Protein AF-A0A7K3WPB7-F1 (afdb_monomer)

Secondary structure (DSSP, 8-state):
-PPEEEEEEESS---GGGSSSEEEEEEE--SSSEEEEEEEEESSSS-EEEEEETTTT-EEEEEEE-SSS--EEEEEEEE-TTPPEEEEEEESSSS--S-EEEEEEESSSBTTB-EEE-SSSEEEEEEGGGS-----TTT-PPEEEEEEESS---GGGGSS--EEEEE--SSSEEEEEEEEES-SSEEEEEEETTTT-EEEEEEE-SSTT-EEEEEEEE-TT--EEEEEEESS----EEEEEEEE-PPP--SBGGGTB-TT-B---S-SSEEEEEE-TTS-EEEEE--EEEEEE--GGGGSSSEEEEEEEE-TTS--EEEEEEEEE-SSSEEEEEEEPSEEEEEEEEETTS--EEEEEEEEPSEEEEEE--------TTSSSB-SHHHHHHHHTTTT-BTTSTT--GGG-TT-SSB-SHHHHHHHTTSTT-BPPPP-

Nearest PDB structures (foldseek):
  3zm8-assembly1_A  TM=4.861E-01  e=6.806E-03  Podospora anserina S mat+
  6hlw-assembly2_C  TM=7.349E-01  e=1.545E-01  Homo sapiens
  4mgs-assembly1_A  TM=5.595E-01  e=1.382E-01  Bacteroides intestinalis DSM 17393
  2gu9-assembly1_B  TM=4.899E-01  e=1.461E-01  Xanthomonas campestris
  8xmz-assembly2_B  TM=7.047E-01  e=1.285E+00  Aquimarina sp. BL5

Mean predicted aligned error: 12.34 Å

Solvent-accessible surface area (backbone atoms only — not comparable to full-atom values): 23254 Å² total; per-residue (Å²): 133,50,58,70,46,96,82,40,42,61,84,56,81,92,66,77,84,42,73,79,45,27,75,47,78,47,79,49,60,43,92,48,64,50,38,28,36,40,39,41,41,48,85,58,59,41,31,24,42,34,32,30,32,61,88,75,67,59,34,26,50,29,35,25,64,28,85,48,77,51,68,32,58,40,59,72,42,78,44,48,50,71,45,57,38,35,43,37,39,20,29,80,38,86,58,85,87,68,70,68,49,79,50,77,43,72,40,16,41,38,76,94,37,34,38,71,54,88,58,76,74,34,76,52,70,48,52,38,64,82,37,39,64,74,53,33,55,84,61,61,40,57,70,40,98,83,49,42,64,54,81,80,92,60,58,53,32,39,40,10,22,30,38,25,32,33,41,59,40,93,48,73,46,30,32,28,41,37,37,43,32,74,34,52,37,38,26,42,36,30,29,30,64,73,76,57,62,30,29,43,28,32,22,72,40,79,50,50,85,50,45,60,38,68,67,40,80,42,48,52,74,44,59,35,36,42,35,39,22,12,48,50,76,56,77,28,47,37,34,42,35,40,32,79,40,79,78,85,85,39,78,27,65,96,71,73,35,42,69,64,36,80,53,76,57,84,65,87,65,44,41,44,22,22,26,39,97,84,63,48,50,48,45,31,43,42,57,8,24,38,40,41,36,49,47,67,67,76,39,40,45,87,30,44,38,34,43,37,35,24,45,57,99,54,73,46,65,37,51,72,54,73,48,77,47,56,82,58,46,56,50,80,49,74,60,36,53,42,42,62,26,22,35,41,39,39,36,66,21,26,38,28,44,73,45,74,64,42,73,34,50,76,43,84,40,81,47,77,51,82,87,76,56,58,48,13,61,76,67,74,38,45,21,45,72,65,26,52,52,57,42,62,72,23,59,75,27,31,85,86,39,95,61,44,52,50,56,49,22,55,79,62,79,57,49,21,44,74,68,25,54,55,55,44,59,72,54,57,72,42,64,30,63,76,82,117

InterPro domains:
  IPR018247 EF-Hand 1, calcium-binding site [PS00018] (376-388)
  IPR036439 Dockerin domain superfamily [SSF63446] (378-428)

Structure (mmCIF, N/CA/C/O backbone):
data_AF-A0A7K3WPB7-F1
#
_entry.id   AF-A0A7K3WPB7-F1
#
loop_
_atom_site.group_PDB
_atom_site.id
_atom_site.type_symbol
_atom_site.label_atom_id
_atom_site.label_alt_id
_atom_site.label_comp_id
_atom_site.label_asym_id
_atom_site.label_entity_id
_atom_site.label_seq_id
_atom_site.pdbx_PDB_ins_code
_atom_site.Cartn_x
_atom_site.Cartn_y
_atom_site.Cartn_z
_atom_site.occupancy
_atom_site.B_iso_or_equiv
_atom_site.auth_seq_id
_atom_site.auth_comp_id
_atom_site.auth_asym_id
_atom_site.auth_atom_id
_atom_site.pdbx_PDB_model_num
ATOM 1 N N . MET A 1 1 ? -31.766 21.241 28.244 1.00 70.00 1 MET A N 1
ATOM 2 C CA . MET A 1 1 ? -30.942 20.171 27.665 1.00 70.00 1 MET A CA 1
ATOM 3 C C . MET A 1 1 ? -30.029 20.822 26.637 1.00 70.00 1 MET A C 1
ATOM 5 O O . MET A 1 1 ? -30.556 21.606 25.846 1.00 70.00 1 MET A O 1
ATOM 9 N N . PRO A 1 2 ? -28.704 20.640 26.729 1.00 76.69 2 PRO A N 1
ATOM 10 C CA . PRO A 1 2 ? -27.782 21.074 25.683 1.00 76.69 2 PRO A CA 1
ATOM 11 C C . PRO A 1 2 ? -28.041 20.300 24.377 1.00 76.69 2 PRO A C 1
ATOM 13 O O . PRO A 1 2 ? -28.670 19.240 24.422 1.00 76.69 2 PRO A O 1
ATOM 16 N N . PRO A 1 3 ? -27.612 20.822 23.215 1.00 78.31 3 PRO A N 1
ATOM 17 C CA . PRO A 1 3 ? -27.699 20.078 21.960 1.00 78.31 3 PRO A CA 1
ATOM 18 C C . PRO A 1 3 ? -26.898 18.765 22.037 1.00 78.31 3 PRO A C 1
ATOM 20 O O . PRO A 1 3 ? -25.957 18.654 22.826 1.00 78.31 3 PRO A O 1
ATOM 23 N N . ALA A 1 4 ? -27.285 17.775 21.229 1.00 76.44 4 ALA A N 1
ATOM 24 C CA . ALA A 1 4 ? -26.446 16.606 20.978 1.00 76.44 4 ALA A CA 1
ATOM 25 C C . ALA A 1 4 ? -25.224 17.017 20.148 1.00 76.44 4 ALA A C 1
ATOM 27 O O . ALA A 1 4 ? -25.360 17.829 19.225 1.00 76.44 4 ALA A O 1
ATOM 28 N N . SER A 1 5 ? -24.047 16.484 20.480 1.00 74.38 5 SER A N 1
ATOM 29 C CA . SER A 1 5 ? -22.902 16.536 19.572 1.00 74.38 5 SER A CA 1
ATOM 30 C C . SER A 1 5 ? -23.213 15.751 18.300 1.00 74.38 5 SER A C 1
ATOM 32 O O . SER A 1 5 ? -24.063 14.862 18.302 1.00 74.38 5 SER A O 1
ATOM 34 N N . ASN A 1 6 ? -22.517 16.079 17.210 1.00 69.19 6 ASN A N 1
ATOM 35 C CA . ASN A 1 6 ? -22.649 15.326 15.961 1.00 69.19 6 ASN A CA 1
ATOM 36 C C . ASN A 1 6 ? -22.259 13.850 16.143 1.00 69.19 6 ASN A C 1
ATOM 38 O O . ASN A 1 6 ? -22.865 12.998 15.508 1.00 69.19 6 ASN A O 1
ATOM 42 N N . ASP A 1 7 ? -21.331 13.581 17.064 1.00 69.75 7 ASP A N 1
ATOM 43 C CA . ASP A 1 7 ? -20.779 12.251 17.343 1.00 69.75 7 ASP A CA 1
ATOM 44 C C . ASP A 1 7 ? -21.356 11.658 18.641 1.00 69.75 7 ASP A C 1
ATOM 46 O O . ASP A 1 7 ? -20.684 10.932 19.366 1.00 69.75 7 ASP A O 1
ATOM 50 N N . ALA A 1 8 ? -22.570 12.067 19.029 1.00 73.88 8 ALA A N 1
ATOM 51 C CA . ALA A 1 8 ? -23.196 11.516 20.225 1.00 73.88 8 ALA A CA 1
ATOM 52 C C . ALA A 1 8 ? -23.591 10.048 20.007 1.00 73.88 8 ALA A C 1
ATOM 54 O O . ALA A 1 8 ? -24.139 9.718 18.957 1.00 73.88 8 ALA A O 1
ATOM 55 N N . ILE A 1 9 ? -23.382 9.207 21.020 1.00 79.44 9 ILE A N 1
ATOM 56 C CA . ILE A 1 9 ? -23.677 7.768 20.964 1.00 79.44 9 ILE A CA 1
ATOM 57 C C . ILE A 1 9 ? -25.048 7.485 21.574 1.00 79.44 9 ILE A C 1
ATOM 59 O O . ILE A 1 9 ? -25.357 7.952 22.674 1.00 79.44 9 ILE A O 1
ATOM 63 N N . TYR A 1 10 ? -25.887 6.740 20.859 1.00 77.38 10 TYR A N 1
ATOM 64 C CA . TYR A 1 10 ? -27.258 6.471 21.276 1.00 77.38 10 TYR A CA 1
ATOM 65 C C . TYR A 1 10 ? -27.774 5.136 20.753 1.00 77.38 10 TYR A C 1
ATOM 67 O O . TYR A 1 10 ? -27.614 4.828 19.577 1.00 77.38 10 TYR A O 1
ATOM 75 N N . ASP A 1 11 ? -28.466 4.399 21.620 1.00 65.50 11 ASP A N 1
ATOM 76 C CA . ASP A 1 11 ? -29.210 3.189 21.238 1.00 65.50 11 ASP A CA 1
ATOM 77 C C . ASP A 1 11 ? -30.650 3.532 20.791 1.00 65.50 11 ASP A C 1
ATOM 79 O O . ASP A 1 11 ? -31.328 2.790 20.088 1.00 65.50 11 ASP A O 1
ATOM 83 N N . GLU A 1 12 ? -31.124 4.732 21.148 1.00 70.50 12 GLU A N 1
ATOM 84 C CA . GLU A 1 12 ? -32.514 5.141 20.950 1.00 70.50 12 GLU A CA 1
ATOM 85 C C . GLU A 1 12 ? -32.650 6.565 20.370 1.00 70.50 12 GLU A C 1
ATOM 87 O O . GLU A 1 12 ? -31.806 7.438 20.615 1.00 70.50 12 GLU A O 1
ATOM 92 N N . PRO A 1 13 ? -33.748 6.889 19.652 1.00 74.44 13 PRO A N 1
ATOM 93 C CA . PRO A 1 13 ? -33.963 8.215 19.077 1.00 74.44 13 PRO A CA 1
ATOM 94 C C . PRO A 1 13 ? -33.955 9.318 20.138 1.00 74.44 13 PRO A C 1
ATOM 96 O O . PRO A 1 13 ? -34.620 9.200 21.170 1.00 74.44 13 PRO A O 1
ATOM 99 N N . TYR A 1 14 ? -33.288 10.438 19.850 1.00 67.62 14 TYR A N 1
ATOM 100 C CA . TYR A 1 14 ? -33.184 11.574 20.771 1.00 67.62 14 TYR A CA 1
ATOM 101 C C . TYR A 1 14 ? -34.558 12.055 21.273 1.00 67.62 14 TYR A C 1
ATOM 103 O O . TYR A 1 14 ? -35.420 12.479 20.494 1.00 67.62 14 TYR A O 1
ATOM 111 N N . SER A 1 15 ? -34.763 12.030 22.594 1.00 68.94 15 SER A N 1
ATOM 112 C CA . SER A 1 15 ? -36.044 12.365 23.225 1.00 68.94 15 SER A CA 1
ATOM 113 C C . SER A 1 15 ? -35.857 13.106 24.543 1.00 68.94 15 SER A C 1
ATOM 115 O O . SER A 1 15 ? -35.238 12.614 25.479 1.00 68.94 15 SER A O 1
ATOM 117 N N . THR A 1 16 ? -36.490 14.273 24.681 1.00 66.94 16 THR A N 1
ATOM 118 C CA . THR A 1 16 ? -36.426 15.055 25.927 1.00 66.94 16 THR A CA 1
ATOM 119 C C . THR A 1 16 ? -37.377 14.557 27.015 1.00 66.94 16 THR A C 1
ATOM 121 O O . THR A 1 16 ? -37.401 15.112 28.113 1.00 66.94 16 THR A O 1
ATOM 124 N N . ASN A 1 17 ? -38.210 13.555 26.719 1.00 71.62 17 ASN A N 1
ATOM 125 C CA . ASN A 1 17 ? -39.260 13.090 27.630 1.00 71.62 17 ASN A CA 1
ATOM 126 C C . ASN A 1 17 ? -38.722 12.347 28.854 1.00 71.62 17 ASN A C 1
ATOM 128 O O . ASN A 1 17 ? -39.493 12.106 29.778 1.00 71.62 17 ASN A O 1
ATOM 132 N N . TYR A 1 18 ? -37.433 12.014 28.856 1.00 76.94 18 TYR A N 1
ATOM 133 C CA . TYR A 1 18 ? -36.812 11.181 29.875 1.00 76.94 18 TYR A CA 1
ATOM 134 C C . TYR A 1 18 ? -35.830 11.944 30.778 1.00 76.94 18 TYR A C 1
ATOM 136 O O . TYR A 1 18 ? -35.155 11.315 31.572 1.00 76.94 18 TYR A O 1
ATOM 144 N N . LEU A 1 19 ? -35.787 13.283 30.711 1.00 81.25 19 LEU A N 1
ATOM 145 C CA . LEU A 1 19 ? -34.993 14.171 31.588 1.00 81.25 19 LEU A CA 1
ATOM 146 C C . LEU A 1 19 ? -35.893 15.196 32.294 1.00 81.25 19 LEU A C 1
ATOM 148 O O . LEU A 1 19 ? -35.788 16.407 32.082 1.00 81.25 19 LEU A O 1
ATOM 152 N N . ASN A 1 20 ? -36.881 14.713 33.042 1.00 78.00 20 ASN A N 1
ATOM 153 C CA . ASN A 1 20 ? -37.952 15.556 33.584 1.00 78.00 20 ASN A CA 1
ATOM 154 C C . ASN A 1 20 ? -38.447 15.150 34.984 1.00 78.00 20 ASN A C 1
ATOM 156 O O . ASN A 1 20 ? -39.525 15.601 35.390 1.00 78.00 20 ASN A O 1
ATOM 160 N N . GLY A 1 21 ? -37.693 14.329 35.715 1.00 83.69 21 GLY A N 1
ATOM 161 C CA . GLY A 1 21 ? -38.071 13.866 37.051 1.00 83.69 21 GLY A CA 1
ATOM 162 C C . GLY A 1 21 ? -36.970 14.067 38.081 1.00 83.69 21 GLY A C 1
ATOM 163 O O . GLY A 1 21 ? -36.544 15.191 38.303 1.00 83.69 21 GLY A O 1
ATOM 164 N N . ALA A 1 22 ? -36.608 13.015 38.811 1.00 86.88 22 ALA A N 1
ATOM 165 C CA . ALA A 1 22 ? -35.526 13.069 39.787 1.00 86.88 22 ALA A CA 1
ATOM 166 C C . ALA A 1 22 ? -34.205 12.683 39.125 1.00 86.88 22 ALA A C 1
ATOM 168 O O . ALA A 1 22 ? -34.098 11.591 38.562 1.00 86.88 22 ALA A O 1
ATOM 169 N N . GLU A 1 23 ? -33.204 13.555 39.240 1.00 90.38 23 GLU A N 1
ATOM 170 C CA . GLU A 1 23 ? -31.874 13.329 38.685 1.00 90.38 23 GLU A CA 1
ATOM 171 C C . GLU A 1 23 ? -30.841 12.956 39.751 1.00 90.38 23 GLU A C 1
ATOM 173 O O . GLU A 1 23 ? -30.779 13.539 40.839 1.00 90.38 23 GLU A O 1
ATOM 178 N N . LEU A 1 24 ? -29.962 12.025 39.391 1.00 91.44 24 LEU A N 1
ATOM 179 C CA . LEU A 1 24 ? -28.695 11.792 40.071 1.00 91.44 24 LEU A CA 1
ATOM 180 C C . LEU A 1 24 ? -27.558 12.034 39.089 1.00 91.44 24 LEU A C 1
ATOM 182 O O . LEU A 1 24 ? -27.591 11.537 37.968 1.00 91.44 24 LEU A O 1
ATOM 186 N N . VAL A 1 25 ? -26.554 12.793 39.523 1.00 93.06 25 VAL A N 1
ATOM 187 C CA . VAL A 1 25 ? -25.415 13.176 38.687 1.00 93.06 25 VAL A CA 1
ATOM 188 C C . VAL A 1 25 ? -24.140 12.585 39.269 1.00 93.06 25 VAL A C 1
ATOM 190 O O . VAL A 1 25 ? -23.781 12.884 40.411 1.00 93.06 25 VAL A O 1
ATOM 193 N N . PHE A 1 26 ? -23.442 11.788 38.469 1.00 94.44 26 PHE A N 1
ATOM 194 C CA . PHE A 1 26 ? -22.062 11.385 38.714 1.00 94.44 26 PHE A CA 1
ATOM 195 C C . PHE A 1 26 ? -21.133 12.228 37.846 1.00 94.44 26 PHE A C 1
ATOM 197 O O . PHE A 1 26 ? -21.499 12.625 36.743 1.00 94.44 26 PHE A O 1
ATOM 204 N N . ALA A 1 27 ? -19.932 12.503 38.344 1.00 95.31 27 ALA A N 1
ATOM 205 C CA . ALA A 1 27 ? -18.880 13.157 37.580 1.00 95.31 27 ALA A CA 1
ATOM 206 C C . ALA A 1 27 ? -17.672 12.226 37.505 1.00 95.31 27 ALA A C 1
ATOM 208 O O . ALA A 1 27 ? -17.291 11.631 38.518 1.00 95.31 27 ALA A O 1
ATOM 209 N N . TYR A 1 28 ? -17.076 12.123 36.326 1.00 95.31 28 TYR A N 1
ATOM 210 C CA . TYR A 1 28 ? -15.883 11.331 36.071 1.00 95.31 28 TYR A CA 1
ATOM 211 C C . TYR A 1 28 ? -14.897 12.150 35.244 1.00 95.31 28 TYR A C 1
ATOM 213 O O . TYR A 1 28 ? -15.279 12.812 34.284 1.00 95.31 28 TYR A O 1
ATOM 221 N N . THR A 1 29 ? -13.630 12.106 35.632 1.00 94.88 29 THR A N 1
ATOM 222 C CA . THR A 1 29 ? -12.532 12.740 34.905 1.00 94.88 29 THR A CA 1
ATOM 223 C C . THR A 1 29 ? -11.518 11.635 34.630 1.00 94.88 29 THR A C 1
ATOM 225 O O . THR A 1 29 ? -10.916 11.151 35.596 1.00 94.88 29 THR A O 1
ATOM 228 N N . PRO A 1 30 ? -11.355 11.179 33.377 1.00 91.31 30 PRO A N 1
ATOM 229 C CA . PRO A 1 30 ? -10.404 10.131 33.068 1.00 91.31 30 PRO A CA 1
ATOM 230 C C . PRO A 1 30 ? -8.981 10.659 33.269 1.00 91.31 30 PRO A C 1
ATOM 232 O O . PRO A 1 30 ? -8.700 11.857 33.143 1.00 91.31 30 PRO A O 1
ATOM 235 N N . LEU A 1 31 ? -8.070 9.749 33.598 1.00 86.94 31 LEU A N 1
ATOM 236 C CA . LEU A 1 31 ? -6.646 10.065 33.707 1.00 86.94 31 LEU A CA 1
ATOM 237 C C . LEU A 1 31 ? -5.933 10.001 32.349 1.00 86.94 31 LEU A C 1
ATOM 239 O O . LEU A 1 31 ? -4.810 10.487 32.243 1.00 86.94 31 LEU A O 1
ATOM 243 N N . SER A 1 32 ? -6.591 9.433 31.340 1.00 82.81 32 SER A N 1
ATOM 244 C CA . SER A 1 32 ? -6.079 9.226 29.992 1.00 82.81 32 SER A CA 1
ATOM 245 C C . SER A 1 32 ? -7.188 9.291 28.939 1.00 82.81 32 SER A C 1
ATOM 247 O O . SER A 1 32 ? -8.366 9.214 29.283 1.00 82.81 32 SER A O 1
ATOM 249 N N . ASP A 1 33 ? -6.806 9.446 27.673 1.00 87.88 33 ASP A N 1
ATOM 250 C CA . ASP A 1 33 ? -7.734 9.323 26.548 1.00 87.88 33 ASP A CA 1
ATOM 251 C C . ASP A 1 33 ? -8.160 7.852 26.391 1.00 87.88 33 ASP A C 1
ATOM 253 O O . ASP A 1 33 ? -7.363 6.950 26.657 1.00 87.88 33 ASP A O 1
ATOM 257 N N . GLY A 1 34 ? -9.399 7.588 25.982 1.00 88.88 34 GLY A N 1
ATOM 258 C CA . GLY A 1 34 ? -9.874 6.222 25.750 1.00 88.88 34 GLY A CA 1
ATOM 259 C C . GLY A 1 34 ? -11.384 6.125 25.576 1.00 88.88 34 GLY A C 1
ATOM 260 O O . GLY A 1 34 ? -12.044 7.116 25.265 1.00 88.88 34 GLY A O 1
ATOM 261 N N . PHE A 1 35 ? -11.930 4.931 25.812 1.00 92.06 35 PHE A N 1
ATOM 262 C CA . PHE A 1 35 ? -13.353 4.634 25.644 1.00 92.06 35 PHE A CA 1
ATOM 263 C C . PHE A 1 35 ? -13.951 3.970 26.887 1.00 92.06 35 PHE A C 1
ATOM 265 O O . PHE A 1 35 ? -13.277 3.203 27.584 1.00 92.06 35 PHE A O 1
ATOM 272 N N . LEU A 1 36 ? -15.220 4.271 27.177 1.00 93.06 36 LEU A N 1
ATOM 273 C CA . LEU A 1 36 ? -15.949 3.731 28.327 1.00 93.06 36 LEU A CA 1
ATOM 274 C C . LEU A 1 36 ? -17.289 3.106 27.925 1.00 93.06 36 LEU A C 1
ATOM 276 O O . LEU A 1 36 ? -18.003 3.668 27.099 1.00 93.06 36 LEU A O 1
ATOM 280 N N . GLU A 1 37 ? -17.681 2.050 28.638 1.00 93.31 37 GLU A N 1
ATOM 281 C CA . GLU A 1 37 ? -19.073 1.605 28.749 1.00 93.31 37 GLU A CA 1
ATOM 282 C C . GLU A 1 37 ? -19.683 2.213 30.018 1.00 93.31 37 GLU A C 1
ATOM 284 O O . GLU A 1 37 ? -19.168 2.029 31.131 1.00 93.31 37 GLU A O 1
ATOM 289 N N . ALA A 1 38 ? -20.809 2.907 29.879 1.00 94.44 38 ALA A N 1
ATOM 290 C CA . ALA A 1 38 ? -21.682 3.251 30.991 1.00 94.44 38 ALA A CA 1
ATOM 291 C C . ALA A 1 38 ? -22.918 2.354 30.966 1.00 94.44 38 ALA A C 1
ATOM 293 O O . ALA A 1 38 ? -23.604 2.262 29.952 1.00 94.44 38 ALA A O 1
ATOM 294 N N . ARG A 1 39 ? -23.242 1.737 32.104 1.00 93.69 39 ARG A N 1
ATOM 295 C CA . ARG A 1 39 ? -24.391 0.837 32.234 1.00 93.69 39 ARG A CA 1
ATOM 296 C C . ARG A 1 39 ? -25.221 1.165 33.462 1.00 93.69 39 ARG A C 1
ATOM 298 O O . ARG A 1 39 ? -24.699 1.365 34.563 1.00 93.69 39 ARG A O 1
ATOM 305 N N . LEU A 1 40 ? -26.535 1.195 33.272 1.00 92.94 40 LEU A N 1
ATOM 306 C CA . LEU A 1 40 ? -27.531 1.420 34.309 1.00 92.94 40 LEU A CA 1
ATOM 307 C C . LEU A 1 40 ? -28.532 0.264 34.341 1.00 92.94 40 LEU A C 1
ATOM 309 O O . LEU A 1 40 ? -29.419 0.164 33.499 1.00 92.94 40 LEU A O 1
ATOM 313 N N . SER A 1 41 ? -28.442 -0.556 35.385 1.00 92.19 41 SER A N 1
ATOM 314 C CA . SER A 1 41 ? -29.397 -1.632 35.658 1.00 92.19 41 SER A CA 1
ATOM 315 C C . SER A 1 41 ? -30.396 -1.188 36.726 1.00 92.19 41 SER A C 1
ATOM 317 O O . SER A 1 41 ? -30.017 -0.747 37.818 1.00 92.19 41 SER A O 1
ATOM 319 N N . THR A 1 42 ? -31.694 -1.316 36.456 1.00 87.94 42 THR A N 1
ATOM 320 C CA . THR A 1 42 ? -32.762 -0.864 37.362 1.00 87.94 42 THR A CA 1
ATOM 321 C C . THR A 1 42 ? -33.951 -1.825 37.385 1.00 87.94 42 THR A C 1
ATOM 323 O O . THR A 1 42 ? -34.175 -2.626 36.484 1.00 87.94 42 THR A O 1
ATOM 326 N N . THR A 1 43 ? -34.746 -1.748 38.453 1.00 84.50 43 THR A N 1
ATOM 327 C CA . THR A 1 43 ? -36.009 -2.502 38.588 1.00 84.50 43 THR A CA 1
ATOM 328 C C . THR A 1 43 ? -37.238 -1.717 38.129 1.00 84.50 43 THR A C 1
ATOM 330 O O . THR A 1 43 ? -38.369 -2.189 38.248 1.00 84.50 43 THR A O 1
ATOM 333 N N . VAL A 1 44 ? -37.024 -0.501 37.630 1.00 82.56 44 VAL A N 1
ATOM 334 C CA . VAL A 1 44 ? -38.056 0.469 37.273 1.00 82.56 44 VAL A CA 1
ATOM 335 C C . VAL A 1 44 ? -37.981 0.780 35.784 1.00 82.56 44 VAL A C 1
ATOM 337 O O . VAL A 1 44 ? -36.900 1.016 35.265 1.00 82.56 44 VAL A O 1
ATOM 340 N N . ILE A 1 45 ? -39.143 0.841 35.132 1.00 84.88 45 ILE A N 1
ATOM 341 C CA . ILE A 1 45 ? -39.280 1.241 33.726 1.00 84.88 45 ILE A CA 1
ATOM 342 C C . ILE A 1 45 ? -39.285 2.766 33.565 1.00 84.88 45 ILE A C 1
ATOM 344 O O . ILE A 1 45 ? -39.733 3.490 34.461 1.00 84.88 45 ILE A O 1
ATOM 348 N N . GLY A 1 46 ? -38.882 3.255 32.394 1.00 84.19 46 GLY A N 1
ATOM 349 C CA . GLY A 1 46 ? -38.945 4.677 32.050 1.00 84.19 46 GLY A CA 1
ATOM 350 C C . GLY A 1 46 ? -37.801 5.513 32.617 1.00 84.19 46 GLY A C 1
ATOM 351 O O . GLY A 1 46 ? -37.928 6.736 32.658 1.00 84.19 46 GLY A O 1
ATOM 352 N N . THR A 1 47 ? -36.723 4.879 33.083 1.00 88.44 47 THR A N 1
ATOM 353 C CA . THR A 1 47 ? -35.484 5.572 33.449 1.00 88.44 47 THR A CA 1
ATOM 354 C C . THR A 1 47 ? -34.650 5.882 32.214 1.00 88.44 47 THR A C 1
ATOM 356 O O . THR A 1 47 ? -34.856 5.311 31.142 1.00 88.44 47 THR A O 1
ATOM 359 N N . SER A 1 48 ? -33.696 6.789 32.379 1.00 90.06 48 SER A N 1
ATOM 360 C CA . SER A 1 48 ? -32.704 7.082 31.356 1.00 90.06 48 SER A CA 1
ATOM 361 C C . SER A 1 48 ? -31.348 7.418 31.946 1.00 90.06 48 SER A C 1
ATOM 363 O O . SER A 1 48 ? -31.226 7.794 33.118 1.00 90.06 48 SER A O 1
ATOM 365 N N . MET A 1 49 ? -30.343 7.309 31.093 1.00 92.38 49 MET A N 1
ATOM 366 C CA . MET A 1 49 ? -28.962 7.657 31.342 1.00 92.38 49 MET A CA 1
ATOM 367 C C . MET A 1 49 ? -28.496 8.611 30.248 1.00 92.38 49 MET A C 1
ATOM 369 O O . MET A 1 49 ? -28.795 8.424 29.074 1.00 92.38 49 MET A O 1
ATOM 373 N N . TRP A 1 50 ? -27.785 9.656 30.648 1.00 92.69 50 TRP A N 1
ATOM 374 C CA . TRP A 1 50 ? -27.291 10.695 29.753 1.00 92.69 50 TRP A CA 1
ATOM 375 C C . TRP A 1 50 ? -25.860 11.037 30.111 1.00 92.69 50 TRP A C 1
ATOM 377 O O . TRP A 1 50 ? -25.514 11.072 31.292 1.00 92.69 50 TRP A O 1
ATOM 387 N N . VAL A 1 51 ? -25.052 11.346 29.108 1.00 94.38 51 VAL A N 1
ATOM 388 C CA . VAL A 1 51 ? -23.659 11.747 29.279 1.00 94.38 51 VAL A CA 1
ATOM 389 C C . VAL A 1 51 ? -23.488 13.153 28.727 1.00 94.38 51 VAL A C 1
ATOM 391 O O . VAL A 1 51 ? -23.811 13.428 27.569 1.00 94.38 51 VAL A O 1
ATOM 394 N N . PHE A 1 52 ? -22.996 14.058 29.568 1.00 93.88 52 PHE A N 1
ATOM 395 C CA . PHE A 1 52 ? -22.775 15.459 29.221 1.00 93.88 52 PHE A CA 1
ATOM 396 C C . PHE A 1 52 ? -21.327 15.885 29.441 1.00 93.88 52 PHE A C 1
ATOM 398 O O . PHE A 1 52 ? -20.638 15.359 30.316 1.00 93.88 52 PHE A O 1
ATOM 405 N N . THR A 1 53 ? -20.918 16.928 28.723 1.00 93.75 53 THR A N 1
ATOM 406 C CA . THR A 1 53 ? -19.696 17.696 28.996 1.00 93.75 53 THR A CA 1
ATOM 407 C C . THR A 1 53 ? -20.035 19.119 29.448 1.00 93.75 53 THR A C 1
ATOM 409 O O . THR A 1 53 ? -21.135 19.629 29.205 1.00 93.75 53 THR A O 1
ATOM 412 N N . GLY A 1 54 ? -19.090 19.765 30.137 1.00 88.81 54 GLY A N 1
ATOM 413 C CA . GLY A 1 54 ? -19.216 21.142 30.629 1.00 88.81 54 GLY A CA 1
ATOM 414 C C . GLY A 1 54 ? -20.036 21.295 31.919 1.00 88.81 54 GLY A C 1
ATOM 415 O O . GLY A 1 54 ? -20.892 20.479 32.251 1.00 88.81 54 GLY A O 1
ATOM 416 N N . CYS A 1 55 ? -19.767 22.357 32.686 1.00 84.75 55 CYS A N 1
ATOM 417 C CA . CYS A 1 55 ? -20.537 22.708 33.886 1.00 84.75 55 CYS A CA 1
ATOM 418 C C . CYS A 1 55 ? -20.713 24.238 33.978 1.00 84.75 55 CYS A C 1
ATOM 420 O O . CYS A 1 55 ? -19.759 24.933 34.346 1.00 84.75 55 CYS A O 1
ATOM 422 N N . PRO A 1 56 ? -21.906 24.795 33.662 1.00 88.56 56 PRO A N 1
ATOM 423 C CA . PRO A 1 56 ? -23.171 24.105 33.344 1.00 88.56 56 PRO A CA 1
ATOM 424 C C . PRO A 1 56 ? -23.085 23.239 32.075 1.00 88.56 56 PRO A C 1
ATOM 426 O O . PRO A 1 56 ? -22.240 23.518 31.241 1.00 88.56 56 PRO A O 1
ATOM 429 N N . PHE A 1 57 ? -23.937 22.211 31.934 1.00 90.25 57 PHE A N 1
ATOM 430 C CA . PHE A 1 57 ? -23.872 21.266 30.803 1.00 90.25 57 PHE A CA 1
ATOM 431 C C . PHE A 1 57 ? -23.920 21.983 29.446 1.00 90.25 57 PHE A C 1
ATOM 433 O O . PHE A 1 57 ? -24.863 22.734 29.170 1.00 90.25 57 PHE A O 1
ATOM 440 N N . GLU A 1 58 ? -22.914 21.728 28.611 1.00 89.19 58 GLU A N 1
ATOM 441 C CA . GLU A 1 58 ? -22.685 22.396 27.325 1.00 89.19 58 GLU A CA 1
ATOM 442 C C . GLU A 1 58 ? -23.057 21.512 26.131 1.00 89.19 58 GLU A C 1
ATOM 444 O O . GLU A 1 58 ? -23.658 22.016 25.181 1.00 89.19 58 GLU A O 1
ATOM 449 N N . SER A 1 59 ? -22.767 20.207 26.197 1.00 89.69 59 SER A N 1
ATOM 450 C CA . SER A 1 59 ? -23.041 19.234 25.129 1.00 89.69 59 SER A CA 1
ATOM 451 C C . SER A 1 59 ? -23.559 17.910 25.689 1.00 89.69 59 SER A C 1
ATOM 453 O O . SER A 1 59 ? -23.181 17.521 26.794 1.00 89.69 59 SER A O 1
ATOM 455 N N . THR A 1 60 ? -24.414 17.224 24.926 1.00 91.19 60 THR A N 1
ATOM 456 C CA . THR A 1 60 ? -24.811 15.824 25.168 1.00 91.19 60 THR A CA 1
ATOM 457 C C . THR A 1 60 ? -23.984 14.925 24.258 1.00 91.19 60 THR A C 1
ATOM 459 O O . THR A 1 60 ? -24.062 15.098 23.044 1.00 91.19 60 THR A O 1
ATOM 462 N N . ILE A 1 61 ? -23.228 13.984 24.825 1.00 91.12 61 ILE A N 1
ATOM 463 C CA . ILE A 1 61 ? -22.351 13.072 24.067 1.00 91.12 61 ILE A CA 1
ATOM 464 C C . ILE A 1 61 ? -22.844 11.623 24.058 1.00 91.12 61 ILE A C 1
ATOM 466 O O . ILE A 1 61 ? -22.327 10.803 23.313 1.00 91.12 61 ILE A O 1
ATOM 470 N N . GLY A 1 62 ? -23.866 11.305 24.849 1.00 90.31 62 GLY A N 1
ATOM 471 C CA . GLY A 1 62 ? -24.570 10.041 24.705 1.00 90.31 62 GLY A CA 1
ATOM 472 C C . GLY A 1 62 ? -25.824 9.962 25.553 1.00 90.31 62 GLY A C 1
ATOM 473 O O . GLY A 1 62 ? -25.980 10.721 26.519 1.00 90.31 62 GLY A O 1
ATOM 474 N N . TRP A 1 63 ? -26.740 9.079 25.174 1.00 92.12 63 TRP A N 1
ATOM 475 C CA . TRP A 1 63 ? -27.938 8.794 25.955 1.00 92.12 63 TRP A CA 1
ATOM 476 C C . TRP A 1 63 ? -28.487 7.406 25.660 1.00 92.12 63 TRP A C 1
ATOM 478 O O . TRP A 1 63 ? -28.365 6.889 24.555 1.00 92.12 63 TRP A O 1
ATOM 488 N N . ASP A 1 64 ? -29.179 6.866 26.652 1.00 90.81 64 ASP A N 1
ATOM 489 C CA . ASP A 1 64 ? -30.010 5.686 26.504 1.00 90.81 64 ASP A CA 1
ATOM 490 C C . ASP A 1 64 ? -31.206 5.773 27.469 1.00 90.81 64 ASP A C 1
ATOM 492 O O . ASP A 1 64 ? -31.123 6.364 28.555 1.00 90.81 64 ASP A O 1
ATOM 496 N N . TYR A 1 65 ? -32.358 5.252 27.065 1.00 88.31 65 TYR A N 1
ATOM 497 C CA . TYR A 1 65 ? -33.567 5.217 27.875 1.00 88.31 65 TYR A CA 1
ATOM 498 C C . TYR A 1 65 ? -34.341 3.929 27.641 1.00 88.31 65 TYR A C 1
ATOM 500 O O . TYR A 1 65 ? -34.612 3.541 26.514 1.00 88.31 65 TYR A O 1
ATOM 508 N N . SER A 1 66 ? -34.826 3.317 28.722 1.00 81.25 66 SER A N 1
ATOM 509 C CA . SER A 1 66 ? -35.631 2.105 28.597 1.00 81.25 66 SER A CA 1
ATOM 510 C C . SER A 1 66 ? -37.113 2.397 28.788 1.00 81.25 66 SER A C 1
ATOM 512 O O . SER A 1 66 ? -37.551 2.971 29.792 1.00 81.25 66 SER A O 1
ATOM 514 N N . THR A 1 67 ? -37.924 1.952 27.829 1.00 77.44 67 THR A N 1
ATOM 515 C CA . THR A 1 67 ? -39.389 1.884 27.980 1.00 77.44 67 THR A CA 1
ATOM 516 C C . THR A 1 67 ? -39.856 0.553 28.579 1.00 77.44 67 THR A C 1
ATOM 518 O O . THR A 1 67 ? -41.019 0.427 28.979 1.00 77.44 67 THR A O 1
ATOM 521 N N . ALA A 1 68 ? -38.936 -0.407 28.699 1.00 75.75 68 ALA A N 1
ATOM 522 C CA . ALA A 1 68 ? -39.103 -1.719 29.303 1.00 75.75 68 ALA A CA 1
ATOM 523 C C . ALA A 1 68 ? -38.256 -1.831 30.588 1.00 75.75 68 ALA A C 1
ATOM 525 O O . ALA A 1 68 ? -37.748 -0.838 31.104 1.00 75.75 68 ALA A O 1
ATOM 526 N N . GLN A 1 69 ? -38.188 -3.024 31.184 1.00 78.25 69 GLN A N 1
ATOM 527 C CA . GLN A 1 69 ? -37.298 -3.289 32.319 1.00 78.25 69 GLN A CA 1
ATOM 528 C C . GLN A 1 69 ? -36.010 -3.924 31.789 1.00 78.25 69 GLN A C 1
ATOM 530 O O . GLN A 1 69 ? -35.803 -5.127 31.943 1.00 78.25 69 GLN A O 1
ATOM 535 N N . GLU A 1 70 ? -35.197 -3.108 31.129 1.00 84.75 70 GLU A N 1
ATOM 536 C CA . GLU A 1 70 ? -33.934 -3.506 30.506 1.00 84.75 70 GLU A CA 1
ATOM 537 C C . GLU A 1 70 ? -32.806 -2.588 30.987 1.00 84.75 70 GLU A C 1
ATOM 539 O O . GLU A 1 70 ? -33.042 -1.443 31.402 1.00 84.75 70 GLU A O 1
ATOM 544 N N . ASP A 1 71 ? -31.592 -3.131 30.985 1.00 89.69 71 ASP A N 1
ATOM 545 C CA . ASP A 1 71 ? -30.390 -2.369 31.300 1.00 89.69 71 ASP A CA 1
ATOM 546 C C . ASP A 1 71 ? -30.194 -1.300 30.232 1.00 89.69 71 ASP A C 1
ATOM 548 O O . ASP A 1 71 ? -30.285 -1.605 29.049 1.00 89.69 71 ASP A O 1
ATOM 552 N N . GLN A 1 72 ? -29.929 -0.066 30.661 1.00 91.06 72 GLN A N 1
ATOM 553 C CA . GLN A 1 72 ? -29.491 0.972 29.738 1.00 91.06 72 GLN A CA 1
ATOM 554 C C . GLN A 1 72 ? -27.975 0.889 29.564 1.00 91.06 72 GLN A C 1
ATOM 556 O O . GLN A 1 72 ? -27.259 0.850 30.573 1.00 91.06 72 GLN A O 1
ATOM 561 N N . VAL A 1 73 ? -27.489 0.883 28.330 1.00 91.12 73 VAL A N 1
ATOM 562 C CA . VAL A 1 73 ? -26.071 0.765 27.984 1.00 91.12 73 VAL A CA 1
ATOM 563 C C . VAL A 1 73 ? -25.713 1.861 26.991 1.00 91.12 73 VAL A C 1
ATOM 565 O O . VAL A 1 73 ? -26.315 1.985 25.934 1.00 91.12 73 VAL A O 1
ATOM 568 N N . ILE A 1 74 ? -24.725 2.674 27.348 1.00 91.25 74 ILE A N 1
ATOM 569 C CA . ILE A 1 74 ? -24.091 3.611 26.423 1.00 91.25 74 ILE A CA 1
ATOM 570 C C . ILE A 1 74 ? -22.653 3.139 26.307 1.00 91.25 74 ILE A C 1
ATOM 572 O O . ILE A 1 74 ? -21.864 3.329 27.238 1.00 91.25 74 ILE A O 1
ATOM 576 N N . ASP A 1 75 ? -22.357 2.473 25.202 1.00 89.44 75 ASP A N 1
ATOM 577 C CA . ASP A 1 75 ? -21.038 1.914 24.948 1.00 89.44 75 ASP A CA 1
ATOM 578 C C . ASP A 1 75 ? -20.156 2.876 24.144 1.00 89.44 75 ASP A C 1
ATOM 580 O O . ASP A 1 75 ? -20.626 3.891 23.627 1.00 89.44 75 ASP A O 1
ATOM 584 N N . ASN A 1 76 ? -18.866 2.565 24.069 1.00 88.75 76 ASN A N 1
ATOM 585 C CA . ASN A 1 76 ? -17.868 3.244 23.248 1.00 88.75 76 ASN A CA 1
ATOM 586 C C . ASN A 1 76 ? -17.781 4.769 23.455 1.00 88.75 76 ASN A C 1
ATOM 588 O O . ASN A 1 76 ? -17.467 5.508 22.527 1.00 88.75 76 ASN A O 1
ATOM 592 N N . ILE A 1 77 ? -18.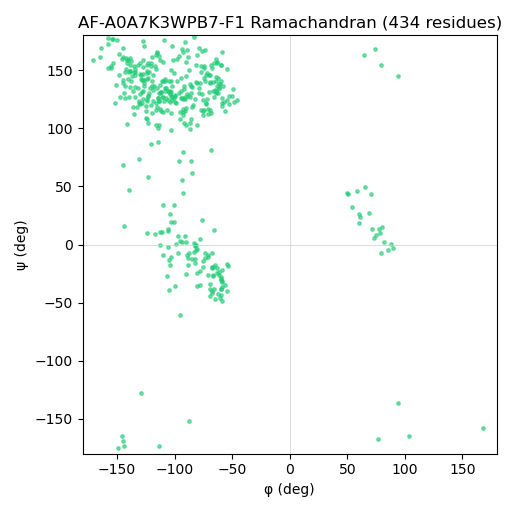045 5.268 24.669 1.00 91.88 77 ILE A N 1
ATOM 593 C CA . ILE A 1 77 ? -18.029 6.708 24.975 1.00 91.88 77 ILE A CA 1
ATOM 594 C C . ILE A 1 77 ? -16.589 7.230 24.889 1.00 91.88 77 ILE A C 1
ATOM 596 O O . ILE A 1 77 ? -15.794 6.875 25.766 1.00 91.88 77 ILE A O 1
ATOM 600 N N . PRO A 1 78 ? -16.242 8.107 23.925 1.00 90.12 78 PRO A N 1
ATOM 601 C CA . PRO A 1 78 ? -14.902 8.665 23.840 1.00 90.12 78 PRO A CA 1
ATOM 602 C C . PRO A 1 78 ? -14.673 9.639 24.995 1.00 90.12 78 PRO A C 1
ATOM 604 O O . PRO A 1 78 ? -15.486 10.535 25.256 1.00 90.12 78 PRO A O 1
ATOM 607 N N . VAL A 1 79 ? -13.549 9.479 25.684 1.00 91.38 79 VAL A N 1
ATOM 608 C CA . VAL A 1 79 ? -13.154 10.342 26.793 1.00 91.38 79 VAL A CA 1
ATOM 609 C C . VAL A 1 79 ? -11.736 10.869 26.615 1.00 91.38 79 VAL A C 1
ATOM 611 O O . VAL A 1 79 ? -10.848 10.150 26.173 1.00 91.38 79 VAL A O 1
ATOM 614 N N . THR A 1 80 ? -11.530 12.129 26.992 1.00 91.50 80 THR A N 1
ATOM 615 C CA . THR A 1 80 ? -10.246 12.833 26.917 1.00 91.50 80 THR A CA 1
ATOM 616 C C . THR A 1 80 ? -9.680 13.033 28.318 1.00 91.50 80 THR A C 1
ATOM 618 O O . THR A 1 80 ? -10.384 13.491 29.227 1.00 91.50 80 THR A O 1
ATOM 621 N N . ALA A 1 81 ? -8.392 12.758 28.498 1.00 90.38 81 ALA A N 1
ATOM 622 C CA . ALA A 1 81 ? -7.643 12.931 29.731 1.00 90.38 81 ALA A CA 1
ATOM 623 C C . ALA A 1 81 ? -7.877 14.318 30.346 1.00 90.38 81 ALA A C 1
ATOM 625 O O . ALA A 1 81 ? -7.613 15.361 29.742 1.00 90.38 81 ALA A O 1
ATOM 626 N N . GLY A 1 82 ? -8.342 14.346 31.595 1.00 92.94 82 GLY A N 1
ATOM 627 C CA . GLY A 1 82 ? -8.574 15.590 32.330 1.00 92.94 82 GLY A CA 1
ATOM 628 C C . GLY A 1 82 ? -9.870 16.336 31.984 1.00 92.94 82 GLY A C 1
ATOM 629 O O . GLY A 1 82 ? -10.211 17.280 32.705 1.00 92.94 82 GLY A O 1
ATOM 630 N N . GLU A 1 83 ? -10.628 15.926 30.964 1.00 94.38 83 GLU A N 1
ATOM 631 C CA . GLU A 1 83 ? -11.973 16.450 30.707 1.00 94.38 83 GLU A CA 1
ATOM 632 C C . GLU A 1 83 ? -12.988 15.820 31.672 1.00 94.38 83 GLU A C 1
ATOM 634 O O . GLU A 1 83 ? -12.910 14.646 32.006 1.00 94.38 83 GLU A O 1
ATOM 639 N N . THR A 1 84 ? -13.934 16.599 32.202 1.00 95.94 84 THR A N 1
ATOM 640 C CA . THR A 1 84 ? -14.928 16.058 33.146 1.00 95.94 84 THR A CA 1
ATOM 641 C C . THR A 1 84 ? -16.242 15.761 32.441 1.00 95.94 84 THR A C 1
ATOM 643 O O . THR A 1 84 ? -16.882 16.668 31.907 1.00 95.94 84 THR A O 1
ATOM 646 N N . TYR A 1 85 ? -16.664 14.505 32.537 1.00 95.94 85 TYR A N 1
ATOM 647 C CA . TYR A 1 85 ? -17.905 13.968 32.003 1.00 95.94 85 TYR A CA 1
ATOM 648 C C . TYR A 1 85 ? -18.932 13.788 33.117 1.00 95.94 85 TYR A C 1
ATOM 650 O O . TYR A 1 85 ? -18.601 13.383 34.237 1.00 95.94 85 TYR A O 1
ATOM 658 N N . TYR A 1 86 ? -20.188 14.093 32.813 1.00 95.38 86 TYR A N 1
ATOM 659 C CA . TYR A 1 86 ? -21.295 14.037 33.758 1.00 95.38 86 TYR A CA 1
ATOM 660 C C . TYR A 1 86 ? -22.316 12.994 33.322 1.00 95.38 86 TYR A C 1
ATOM 662 O O . TYR A 1 86 ? -22.974 13.163 32.298 1.00 95.38 86 TYR A O 1
ATOM 670 N N . PHE A 1 87 ? -22.483 11.952 34.133 1.00 94.81 87 PHE A N 1
ATOM 671 C CA . PHE A 1 87 ? -23.468 10.896 33.920 1.00 94.81 87 PHE A CA 1
ATOM 672 C C . PHE A 1 87 ? -24.720 11.227 34.718 1.00 94.81 87 PHE A C 1
ATOM 674 O O . PHE A 1 87 ? -24.692 11.273 35.952 1.00 94.81 87 PHE A O 1
ATOM 681 N N . VAL A 1 88 ? -25.812 11.498 34.016 1.00 93.38 88 VAL A N 1
ATOM 682 C CA . VAL A 1 88 ? -27.087 11.902 34.598 1.00 93.38 88 VAL A CA 1
ATOM 683 C C . VAL A 1 88 ? -28.079 10.773 34.433 1.00 93.38 88 VAL A C 1
ATOM 685 O O . VAL A 1 88 ? -28.499 10.440 33.329 1.00 93.38 88 VAL A O 1
ATOM 688 N N . LEU A 1 89 ? -28.471 10.212 35.565 1.00 92.31 89 LEU A N 1
ATOM 689 C CA . LEU A 1 89 ? -29.519 9.218 35.656 1.00 92.31 89 LEU A CA 1
ATOM 690 C C . LEU A 1 89 ? -30.811 9.967 35.940 1.00 92.31 89 LEU A C 1
ATOM 692 O O . LEU A 1 89 ? -30.875 10.718 36.917 1.00 92.31 89 LEU A O 1
ATOM 696 N N . SER A 1 90 ? -31.832 9.765 35.117 1.00 90.75 90 SER A N 1
ATOM 697 C CA . SER A 1 90 ? -33.131 10.404 35.300 1.00 90.75 90 SER A CA 1
ATOM 698 C C . SER A 1 90 ? -34.248 9.374 35.411 1.00 90.75 90 SER A C 1
ATOM 700 O O . SER A 1 90 ? -34.237 8.310 34.790 1.00 90.75 90 SER A O 1
ATOM 702 N N . SER A 1 91 ? -35.204 9.693 36.273 1.00 87.06 91 SER A N 1
ATOM 703 C CA . SER A 1 91 ? -36.357 8.870 36.626 1.00 87.06 91 SER A CA 1
ATOM 704 C C . SER A 1 91 ? -37.646 9.561 36.201 1.00 87.06 91 SER A C 1
ATOM 706 O O . SER A 1 91 ? -37.712 10.784 36.289 1.00 87.06 91 SER A O 1
ATOM 708 N N . PRO A 1 92 ? -38.727 8.829 35.876 1.00 82.88 92 PRO A N 1
ATOM 709 C CA . PRO A 1 92 ? -40.037 9.441 35.657 1.00 82.88 92 PRO A CA 1
ATOM 710 C C . PRO A 1 92 ? -40.705 9.891 36.973 1.00 82.88 92 PRO A C 1
ATOM 712 O O . PRO A 1 92 ? -41.772 10.511 36.962 1.00 82.88 92 PRO A O 1
ATOM 715 N N . TYR A 1 93 ? -40.119 9.559 38.128 1.00 83.25 93 TYR A N 1
ATOM 716 C CA . TYR A 1 93 ? -40.642 9.884 39.454 1.00 83.25 93 TYR A CA 1
ATOM 717 C C . TYR A 1 93 ? -39.982 11.125 40.055 1.00 83.25 93 TYR A C 1
ATOM 719 O O . TYR A 1 93 ? -38.870 11.493 39.703 1.00 83.25 93 TYR A O 1
ATOM 727 N N . GLN A 1 94 ? -40.656 11.736 41.031 1.00 82.62 94 GLN A N 1
ATOM 728 C CA . GLN A 1 94 ? -40.160 12.910 41.765 1.00 82.62 94 GLN A CA 1
ATOM 729 C C . GLN A 1 94 ? -39.043 12.583 42.775 1.00 82.62 94 GLN A C 1
ATOM 731 O O . GLN A 1 94 ? -38.404 13.494 43.289 1.00 82.62 94 GLN A O 1
ATOM 736 N N . GLU A 1 95 ? -38.805 11.300 43.067 1.00 81.94 95 GLU A N 1
ATOM 737 C CA . GLU A 1 95 ? -37.746 10.828 43.966 1.00 81.94 95 GLU A CA 1
ATOM 738 C C . GLU A 1 95 ? -37.137 9.514 43.443 1.00 81.94 95 GLU A C 1
ATOM 740 O O . GLU A 1 95 ? -37.835 8.680 42.858 1.00 81.94 95 GLU A O 1
ATOM 745 N N . LEU A 1 96 ? -35.843 9.295 43.703 1.00 81.69 96 LEU A N 1
ATOM 746 C CA . LEU A 1 96 ? -35.117 8.057 43.380 1.00 81.69 96 LEU A CA 1
ATOM 747 C C . LEU A 1 96 ? -35.301 6.998 44.481 1.00 81.69 96 LEU A C 1
ATOM 749 O O . LEU A 1 96 ? -34.355 6.591 45.153 1.00 81.69 96 LEU A O 1
ATOM 753 N N . ALA A 1 97 ? -36.545 6.573 44.706 1.00 83.50 97 ALA A N 1
ATOM 754 C CA . ALA A 1 97 ? -36.910 5.614 45.754 1.00 83.50 97 ALA A CA 1
ATOM 755 C C . ALA A 1 97 ? -36.933 4.152 45.257 1.00 83.50 97 ALA A C 1
ATOM 757 O O . ALA A 1 97 ? -37.865 3.401 45.547 1.00 83.50 97 ALA A O 1
ATOM 758 N N . TYR A 1 98 ? -35.924 3.746 44.487 1.00 85.50 98 TYR A N 1
ATOM 759 C CA . TYR A 1 98 ? -35.784 2.392 43.945 1.00 85.50 98 TYR A CA 1
ATOM 760 C C . TYR A 1 98 ? -34.312 1.974 43.876 1.00 85.50 98 TYR A C 1
ATOM 762 O O . TYR A 1 98 ? -33.411 2.809 43.922 1.00 85.50 98 TYR A O 1
ATOM 770 N N . GLY A 1 99 ? -34.069 0.665 43.804 1.00 86.81 99 GLY A N 1
ATOM 771 C CA . GLY A 1 99 ? -32.722 0.128 43.638 1.00 86.81 99 GLY A CA 1
ATOM 772 C C . GLY A 1 99 ? -32.270 0.227 42.185 1.00 86.81 99 GLY A C 1
ATOM 773 O O . GLY A 1 99 ? -32.998 -0.208 41.289 1.00 8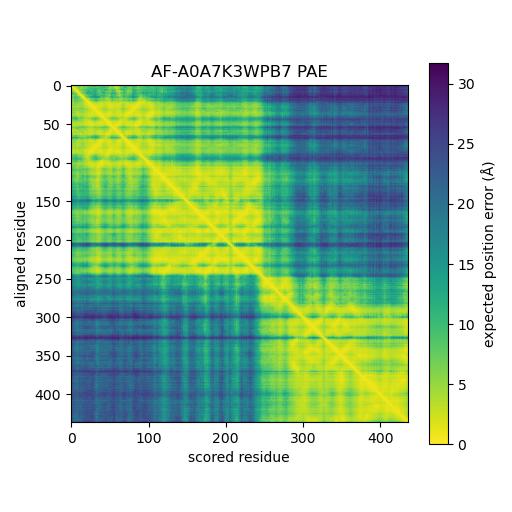6.81 99 GLY A O 1
ATOM 774 N N . PHE A 1 100 ? -31.071 0.762 41.979 1.00 90.19 100 PHE A N 1
ATOM 775 C CA . PHE A 1 100 ? -30.369 0.783 40.701 1.00 90.19 100 PHE A CA 1
ATOM 776 C C . PHE A 1 100 ? -28.888 0.458 40.924 1.00 90.19 100 PHE A C 1
ATOM 778 O O . PHE A 1 100 ? -28.366 0.629 42.030 1.00 90.19 100 PHE A O 1
ATOM 785 N N . THR A 1 101 ? -28.225 -0.006 39.873 1.00 93.56 101 THR A N 1
ATOM 786 C CA . THR A 1 101 ? -26.774 -0.189 39.811 1.00 93.56 101 THR A CA 1
ATOM 787 C C . THR A 1 101 ? -26.260 0.609 38.627 1.00 93.56 101 THR A C 1
ATOM 789 O O . THR A 1 101 ? -26.787 0.470 37.531 1.00 93.56 101 THR A O 1
ATOM 792 N N . PHE A 1 102 ? -25.263 1.457 38.866 1.00 93.56 102 PHE A N 1
ATOM 793 C CA . PHE A 1 102 ? -24.555 2.189 37.823 1.00 93.56 102 PHE A CA 1
ATOM 794 C C . PHE A 1 102 ? -23.111 1.699 37.784 1.00 93.56 102 PHE A C 1
ATOM 796 O O . PHE A 1 102 ? -22.440 1.690 38.823 1.00 93.56 102 PHE A O 1
ATOM 803 N N . THR A 1 103 ? -22.655 1.286 36.609 1.00 94.38 103 THR A N 1
ATOM 804 C CA . THR A 1 103 ? -21.283 0.845 36.364 1.00 94.38 103 THR A CA 1
ATOM 805 C C . THR A 1 103 ? -20.670 1.654 35.238 1.00 94.38 103 THR A C 1
ATOM 807 O O . THR A 1 103 ? -21.337 1.985 34.263 1.00 94.38 103 THR A O 1
ATOM 810 N N . LEU A 1 104 ? -19.386 1.954 35.398 1.00 93.38 104 LEU A N 1
ATOM 811 C CA . LEU A 1 104 ? -18.553 2.578 34.385 1.00 93.38 104 LEU A CA 1
ATOM 812 C C . LEU A 1 104 ? -17.345 1.661 34.186 1.00 93.38 104 LEU A C 1
ATOM 814 O O . LEU A 1 104 ? -16.630 1.391 35.160 1.00 93.38 104 LEU A O 1
ATOM 818 N N . LYS A 1 105 ? -17.161 1.139 32.974 1.00 91.06 105 LYS A N 1
ATOM 819 C CA . LYS A 1 105 ? -16.095 0.196 32.610 1.00 91.06 105 LYS A CA 1
ATOM 820 C C . LYS A 1 105 ? -15.224 0.823 31.520 1.00 91.06 105 LYS A C 1
ATOM 822 O O . LYS A 1 105 ? -15.748 1.499 30.647 1.00 91.06 105 LYS A O 1
ATOM 827 N N . ALA A 1 106 ? -13.908 0.630 31.594 1.00 90.12 106 ALA A N 1
ATOM 828 C CA . ALA A 1 106 ? -13.006 0.983 30.499 1.00 90.12 106 ALA A CA 1
ATOM 829 C C . ALA A 1 106 ? -13.034 -0.113 29.428 1.00 90.12 106 ALA A C 1
ATOM 831 O O . ALA A 1 106 ? -13.053 -1.297 29.776 1.00 90.12 106 ALA A O 1
ATOM 832 N N . LEU A 1 107 ? -13.035 0.287 28.161 1.00 92.94 107 LEU A N 1
ATOM 833 C CA . LEU A 1 107 ? -12.982 -0.620 27.017 1.00 92.94 107 LEU A CA 1
ATOM 834 C C . LEU A 1 107 ? -11.546 -0.852 26.551 1.00 92.94 107 LEU A C 1
ATOM 836 O O . LEU A 1 107 ? -10.630 -0.124 26.930 1.00 92.94 107 LEU A O 1
ATOM 840 N N . GLY A 1 108 ? -11.366 -1.877 25.726 1.00 93.06 108 GLY A N 1
ATOM 841 C CA . GLY A 1 108 ? -10.096 -2.283 25.134 1.00 93.06 108 GLY A CA 1
ATOM 842 C C . GLY A 1 108 ? -9.213 -3.134 26.036 1.00 93.06 108 GLY A C 1
ATOM 843 O O . GLY A 1 108 ? -8.108 -3.467 25.628 1.00 93.06 108 GLY A O 1
ATOM 844 N N . ILE A 1 109 ? -9.672 -3.479 27.241 1.00 90.69 109 ILE A N 1
ATOM 845 C CA . ILE A 1 109 ? -8.878 -4.226 28.230 1.00 90.69 109 ILE A CA 1
ATOM 846 C C . ILE A 1 109 ? -8.800 -5.724 27.913 1.00 90.69 109 ILE A C 1
ATOM 848 O O . ILE A 1 109 ? -7.782 -6.357 28.137 1.00 90.69 109 ILE A O 1
ATOM 852 N N . ASP A 1 110 ? -9.868 -6.298 27.369 1.00 93.69 110 ASP A N 1
ATOM 853 C CA . ASP A 1 110 ? -9.965 -7.713 27.030 1.00 93.69 110 ASP A CA 1
ATOM 854 C C . ASP A 1 110 ? -10.991 -7.898 25.899 1.00 93.69 110 ASP A C 1
ATOM 856 O O . ASP A 1 110 ? -11.609 -6.938 25.436 1.00 93.69 110 ASP A O 1
ATOM 860 N N . CYS A 1 111 ? -11.165 -9.127 25.415 1.00 94.44 111 CYS A N 1
ATOM 861 C CA . CYS A 1 111 ? -12.098 -9.418 24.329 1.00 94.44 111 CYS A CA 1
ATOM 862 C C . CYS A 1 111 ? -13.565 -9.419 24.781 1.00 94.44 111 CYS A C 1
ATOM 864 O O . CYS A 1 111 ? -14.450 -9.371 23.930 1.00 94.44 111 CYS A O 1
ATOM 866 N N . GLU A 1 112 ? -13.836 -9.456 26.093 1.00 93.25 112 GLU A N 1
ATOM 867 C CA . GLU A 1 112 ? -15.188 -9.308 26.647 1.00 93.25 112 GLU A CA 1
ATOM 868 C C . GLU A 1 112 ? -15.594 -7.827 26.751 1.00 93.25 112 GLU A C 1
ATOM 870 O O . GLU A 1 112 ? -16.767 -7.507 26.945 1.00 93.25 112 GLU A O 1
ATOM 875 N N . SER A 1 113 ? -14.641 -6.899 26.661 1.00 92.19 113 SER A N 1
ATOM 876 C CA . SER A 1 113 ? -14.877 -5.456 26.575 1.00 92.19 113 SER A CA 1
ATOM 877 C C . SER A 1 113 ? -13.854 -4.777 25.676 1.00 92.19 113 SER A C 1
ATOM 879 O O . SER A 1 113 ? -13.010 -4.018 26.167 1.00 92.19 113 SER A O 1
ATOM 881 N N . PRO A 1 114 ? -13.922 -5.054 24.366 1.00 95.44 114 PRO A N 1
ATOM 882 C CA . PRO A 1 114 ? -13.052 -4.448 23.376 1.00 95.44 114 PRO A CA 1
ATOM 883 C C . PRO A 1 114 ? -13.489 -3.011 23.072 1.00 95.44 114 PRO A C 1
ATOM 885 O O . PRO A 1 114 ? -14.584 -2.584 23.428 1.00 95.44 114 PRO A O 1
ATOM 888 N N . ILE A 1 115 ? -12.630 -2.256 22.391 1.00 95.44 115 ILE A N 1
ATOM 889 C CA . ILE A 1 115 ? -13.049 -1.026 21.711 1.00 95.44 115 ILE A CA 1
ATOM 890 C C . ILE A 1 115 ? -13.757 -1.442 20.421 1.00 95.44 115 ILE A C 1
ATOM 892 O O . ILE A 1 115 ? -13.134 -2.036 19.539 1.00 95.44 115 ILE A O 1
ATOM 896 N N . GLU A 1 116 ? -15.047 -1.144 20.306 1.00 94.69 116 GLU A N 1
ATOM 897 C CA . GLU A 1 116 ? -15.808 -1.447 19.096 1.00 94.69 116 GLU A CA 1
ATOM 898 C C . GLU A 1 116 ? -15.467 -0.463 17.970 1.00 94.69 116 GLU A C 1
ATOM 900 O O . GLU A 1 116 ? -15.603 0.758 18.102 1.00 94.69 116 GLU A O 1
ATOM 905 N N . VAL A 1 117 ? -15.041 -1.002 16.832 1.00 95.44 117 VAL A N 1
ATOM 906 C CA . VAL A 1 117 ? -14.851 -0.252 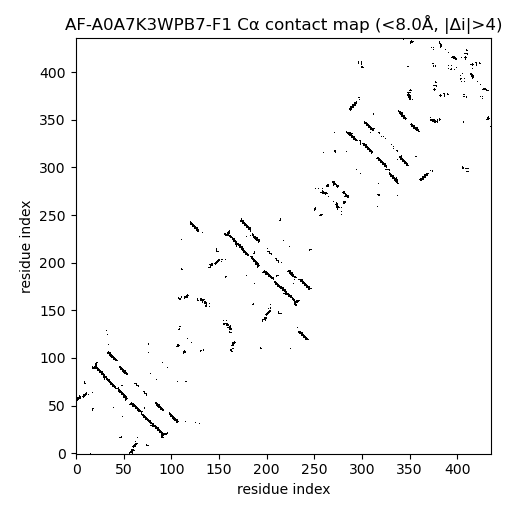15.594 1.00 95.44 117 VAL A CA 1
ATOM 907 C C . VAL A 1 117 ? -16.183 -0.222 14.852 1.00 95.44 117 VAL A C 1
ATOM 909 O O . VAL A 1 117 ? -16.555 -1.191 14.197 1.00 95.44 117 VAL A O 1
ATOM 912 N N . GLN A 1 118 ? -16.912 0.887 14.984 1.00 90.06 118 GLN A N 1
ATOM 913 C CA . GLN A 1 118 ? -18.246 1.044 14.390 1.00 90.06 118 GLN A CA 1
ATOM 914 C C . GLN A 1 118 ? -18.195 1.416 12.905 1.00 90.06 118 GLN A C 1
ATOM 916 O O . GLN A 1 118 ? -19.016 0.944 12.128 1.00 90.06 118 GLN A O 1
ATOM 921 N N . ASP A 1 119 ? -17.206 2.217 12.505 1.00 90.50 119 ASP A N 1
ATOM 922 C CA . ASP A 1 119 ? -17.067 2.729 11.144 1.00 90.50 119 ASP A CA 1
ATOM 923 C C . ASP A 1 119 ? -15.619 2.623 10.658 1.00 90.50 119 ASP A C 1
ATOM 925 O O . ASP A 1 119 ? -14.672 2.781 11.433 1.00 90.50 119 ASP A O 1
ATOM 929 N N . LEU A 1 120 ? -15.452 2.421 9.347 1.00 95.00 120 LEU A N 1
ATOM 930 C CA . LEU A 1 120 ? -14.169 2.530 8.653 1.00 95.00 120 LEU A CA 1
ATOM 931 C C . LEU A 1 120 ? -14.152 3.797 7.773 1.00 95.00 120 LEU A C 1
ATOM 933 O O . LEU A 1 120 ? -15.152 4.100 7.118 1.00 95.00 120 LEU A O 1
ATOM 937 N N . PRO A 1 121 ? -13.026 4.531 7.687 1.00 96.56 121 PRO A N 1
ATOM 938 C CA . PRO A 1 121 ? -11.752 4.263 8.350 1.00 96.56 121 PRO A CA 1
ATOM 939 C C . PRO A 1 121 ? -11.789 4.591 9.848 1.00 96.56 121 PRO A C 1
ATOM 941 O O . PRO A 1 121 ? -12.371 5.593 10.264 1.00 96.56 121 PRO A O 1
ATOM 944 N N . PHE A 1 122 ? -11.105 3.772 10.642 1.00 95.94 122 PHE A N 1
ATOM 945 C CA . PHE A 1 122 ? -10.948 3.948 12.081 1.00 95.94 122 PHE A CA 1
ATOM 946 C C . PHE A 1 122 ? -9.504 4.305 12.421 1.00 95.94 122 PHE A C 1
ATOM 948 O O . PHE A 1 122 ? -8.570 3.748 11.845 1.00 95.94 122 PHE A O 1
ATOM 955 N N . SER A 1 123 ? -9.315 5.211 13.381 1.00 95.25 123 SER A N 1
ATOM 956 C CA . SER A 1 123 ? -8.000 5.575 13.907 1.00 95.25 123 SER A CA 1
ATOM 957 C C . SER A 1 123 ? -8.099 5.860 15.400 1.00 95.25 123 SER A C 1
ATOM 959 O O . SER A 1 123 ? -8.956 6.632 15.836 1.00 95.25 123 SER A O 1
ATOM 961 N N . HIS A 1 124 ? -7.213 5.253 16.183 1.00 94.06 124 HIS A N 1
ATOM 962 C CA . HIS A 1 124 ? -7.132 5.466 17.621 1.00 94.06 124 HIS A CA 1
ATOM 963 C C . HIS A 1 124 ? -5.677 5.536 18.079 1.00 94.06 124 HIS A C 1
ATOM 965 O O . HIS A 1 124 ? -4.876 4.640 17.817 1.00 94.06 124 HIS A O 1
ATOM 971 N N . GLN A 1 125 ? -5.344 6.614 18.790 1.00 93.06 125 GLN A N 1
ATOM 972 C CA . GLN A 1 125 ? -4.034 6.834 19.387 1.00 93.06 125 GLN A CA 1
ATOM 973 C C . GLN A 1 125 ? -4.133 6.769 20.908 1.00 93.06 125 GLN A C 1
ATOM 975 O O . GLN A 1 125 ? -4.977 7.433 21.502 1.00 93.06 125 GLN A O 1
ATOM 980 N N . SER A 1 126 ? -3.247 6.001 21.541 1.00 91.69 126 SER A N 1
ATOM 981 C CA . SER A 1 126 ? -3.215 5.864 22.998 1.00 91.69 126 SER A CA 1
ATOM 982 C C . SER A 1 126 ? -1.836 5.406 23.495 1.00 91.69 126 SER A C 1
ATOM 984 O O . SER A 1 126 ? -0.918 5.162 22.707 1.00 91.69 126 SER A O 1
ATOM 986 N N . GLU A 1 127 ? -1.682 5.296 24.815 1.00 91.25 127 GLU A N 1
ATOM 987 C CA . GLU A 1 127 ? -0.529 4.653 25.448 1.00 91.25 127 GLU A CA 1
ATOM 988 C C . GLU A 1 127 ? -0.915 3.254 25.933 1.00 91.25 127 GLU A C 1
ATOM 990 O O . GLU A 1 127 ? -1.859 3.093 26.706 1.00 91.25 127 GLU A O 1
ATOM 995 N N . ALA A 1 128 ? -0.147 2.235 25.542 1.00 91.19 128 ALA A N 1
ATOM 996 C CA . ALA A 1 128 ? -0.451 0.841 25.868 1.00 91.19 128 ALA A CA 1
ATOM 997 C C . ALA A 1 128 ? -0.531 0.582 27.386 1.00 91.19 128 ALA A C 1
ATOM 999 O O . ALA A 1 128 ? -1.345 -0.212 27.835 1.00 91.19 128 ALA A O 1
ATOM 1000 N N . SER A 1 129 ? 0.241 1.310 28.204 1.00 90.44 129 SER A N 1
ATOM 1001 C CA . SER A 1 129 ? 0.248 1.147 29.669 1.00 90.44 129 SER A CA 1
ATOM 1002 C C . SER A 1 129 ? -1.040 1.565 30.384 1.00 90.44 129 SER A C 1
ATOM 1004 O O . SER A 1 129 ? -1.163 1.356 31.594 1.00 90.44 129 SER A O 1
ATOM 1006 N N . GLN A 1 130 ? -1.988 2.161 29.662 1.00 87.19 130 GLN A N 1
ATOM 1007 C CA . GLN A 1 130 ? -3.329 2.453 30.166 1.00 87.19 130 GLN A CA 1
ATOM 1008 C C . GLN A 1 130 ? -4.205 1.199 30.239 1.00 87.19 130 GLN A C 1
ATOM 1010 O O . GLN A 1 130 ? -5.189 1.186 30.979 1.00 87.19 130 GLN A O 1
ATOM 1015 N N . TYR A 1 131 ? -3.821 0.156 29.505 1.00 90.62 131 TYR A N 1
ATOM 1016 C CA . TYR A 1 131 ? -4.511 -1.121 29.427 1.00 90.62 131 TYR A CA 1
ATOM 1017 C C . TYR A 1 131 ? -3.795 -2.179 30.275 1.00 90.62 131 TYR A C 1
ATOM 1019 O O . TYR A 1 131 ? -2.734 -1.930 30.860 1.00 90.62 131 TYR A O 1
ATOM 1027 N N . GLY A 1 132 ? -4.429 -3.338 30.435 1.00 88.25 132 GLY A N 1
ATOM 1028 C CA . GLY A 1 132 ? -3.913 -4.434 31.247 1.00 88.25 132 GLY A CA 1
ATOM 1029 C C . GLY A 1 132 ? -2.901 -5.303 30.504 1.00 88.25 132 GLY A C 1
ATOM 1030 O O . GLY A 1 132 ? -2.535 -5.030 29.369 1.00 88.25 132 GLY A O 1
ATOM 1031 N N . ASN A 1 133 ? -2.379 -6.308 31.204 1.00 92.50 133 ASN A N 1
ATOM 1032 C CA . ASN A 1 133 ? -1.646 -7.429 30.614 1.00 92.50 133 ASN A CA 1
ATOM 1033 C C . ASN A 1 133 ? -2.523 -8.642 30.896 1.00 92.50 133 ASN A C 1
ATOM 1035 O O . ASN A 1 133 ? -2.460 -9.218 31.991 1.00 92.50 133 ASN A O 1
ATOM 1039 N N . ASP A 1 134 ? -3.434 -8.883 29.971 1.00 93.00 134 ASP A N 1
ATOM 1040 C CA . ASP A 1 134 ? -4.558 -9.797 30.120 1.00 93.00 134 ASP A CA 1
ATOM 1041 C C . ASP A 1 134 ? -4.312 -11.099 29.354 1.00 93.00 134 ASP A C 1
ATOM 1043 O O . ASP A 1 134 ? -4.908 -12.128 29.683 1.00 93.00 134 ASP A O 1
ATOM 1047 N N . TYR A 1 135 ? -3.362 -11.090 28.417 1.00 94.56 135 TYR A N 1
ATOM 1048 C CA . TYR A 1 135 ? -2.975 -12.246 27.628 1.00 94.56 135 TYR A CA 1
ATOM 1049 C C . TYR A 1 135 ? -1.505 -12.617 27.817 1.00 94.56 135 TYR A C 1
ATOM 1051 O O . TYR A 1 135 ? -0.660 -11.874 28.313 1.00 94.56 135 TYR A O 1
ATOM 1059 N N . SER A 1 136 ? -1.197 -13.854 27.455 1.00 93.88 136 SER A N 1
ATOM 1060 C CA . SER A 1 136 ? 0.153 -14.391 27.467 1.00 93.88 136 SER A CA 1
ATOM 1061 C C . SER A 1 136 ? 0.318 -15.448 26.383 1.00 93.88 136 SER A C 1
ATOM 1063 O O . SER A 1 136 ? -0.631 -15.863 25.722 1.00 93.88 136 SER A O 1
ATOM 1065 N N . ALA A 1 137 ? 1.532 -15.972 26.230 1.00 92.69 137 ALA A N 1
ATOM 1066 C CA . ALA A 1 137 ? 1.820 -17.025 25.253 1.00 92.69 137 ALA A CA 1
ATOM 1067 C C . ALA A 1 137 ? 0.926 -18.289 25.350 1.00 92.69 137 ALA A C 1
ATOM 1069 O O . ALA A 1 137 ? 0.942 -19.095 24.422 1.00 92.69 137 ALA A O 1
ATOM 1070 N N . ILE A 1 138 ? 0.207 -18.516 26.462 1.00 91.62 138 ILE A N 1
ATOM 1071 C CA . ILE A 1 138 ? -0.751 -19.632 26.596 1.00 91.62 138 ILE A CA 1
ATOM 1072 C C . ILE A 1 138 ? -2.109 -19.333 25.952 1.00 91.62 138 ILE A C 1
ATOM 1074 O O . ILE A 1 138 ? -2.815 -20.269 25.585 1.00 91.62 138 ILE A O 1
ATOM 1078 N N . ASP A 1 139 ? -2.447 -18.054 25.824 1.00 94.00 139 ASP A N 1
ATOM 1079 C CA . ASP A 1 139 ? -3.721 -17.565 25.302 1.00 94.00 139 ASP A CA 1
ATOM 1080 C C . ASP A 1 139 ? -3.682 -17.425 23.778 1.00 94.00 139 ASP A C 1
ATOM 1082 O O . ASP A 1 139 ? -4.710 -17.189 23.159 1.00 94.00 139 ASP A O 1
ATOM 1086 N N . LEU A 1 140 ? -2.505 -17.613 23.166 1.00 94.19 140 LEU A N 1
ATOM 1087 C CA . LEU A 1 140 ? -2.341 -17.616 21.720 1.00 94.19 140 LEU A CA 1
ATOM 1088 C C . LEU A 1 140 ? -2.978 -18.882 21.109 1.00 94.19 140 LEU A C 1
ATOM 1090 O O . LEU A 1 140 ? -2.456 -19.988 21.318 1.00 94.19 140 LEU A O 1
ATOM 1094 N N . PRO A 1 141 ? -4.065 -18.751 20.331 1.00 94.62 141 PRO A N 1
ATOM 1095 C CA . PRO A 1 141 ? -4.725 -19.893 19.718 1.00 94.62 141 PRO A CA 1
ATOM 1096 C C . PRO A 1 141 ? -3.924 -20.470 18.536 1.00 94.62 141 PRO A C 1
ATOM 1098 O O . PRO A 1 141 ? -2.988 -19.840 18.030 1.00 94.62 141 PRO A O 1
ATOM 1101 N N . PRO A 1 142 ? -4.282 -21.671 18.043 1.00 94.31 142 PRO A N 1
ATOM 1102 C CA . PRO A 1 142 ? -3.737 -22.207 16.796 1.00 94.31 142 PRO A CA 1
ATOM 1103 C C . PRO A 1 142 ? -3.915 -21.239 15.618 1.00 94.31 142 PRO A C 1
ATOM 1105 O O . PRO A 1 142 ? -4.865 -20.467 15.577 1.00 94.31 142 PRO A O 1
ATOM 1108 N N . THR A 1 143 ? -3.013 -21.292 14.638 1.00 94.94 143 THR A N 1
ATOM 1109 C CA . THR A 1 143 ? -3.135 -20.503 13.402 1.00 94.94 143 THR A CA 1
ATOM 1110 C C . THR A 1 143 ? -4.286 -20.991 12.536 1.00 94.94 143 THR A C 1
ATOM 1112 O O . THR A 1 143 ? -4.489 -22.206 12.435 1.00 94.94 143 THR A O 1
ATOM 1115 N N . ALA A 1 144 ? -4.941 -20.055 11.849 1.00 92.94 144 ALA A N 1
ATOM 1116 C CA . ALA A 1 144 ? -5.928 -20.363 10.829 1.00 92.94 144 ALA A CA 1
ATOM 1117 C C . ALA A 1 144 ? -5.358 -21.213 9.691 1.00 92.94 144 ALA A C 1
ATOM 1119 O O . ALA A 1 144 ? -4.139 -21.356 9.554 1.00 92.94 144 ALA A O 1
ATOM 1120 N N . LEU A 1 145 ? -6.244 -21.796 8.875 1.00 88.81 145 LEU A N 1
ATOM 1121 C CA . LEU A 1 145 ? -5.831 -22.572 7.701 1.00 88.81 145 LEU A CA 1
ATOM 1122 C C . LEU A 1 145 ? -5.022 -21.714 6.715 1.00 88.81 145 LEU A C 1
ATOM 1124 O O . LEU A 1 145 ? -3.980 -22.168 6.247 1.00 88.81 145 LEU A O 1
ATOM 1128 N N . ASP A 1 146 ? -5.483 -20.484 6.478 1.00 87.62 146 ASP A N 1
ATOM 1129 C CA . ASP A 1 146 ? -4.890 -19.513 5.555 1.00 87.62 146 ASP A CA 1
ATOM 1130 C C . ASP A 1 146 ? -4.734 -18.146 6.258 1.00 87.62 146 ASP A C 1
ATOM 1132 O O . ASP A 1 146 ? -5.524 -17.232 6.021 1.00 87.62 146 ASP A O 1
ATOM 1136 N N . PRO A 1 147 ? -3.768 -17.998 7.186 1.00 91.56 147 PRO A N 1
ATOM 1137 C CA . PRO A 1 147 ? -3.611 -16.770 7.951 1.00 91.56 147 PRO A CA 1
ATOM 1138 C C . PRO A 1 147 ? -2.948 -15.668 7.117 1.00 91.56 147 PRO A C 1
ATOM 1140 O O . PRO A 1 147 ? -2.071 -15.934 6.290 1.00 91.56 147 PRO A O 1
ATOM 1143 N N . VAL A 1 148 ? -3.305 -14.417 7.399 1.00 91.81 148 VAL A N 1
ATOM 1144 C CA . VAL A 1 148 ? -2.680 -13.232 6.799 1.00 91.81 148 VAL A CA 1
ATOM 1145 C C . VAL A 1 148 ? -1.535 -12.766 7.691 1.00 91.81 148 VAL A C 1
ATOM 1147 O O . VAL A 1 148 ? -1.757 -12.208 8.763 1.00 91.81 148 VAL A O 1
ATOM 1150 N N . ALA A 1 149 ? -0.300 -13.030 7.276 1.00 86.31 149 ALA A N 1
ATOM 1151 C CA . ALA A 1 149 ? 0.858 -12.854 8.140 1.00 86.31 149 ALA A CA 1
ATOM 1152 C C . ALA A 1 149 ? 2.076 -12.277 7.424 1.00 86.31 149 ALA A C 1
ATOM 1154 O O . ALA A 1 149 ? 2.405 -12.709 6.316 1.00 86.31 149 ALA A O 1
ATOM 1155 N N . ASP A 1 150 ? 2.805 -11.408 8.124 1.00 75.31 150 ASP A N 1
ATOM 1156 C CA . ASP A 1 150 ? 4.204 -11.111 7.821 1.00 75.31 150 ASP A CA 1
ATOM 1157 C C . ASP A 1 150 ? 5.116 -11.770 8.874 1.00 75.31 150 ASP A C 1
ATOM 1159 O O . ASP A 1 150 ? 4.974 -11.607 10.088 1.00 75.31 150 ASP A O 1
ATOM 1163 N N . GLY A 1 151 ? 6.054 -12.591 8.406 1.00 76.88 151 GLY A N 1
ATOM 1164 C CA . GLY A 1 151 ? 7.026 -13.269 9.259 1.00 76.88 151 GLY A CA 1
ATOM 1165 C C . GLY A 1 151 ? 6.517 -14.490 10.042 1.00 76.88 151 GLY A C 1
ATOM 1166 O O . GLY A 1 151 ? 5.484 -15.100 9.771 1.00 76.88 151 GLY A O 1
ATOM 1167 N N . VAL A 1 152 ? 7.335 -14.923 11.006 1.00 85.69 152 VAL A N 1
ATOM 1168 C CA . VAL A 1 152 ? 7.104 -16.137 11.806 1.00 85.69 152 VAL A CA 1
ATOM 1169 C C . VAL A 1 152 ? 6.371 -15.766 13.086 1.00 85.69 152 VAL A C 1
ATOM 1171 O O . VAL A 1 152 ? 6.889 -14.964 13.855 1.00 85.69 152 VAL A O 1
ATOM 1174 N N . LEU A 1 153 ? 5.235 -16.408 13.364 1.00 88.38 153 LEU A N 1
ATOM 1175 C CA . LEU A 1 153 ? 4.505 -16.220 14.617 1.00 88.38 153 LEU A CA 1
ATOM 1176 C C . LEU A 1 153 ? 5.384 -16.573 15.831 1.00 88.38 153 LEU A C 1
ATOM 1178 O O . LEU A 1 153 ? 5.866 -17.703 15.963 1.00 88.38 153 LEU A O 1
ATOM 1182 N N . VAL A 1 154 ? 5.576 -15.613 16.740 1.00 89.25 154 VAL A N 1
ATOM 1183 C CA . VAL A 1 154 ? 6.352 -15.793 17.974 1.00 89.25 154 VAL A CA 1
ATOM 1184 C C . VAL A 1 154 ? 5.467 -15.535 19.190 1.00 89.25 154 VAL A C 1
ATOM 1186 O O . VAL A 1 154 ? 5.082 -14.406 19.471 1.00 89.25 154 VAL A O 1
ATOM 1189 N N . ALA A 1 155 ? 5.200 -16.584 19.970 1.00 88.62 155 ALA A N 1
ATOM 1190 C CA . ALA A 1 155 ? 4.183 -16.537 21.020 1.00 88.62 155 ALA A CA 1
ATOM 1191 C C . ALA A 1 155 ? 4.455 -15.569 22.177 1.00 88.62 155 ALA A C 1
ATOM 1193 O O . ALA A 1 155 ? 3.547 -15.241 22.927 1.00 88.62 155 ALA A O 1
ATOM 1194 N N . ASN A 1 156 ? 5.693 -15.107 22.360 1.00 89.38 156 ASN A N 1
ATOM 1195 C CA . ASN A 1 156 ? 5.995 -14.197 23.457 1.00 89.38 156 ASN A CA 1
ATOM 1196 C C . ASN A 1 156 ? 5.660 -12.728 23.169 1.00 89.38 156 ASN A C 1
ATOM 1198 O O . ASN A 1 156 ? 5.873 -11.923 24.066 1.00 89.38 156 ASN A O 1
ATOM 1202 N N . TYR A 1 157 ? 5.147 -12.396 21.981 1.00 91.94 157 TYR A N 1
ATOM 1203 C CA . TYR A 1 157 ? 4.716 -11.047 21.594 1.00 91.94 157 TYR A CA 1
ATOM 1204 C C . TYR A 1 157 ? 3.313 -10.650 22.086 1.00 91.94 157 TYR A C 1
ATOM 1206 O O . TYR A 1 157 ? 2.883 -9.520 21.870 1.00 91.94 157 TYR A O 1
ATOM 1214 N N . ILE A 1 158 ? 2.633 -11.547 22.802 1.00 92.94 158 ILE A N 1
ATOM 1215 C CA . ILE A 1 158 ? 1.362 -11.286 23.487 1.00 92.94 158 ILE A CA 1
ATOM 1216 C C . ILE A 1 158 ? 1.521 -11.277 25.020 1.00 92.94 158 ILE A C 1
ATOM 1218 O O . ILE A 1 158 ? 0.690 -11.798 25.736 1.00 92.94 158 ILE A O 1
ATOM 1222 N N . ASN A 1 159 ? 2.666 -10.812 25.541 1.00 92.25 159 ASN A N 1
ATOM 1223 C CA . ASN A 1 159 ? 2.928 -10.754 26.996 1.00 92.25 159 ASN A CA 1
ATOM 1224 C C . ASN A 1 159 ? 3.008 -9.304 27.514 1.00 92.25 159 ASN A C 1
ATOM 1226 O O . ASN A 1 159 ? 3.562 -9.062 28.597 1.00 92.25 159 ASN A O 1
ATOM 1230 N N . GLY A 1 160 ? 2.621 -8.342 26.677 1.00 92.00 160 GLY A N 1
ATOM 1231 C CA . GLY A 1 160 ? 2.829 -6.915 26.867 1.00 92.00 160 GLY A CA 1
ATOM 1232 C C . GLY A 1 160 ? 1.712 -6.272 27.671 1.00 92.00 160 GLY A C 1
ATOM 1233 O O . GLY A 1 160 ? 1.117 -6.904 28.531 1.00 92.00 160 GLY A O 1
ATOM 1234 N N . PHE A 1 161 ? 1.470 -4.987 27.435 1.00 93.81 161 PHE A N 1
ATOM 1235 C CA . PHE A 1 161 ? 0.132 -4.461 27.682 1.00 93.81 161 PHE A CA 1
ATOM 1236 C C . PHE A 1 161 ? -0.712 -4.734 26.442 1.00 93.81 161 PHE A C 1
ATOM 1238 O O . PHE A 1 161 ? -0.222 -4.507 25.334 1.00 93.81 161 PHE A O 1
ATOM 1245 N N . ASP A 1 162 ? -1.937 -5.197 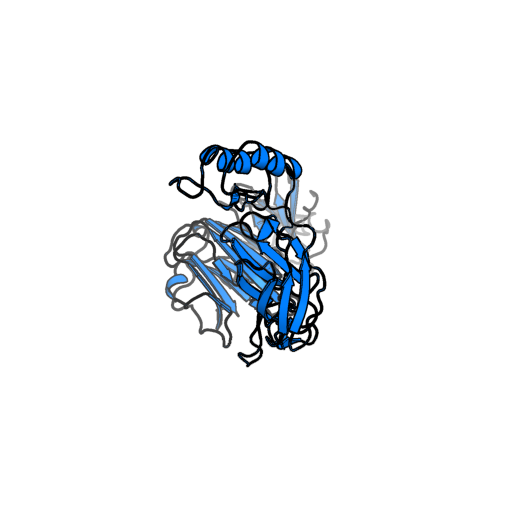26.640 1.00 94.75 162 ASP A N 1
ATOM 1246 C CA . ASP A 1 162 ? -2.831 -5.642 25.584 1.00 94.75 162 ASP A CA 1
ATOM 1247 C C . ASP A 1 162 ? -3.930 -4.612 25.361 1.00 94.75 162 ASP A C 1
ATOM 1249 O O . ASP A 1 162 ? -4.564 -4.152 26.309 1.00 94.75 162 ASP A O 1
ATOM 1253 N N . VAL A 1 163 ? -4.169 -4.259 24.100 1.00 95.56 163 VAL A N 1
ATOM 1254 C CA . VAL A 1 163 ? -5.319 -3.441 23.713 1.00 95.56 163 VAL A CA 1
ATOM 1255 C C . VAL A 1 163 ? -6.125 -4.177 22.668 1.00 95.56 163 VAL A C 1
ATOM 1257 O O . VAL A 1 163 ? -5.584 -4.554 21.629 1.00 95.56 163 VAL A O 1
ATOM 1260 N N . VAL A 1 164 ? -7.414 -4.365 22.936 1.00 97.44 164 VAL A N 1
ATOM 1261 C CA . VAL A 1 164 ? -8.309 -5.151 22.087 1.00 97.44 164 VAL A CA 1
ATOM 1262 C C . VAL A 1 164 ? -9.305 -4.250 21.368 1.00 97.44 164 VAL A C 1
ATOM 1264 O O . VAL A 1 164 ? -10.090 -3.542 21.996 1.00 97.44 164 VAL A O 1
ATOM 1267 N N . TYR A 1 165 ? -9.315 -4.331 20.044 1.00 97.88 165 TYR A N 1
ATOM 1268 C CA . TYR A 1 165 ? -10.338 -3.747 19.183 1.00 97.88 165 TYR A CA 1
ATOM 1269 C C . TYR A 1 165 ? -11.197 -4.862 18.611 1.00 97.88 165 TYR A C 1
ATOM 1271 O O . TYR A 1 165 ? -10.666 -5.911 18.254 1.00 97.88 165 TYR A O 1
ATOM 1279 N N . GLN A 1 166 ? -12.497 -4.633 18.482 1.00 97.62 166 GLN A N 1
ATOM 1280 C CA . GLN A 1 166 ? -13.407 -5.550 17.807 1.00 97.62 166 GLN A CA 1
ATOM 1281 C C . GLN A 1 166 ? -13.972 -4.879 16.563 1.00 97.62 166 GLN A C 1
ATOM 1283 O O . GLN A 1 166 ? -14.426 -3.739 16.623 1.00 97.62 166 GLN A O 1
ATOM 1288 N N . TYR A 1 167 ? -13.990 -5.609 15.455 1.00 97.81 167 TYR A N 1
ATOM 1289 C CA . TYR A 1 167 ? -14.688 -5.216 14.241 1.00 97.81 167 TYR A CA 1
ATOM 1290 C C . TYR A 1 167 ? -15.610 -6.345 13.783 1.00 97.81 167 TYR A C 1
ATOM 1292 O O . TYR A 1 167 ? -15.195 -7.505 13.705 1.00 97.81 167 TYR A O 1
ATOM 1300 N N . THR A 1 168 ? -16.852 -5.986 13.469 1.00 96.81 168 THR A N 1
ATOM 1301 C CA . THR A 1 168 ? -17.869 -6.890 12.930 1.00 96.81 168 THR A CA 1
ATOM 1302 C C . THR A 1 168 ? -18.345 -6.298 11.605 1.00 96.81 168 THR A C 1
ATOM 1304 O O . THR A 1 168 ? -19.060 -5.297 11.617 1.00 96.81 168 THR A O 1
ATOM 1307 N N . PRO A 1 169 ? -17.931 -6.848 10.454 1.00 96.25 169 PRO A N 1
ATOM 1308 C CA . PRO A 1 169 ? -18.259 -6.264 9.161 1.00 96.25 169 PRO A CA 1
ATOM 1309 C C . PRO A 1 169 ? -19.740 -6.472 8.806 1.00 96.25 169 PRO A C 1
ATOM 1311 O O . PRO A 1 169 ? -20.325 -7.517 9.099 1.00 96.25 169 PRO A O 1
ATOM 1314 N N . GLU A 1 170 ? -20.331 -5.496 8.114 1.00 95.12 170 GLU A N 1
ATOM 1315 C CA . GLU A 1 170 ? -21.710 -5.569 7.595 1.00 95.12 170 GLU A CA 1
ATOM 1316 C C . GLU A 1 170 ? -21.826 -6.324 6.259 1.00 95.12 170 GLU A C 1
ATOM 1318 O O . GLU A 1 170 ? -22.925 -6.649 5.819 1.00 95.12 170 GLU A O 1
ATOM 1323 N N . GLU A 1 171 ? -20.697 -6.596 5.606 1.00 94.81 171 GLU A N 1
ATOM 1324 C CA . GLU A 1 171 ? -20.595 -7.357 4.361 1.00 94.81 171 GLU A CA 1
ATOM 1325 C C . GLU A 1 171 ? -19.215 -8.020 4.251 1.00 94.81 171 GLU A C 1
ATOM 1327 O O . GLU A 1 171 ? -18.251 -7.550 4.862 1.00 94.81 171 GLU A O 1
ATOM 1332 N N . ASP A 1 172 ? -19.111 -9.098 3.469 1.00 95.50 172 ASP A N 1
ATOM 1333 C CA . ASP A 1 172 ? -17.829 -9.740 3.157 1.00 95.50 172 ASP A CA 1
ATOM 1334 C C . ASP A 1 172 ? -16.891 -8.736 2.464 1.00 95.50 172 ASP A C 1
ATOM 1336 O O . ASP A 1 172 ? -17.196 -8.230 1.380 1.00 95.50 172 ASP A O 1
ATOM 1340 N N . GLN A 1 173 ? -15.737 -8.458 3.070 1.00 95.38 173 GLN A N 1
ATOM 1341 C CA . GLN A 1 173 ? -14.807 -7.432 2.591 1.00 95.38 173 GLN A CA 1
ATOM 1342 C C . GLN A 1 173 ? -13.359 -7.725 3.001 1.00 95.38 173 GLN A C 1
ATOM 1344 O O . GLN A 1 173 ? -13.070 -8.691 3.709 1.00 95.38 173 GLN A O 1
ATOM 1349 N N . PHE A 1 174 ? -12.432 -6.882 2.547 1.00 95.25 174 PHE A N 1
ATOM 1350 C CA . PHE A 1 174 ? -11.038 -6.912 2.979 1.00 95.25 174 PHE A CA 1
ATOM 1351 C C . PHE A 1 174 ? -10.714 -5.655 3.774 1.00 95.25 174 PHE A C 1
ATOM 1353 O O . PHE A 1 174 ? -11.081 -4.549 3.382 1.00 95.25 174 PHE A O 1
ATOM 1360 N N . VAL A 1 175 ? -9.982 -5.822 4.870 1.00 96.62 175 VAL A N 1
ATOM 1361 C CA . VAL A 1 175 ? -9.494 -4.704 5.683 1.00 96.62 175 VAL A CA 1
ATOM 1362 C C . VAL A 1 175 ? -7.981 -4.771 5.831 1.00 96.62 175 VAL A C 1
ATOM 1364 O O . VAL A 1 175 ? -7.397 -5.855 5.859 1.00 96.62 175 VAL A O 1
ATOM 1367 N N . SER A 1 176 ? -7.338 -3.613 5.929 1.00 95.81 176 SER A N 1
ATOM 1368 C CA . SER A 1 176 ? -5.935 -3.506 6.329 1.00 95.81 176 SER A CA 1
ATOM 1369 C C . SER A 1 176 ? -5.848 -2.835 7.687 1.00 95.81 176 SER A C 1
ATOM 1371 O O . SER A 1 176 ? -6.443 -1.776 7.909 1.00 95.81 176 SER A O 1
ATOM 1373 N N . ALA A 1 177 ? -5.086 -3.452 8.581 1.00 96.50 177 ALA A N 1
ATOM 1374 C CA . ALA A 1 177 ? -4.814 -2.930 9.906 1.00 96.50 177 ALA A CA 1
ATOM 1375 C C . ALA A 1 177 ? -3.363 -2.457 9.981 1.00 96.50 177 ALA A C 1
ATOM 1377 O O . ALA A 1 177 ? -2.456 -3.195 9.594 1.00 96.50 177 ALA A O 1
ATOM 1378 N N . SER A 1 178 ? -3.139 -1.251 10.495 1.00 95.19 178 SER A N 1
ATOM 1379 C CA . SER A 1 178 ? -1.803 -0.700 10.702 1.00 95.19 178 SER A CA 1
ATOM 1380 C C . SER A 1 178 ? -1.602 -0.297 12.160 1.00 95.19 178 SER A C 1
ATOM 1382 O O . SER A 1 178 ? -2.539 0.075 12.872 1.00 95.19 178 SER A O 1
ATOM 1384 N N . LEU A 1 179 ? -0.360 -0.392 12.627 1.00 94.81 179 LEU A N 1
ATOM 1385 C CA . LEU A 1 179 ? 0.037 0.067 13.951 1.00 94.81 179 LEU A CA 1
ATOM 1386 C C . LEU A 1 179 ? 1.340 0.846 13.854 1.00 94.81 179 LEU A C 1
ATOM 1388 O O . LEU A 1 179 ? 2.398 0.265 13.631 1.00 94.81 179 LEU A O 1
ATOM 1392 N N . VAL A 1 180 ? 1.306 2.148 14.106 1.00 93.12 180 VAL A N 1
ATOM 1393 C CA . VAL A 1 180 ? 2.518 2.972 14.191 1.00 93.12 180 VAL A CA 1
ATOM 1394 C C . VAL A 1 180 ? 2.735 3.386 15.636 1.00 93.12 180 VAL A C 1
ATOM 1396 O O . VAL A 1 180 ? 1.847 3.958 16.256 1.00 93.12 180 VAL A O 1
ATOM 1399 N N . GLY A 1 181 ? 3.918 3.133 16.188 1.00 90.19 181 GLY A N 1
ATOM 1400 C CA . GLY A 1 181 ? 4.213 3.453 17.583 1.00 90.19 181 GLY A CA 1
ATOM 1401 C C . GLY A 1 181 ? 5.701 3.588 17.872 1.00 90.19 181 GLY A C 1
ATOM 1402 O O . GLY A 1 181 ? 6.542 3.318 17.016 1.00 90.19 181 GLY A O 1
ATOM 1403 N N . ASP A 1 182 ? 6.026 4.023 19.087 1.00 90.00 182 ASP A N 1
ATOM 1404 C CA . ASP A 1 182 ? 7.406 4.216 19.555 1.00 90.00 182 ASP A CA 1
ATOM 1405 C C . ASP A 1 182 ? 7.974 3.014 20.336 1.00 90.00 182 ASP A C 1
ATOM 1407 O O . ASP A 1 182 ? 9.121 3.051 20.792 1.00 90.00 182 ASP A O 1
ATOM 1411 N N . GLY A 1 183 ? 7.195 1.933 20.439 1.00 86.56 183 GLY A N 1
ATOM 1412 C CA . GLY A 1 183 ? 7.596 0.669 21.048 1.00 86.56 183 GLY A CA 1
ATOM 1413 C C . GLY A 1 183 ? 8.657 -0.070 20.232 1.00 86.56 183 GLY A C 1
ATOM 1414 O O . GLY A 1 183 ? 8.784 0.089 19.015 1.00 86.56 183 GLY A O 1
ATOM 1415 N N . THR A 1 184 ? 9.450 -0.899 20.909 1.00 84.31 184 THR A N 1
ATOM 1416 C CA . THR A 1 184 ? 10.584 -1.603 20.283 1.00 84.31 184 THR A CA 1
ATOM 1417 C C . THR A 1 184 ? 10.314 -3.075 20.030 1.00 84.31 184 THR A C 1
ATOM 1419 O O . THR A 1 184 ? 11.063 -3.696 19.281 1.00 84.31 184 THR A O 1
ATOM 1422 N N . ALA A 1 185 ? 9.258 -3.636 20.614 1.00 88.75 185 ALA A N 1
ATOM 1423 C CA . ALA A 1 185 ? 8.871 -5.024 20.404 1.00 88.75 185 ALA A CA 1
ATOM 1424 C C . ALA A 1 185 ? 7.348 -5.164 20.287 1.00 88.75 185 ALA A C 1
ATOM 1426 O O . ALA A 1 185 ? 6.762 -6.005 20.965 1.00 88.75 185 ALA A O 1
ATOM 1427 N N . MET A 1 186 ? 6.722 -4.306 19.478 1.00 90.94 186 MET A N 1
ATOM 1428 C CA . MET A 1 186 ? 5.273 -4.278 19.272 1.00 90.94 186 MET A CA 1
ATOM 1429 C C . MET A 1 186 ? 4.805 -5.443 18.398 1.00 90.94 186 MET A C 1
ATOM 1431 O O . MET A 1 186 ? 5.544 -5.950 17.548 1.00 90.94 186 MET A O 1
ATOM 1435 N N . ALA A 1 187 ? 3.553 -5.822 18.592 1.00 93.50 187 ALA A N 1
ATOM 1436 C CA . ALA A 1 187 ? 2.841 -6.783 17.780 1.00 93.50 187 ALA A CA 1
ATOM 1437 C C . ALA A 1 187 ? 1.410 -6.331 17.535 1.00 93.50 187 ALA A C 1
ATOM 1439 O O . ALA A 1 187 ? 0.786 -5.685 18.381 1.00 93.50 187 ALA A O 1
ATOM 1440 N N . LEU A 1 188 ? 0.911 -6.732 16.376 1.00 95.62 188 LEU A N 1
ATOM 1441 C CA . LEU A 1 188 ? -0.478 -6.637 15.994 1.00 95.62 188 LEU A CA 1
ATOM 1442 C C . LEU A 1 188 ? -0.933 -8.051 15.649 1.00 95.62 188 LEU A C 1
ATOM 1444 O O . LEU A 1 188 ? -0.284 -8.739 14.861 1.00 95.62 188 LEU A O 1
ATOM 1448 N N . PHE A 1 189 ? -2.024 -8.489 16.258 1.00 96.88 189 PHE A N 1
ATOM 1449 C CA . PHE A 1 189 ? -2.647 -9.779 15.990 1.00 96.88 189 PHE A CA 1
ATOM 1450 C C . PHE A 1 189 ? -4.076 -9.581 15.510 1.00 96.88 189 PHE A C 1
ATOM 1452 O O . PHE A 1 189 ? -4.727 -8.609 15.886 1.00 96.88 189 PHE A O 1
ATOM 1459 N N . VAL A 1 190 ? -4.569 -10.538 14.732 1.00 97.69 190 VAL A N 1
ATOM 1460 C CA . VAL A 1 190 ? -5.984 -10.687 14.400 1.00 97.69 190 VAL A CA 1
ATOM 1461 C C . VAL A 1 190 ? -6.434 -12.057 14.886 1.00 97.69 190 VAL A C 1
ATOM 1463 O O . VAL A 1 190 ? -5.900 -13.079 14.448 1.00 97.69 190 VAL A O 1
ATOM 1466 N N . PHE A 1 191 ? -7.414 -12.074 15.780 1.00 97.25 191 PHE A N 1
ATOM 1467 C CA . PHE A 1 191 ? -8.050 -13.282 16.296 1.00 97.25 191 PHE A CA 1
ATOM 1468 C C . PHE A 1 191 ? -9.527 -13.330 15.916 1.00 97.25 191 PHE A C 1
ATOM 1470 O O . PHE A 1 191 ? -10.133 -12.311 15.578 1.00 97.25 191 PHE A O 1
ATOM 1477 N N . THR A 1 192 ? -10.114 -14.515 16.023 1.00 95.31 192 THR A N 1
ATOM 1478 C CA . THR A 1 192 ? -11.564 -14.722 15.948 1.00 95.31 192 THR A CA 1
ATOM 1479 C C . THR A 1 192 ? -12.089 -15.273 17.266 1.00 95.31 192 THR A C 1
ATOM 1481 O O . THR A 1 192 ? -11.367 -15.987 17.972 1.00 95.31 192 THR A O 1
ATOM 1484 N N . GLU A 1 193 ? -13.368 -14.998 17.534 1.00 92.06 193 GLU A N 1
ATOM 1485 C CA . GLU A 1 193 ? -14.090 -15.400 18.752 1.00 92.06 193 GLU A CA 1
ATOM 1486 C C . GLU A 1 193 ? -13.543 -14.769 20.046 1.00 92.06 193 GLU A C 1
ATOM 1488 O O . GLU A 1 193 ? -12.436 -14.239 20.104 1.00 92.06 193 GLU A O 1
ATOM 1493 N N . CYS A 1 194 ? -14.345 -14.814 21.109 1.00 93.44 194 CYS A N 1
ATOM 1494 C CA . CYS A 1 194 ? -13.915 -14.479 22.464 1.00 93.44 194 CYS A CA 1
ATOM 1495 C C . CYS A 1 194 ? -14.470 -15.533 23.442 1.00 93.44 194 CYS A C 1
ATOM 1497 O O . CYS A 1 194 ? -15.694 -15.657 23.559 1.00 93.44 194 CYS A O 1
ATOM 1499 N N . PRO A 1 195 ? -13.625 -16.299 24.163 1.00 94.25 195 PRO A N 1
ATOM 1500 C CA . PRO A 1 195 ? -12.156 -16.309 24.115 1.00 94.25 195 PRO A CA 1
ATOM 1501 C C . PRO A 1 195 ? -11.591 -16.664 22.732 1.00 94.25 195 PRO A C 1
ATOM 1503 O O . PRO A 1 195 ? -12.252 -17.360 21.968 1.00 94.25 195 PRO A O 1
ATOM 1506 N N . PHE A 1 196 ? -10.372 -16.206 22.427 1.00 95.19 196 PHE A N 1
ATOM 1507 C CA . PHE A 1 196 ? -9.760 -16.395 21.108 1.00 95.19 196 PHE A CA 1
ATOM 1508 C C . PHE A 1 196 ? -9.628 -17.881 20.739 1.00 95.19 196 PHE A C 1
ATOM 1510 O O . PHE A 1 196 ? -9.028 -18.663 21.483 1.00 95.19 196 PHE A O 1
ATOM 1517 N N . GLU A 1 197 ? -10.154 -18.272 19.575 1.00 93.62 197 GLU A N 1
ATOM 1518 C CA . GLU A 1 197 ? -10.107 -19.665 19.098 1.00 93.62 197 GLU A CA 1
ATOM 1519 C C . GLU A 1 197 ? -9.108 -19.891 17.957 1.00 93.62 197 GLU A C 1
ATOM 1521 O O . GLU A 1 197 ? -8.569 -20.996 17.827 1.00 93.62 197 GLU A O 1
ATOM 1526 N N . GLU A 1 198 ? -8.818 -18.860 17.159 1.00 95.06 198 GLU A N 1
ATOM 1527 C CA . GLU A 1 198 ? -7.961 -18.962 15.975 1.00 95.06 198 GLU A CA 1
ATOM 1528 C C . GLU A 1 198 ? -7.123 -17.687 15.771 1.00 95.06 198 GLU A C 1
ATOM 1530 O O . GLU A 1 198 ? -7.609 -16.571 15.956 1.00 95.06 198 GLU A O 1
ATOM 1535 N N . THR A 1 199 ? -5.848 -17.849 15.395 1.00 95.94 199 THR A N 1
ATOM 1536 C CA . THR A 1 199 ? -4.955 -16.752 14.988 1.00 95.94 199 THR A CA 1
ATOM 1537 C C . THR A 1 199 ? -5.080 -16.560 13.485 1.00 95.94 199 THR A C 1
ATOM 1539 O O . THR A 1 199 ? -4.520 -17.338 12.706 1.00 95.94 199 THR A O 1
ATOM 1542 N N . TYR A 1 200 ? -5.811 -15.526 13.089 1.00 95.12 200 TYR A N 1
ATOM 1543 C CA . TYR A 1 200 ? -6.174 -15.235 11.706 1.00 95.12 200 TYR A CA 1
ATOM 1544 C C . TYR A 1 200 ? -5.152 -14.340 10.993 1.00 95.12 200 TYR A C 1
ATOM 1546 O O . TYR A 1 200 ? -4.989 -14.425 9.777 1.00 95.12 200 TYR A O 1
ATOM 1554 N N . GLY A 1 201 ? -4.398 -13.535 11.743 1.00 95.69 201 GLY A N 1
ATOM 1555 C CA . GLY A 1 201 ? -3.291 -12.763 11.193 1.00 95.69 201 GLY A CA 1
ATOM 1556 C C . GLY A 1 201 ? -2.340 -12.210 12.243 1.00 95.69 201 GLY A C 1
ATOM 1557 O O . GLY A 1 201 ? -2.674 -12.157 13.428 1.00 95.69 201 GLY A O 1
ATOM 1558 N N . TRP A 1 202 ? -1.133 -11.841 11.819 1.00 95.62 202 TRP A N 1
ATOM 1559 C CA . TRP A 1 202 ? -0.150 -11.191 12.685 1.00 95.62 202 TRP A CA 1
ATOM 1560 C C . TRP A 1 202 ? 0.886 -10.393 11.895 1.00 95.62 202 TRP A C 1
ATOM 1562 O O . TRP A 1 202 ? 1.266 -10.762 10.784 1.00 95.62 202 TRP A O 1
ATOM 1572 N N . ASP A 1 203 ? 1.410 -9.357 12.536 1.00 94.06 203 ASP A N 1
ATOM 1573 C CA . ASP A 1 203 ? 2.675 -8.729 12.176 1.00 94.06 203 ASP A CA 1
ATOM 1574 C C . ASP A 1 203 ? 3.445 -8.402 13.462 1.00 94.06 203 ASP A C 1
ATOM 1576 O O . ASP A 1 203 ? 2.879 -7.947 14.464 1.00 94.06 203 ASP A O 1
ATOM 1580 N N . LEU A 1 204 ? 4.742 -8.699 13.458 1.00 90.81 204 LEU A N 1
ATOM 1581 C CA . LEU A 1 204 ? 5.626 -8.627 14.616 1.00 90.81 204 LEU A CA 1
ATOM 1582 C C . LEU A 1 204 ? 6.889 -7.857 14.231 1.00 90.81 204 LEU A C 1
ATOM 1584 O O . LEU A 1 204 ? 7.663 -8.308 13.384 1.00 90.81 204 LEU A O 1
ATOM 1588 N N . LEU A 1 205 ? 7.189 -6.762 14.931 1.00 76.56 205 LEU A N 1
ATOM 1589 C CA . LEU A 1 205 ? 8.438 -6.027 14.724 1.00 76.56 205 LEU A CA 1
ATOM 1590 C C . LEU A 1 205 ? 9.266 -5.914 15.992 1.00 76.56 205 LEU A C 1
ATOM 1592 O O . LEU A 1 205 ? 8.776 -5.790 17.110 1.00 76.56 205 LEU A O 1
ATOM 1596 N N . SER A 1 206 ? 10.581 -5.892 15.784 1.00 67.12 206 SER A N 1
ATOM 1597 C CA . SER A 1 206 ? 11.575 -5.532 16.795 1.00 67.12 206 SER A CA 1
ATOM 1598 C C . SER A 1 206 ? 12.073 -4.083 16.639 1.00 67.12 206 SER A C 1
ATOM 1600 O O . SER A 1 206 ? 13.193 -3.769 17.053 1.00 67.12 206 SER A O 1
ATOM 1602 N N . SER A 1 207 ? 11.328 -3.221 15.933 1.00 64.56 207 SER A N 1
ATOM 1603 C CA . SER A 1 207 ? 11.689 -1.815 15.704 1.00 64.56 207 SER A CA 1
ATOM 1604 C C . SER A 1 207 ? 10.451 -0.941 15.415 1.00 64.56 207 SER A C 1
ATOM 1606 O O . SER A 1 207 ? 9.492 -1.456 14.845 1.00 64.56 207 SER A O 1
ATOM 1608 N N . PRO A 1 208 ? 10.471 0.369 15.736 1.00 67.31 208 PRO A N 1
ATOM 1609 C CA . PRO A 1 208 ? 9.304 1.270 15.715 1.00 67.31 208 PRO A CA 1
ATOM 1610 C C . PRO A 1 208 ? 8.858 1.719 14.307 1.00 67.31 208 PRO A C 1
ATOM 1612 O O . PRO A 1 208 ? 8.239 2.765 14.149 1.00 67.31 208 PRO A O 1
ATOM 1615 N N . SER A 1 209 ? 9.210 0.986 13.249 1.00 71.12 209 SER A N 1
ATOM 1616 C CA . SER A 1 209 ? 8.901 1.368 11.861 1.00 71.12 209 SER A CA 1
ATOM 1617 C C . SER A 1 209 ? 7.415 1.260 11.488 1.00 71.12 209 SER A C 1
ATOM 1619 O O . SER A 1 209 ? 7.041 1.766 10.436 1.00 71.12 209 SER A O 1
ATOM 1621 N N . GLY A 1 210 ? 6.595 0.668 12.362 1.00 86.94 210 GLY A N 1
ATOM 1622 C CA . GLY A 1 210 ? 5.163 0.438 12.170 1.00 86.94 210 GLY A CA 1
ATOM 1623 C C . GLY A 1 210 ? 4.859 -0.952 11.605 1.00 86.94 210 GLY A C 1
ATOM 1624 O O . GLY A 1 210 ? 5.661 -1.469 10.837 1.00 86.94 210 GLY A O 1
ATOM 1625 N N . LEU A 1 211 ? 3.741 -1.541 12.029 1.00 92.31 211 LEU A N 1
ATOM 1626 C CA . LEU A 1 211 ? 3.228 -2.855 11.631 1.00 92.31 211 LEU A CA 1
ATOM 1627 C C . LEU A 1 211 ? 2.081 -2.703 10.641 1.00 92.31 211 LEU A C 1
ATOM 1629 O O . LEU A 1 211 ? 1.318 -1.737 10.739 1.00 92.31 211 LEU A O 1
ATOM 1633 N N . GLU A 1 212 ? 1.913 -3.679 9.759 1.00 93.25 212 GLU A N 1
ATOM 1634 C CA . GLU A 1 212 ? 0.804 -3.718 8.816 1.00 93.25 212 GLU A CA 1
ATOM 1635 C C . GLU A 1 212 ? 0.365 -5.156 8.509 1.00 93.25 212 GLU A C 1
ATOM 1637 O O . GLU A 1 212 ? 1.155 -6.002 8.094 1.00 93.25 212 GLU A O 1
ATOM 1642 N N . ILE A 1 213 ? -0.931 -5.426 8.667 1.00 94.12 213 ILE A N 1
ATOM 1643 C CA . ILE A 1 213 ? -1.569 -6.670 8.233 1.00 94.12 213 ILE A CA 1
ATOM 1644 C C . ILE A 1 213 ? -2.534 -6.302 7.112 1.00 94.12 213 ILE A C 1
ATOM 1646 O O . ILE A 1 213 ? -3.607 -5.745 7.350 1.00 94.12 213 ILE A O 1
ATOM 1650 N N . ASN A 1 214 ? -2.119 -6.585 5.881 1.00 92.88 214 ASN A N 1
ATOM 1651 C CA . ASN A 1 214 ? -2.827 -6.164 4.680 1.00 92.88 214 ASN A CA 1
ATOM 1652 C C . ASN A 1 214 ? -3.785 -7.228 4.153 1.00 92.88 214 ASN A C 1
ATOM 1654 O O . ASN A 1 214 ? -3.436 -8.403 4.114 1.00 92.88 214 ASN A O 1
ATOM 1658 N N . TYR A 1 215 ? -4.937 -6.790 3.638 1.00 92.94 215 TYR A N 1
ATOM 1659 C CA . TYR A 1 215 ? -5.915 -7.654 2.965 1.00 92.94 215 TYR A CA 1
ATOM 1660 C C . TYR A 1 215 ? -6.435 -8.797 3.851 1.00 92.94 215 TYR A C 1
ATOM 1662 O O . TYR A 1 215 ? -6.528 -9.940 3.406 1.00 92.94 215 TYR A O 1
ATOM 1670 N N . VAL A 1 216 ? -6.802 -8.501 5.099 1.00 94.31 216 VAL A N 1
ATOM 1671 C CA . VAL A 1 216 ? -7.479 -9.455 5.987 1.00 94.31 216 VAL A CA 1
ATOM 1672 C C . VAL A 1 216 ? -8.901 -9.701 5.465 1.00 94.31 216 VAL A C 1
ATOM 1674 O O . VAL A 1 216 ? -9.690 -8.754 5.454 1.00 94.31 216 VAL A O 1
ATOM 1677 N N . PRO A 1 217 ? -9.261 -10.929 5.033 1.00 94.56 217 PRO A N 1
ATOM 1678 C CA . PRO A 1 217 ? -10.620 -11.230 4.597 1.00 94.56 217 PRO A CA 1
ATOM 1679 C C . PRO A 1 217 ? -11.538 -11.356 5.810 1.00 94.56 217 PRO A C 1
ATOM 1681 O O . PRO A 1 217 ? -11.379 -12.284 6.609 1.00 94.56 217 PRO A O 1
ATOM 1684 N N . VAL A 1 218 ? -12.501 -10.449 5.936 1.00 94.88 218 VAL A N 1
ATOM 1685 C CA . VAL A 1 218 ? -13.469 -10.424 7.036 1.00 94.88 218 VAL A CA 1
ATOM 1686 C C . VAL A 1 218 ? -14.871 -10.720 6.509 1.00 94.88 218 VAL A C 1
ATOM 1688 O O . VAL A 1 218 ? -15.296 -10.157 5.501 1.00 94.88 218 VAL A O 1
ATOM 1691 N N . LEU A 1 219 ? -15.565 -11.653 7.162 1.00 95.50 219 LEU A N 1
ATOM 1692 C CA . LEU A 1 219 ? -16.871 -12.160 6.731 1.00 95.50 219 LEU A CA 1
ATOM 1693 C C . LEU A 1 219 ? -18.020 -11.472 7.467 1.00 95.50 219 LEU A C 1
ATOM 1695 O O . LEU A 1 219 ? -17.923 -11.268 8.679 1.00 95.50 219 LEU A O 1
ATOM 1699 N N . GLU A 1 220 ? -19.110 -11.187 6.751 1.00 96.62 220 GLU A N 1
ATOM 1700 C CA . GLU A 1 220 ? -20.321 -10.541 7.275 1.00 96.62 220 GLU A CA 1
ATOM 1701 C C . GLU A 1 220 ? -20.760 -11.156 8.616 1.00 96.62 220 GLU A C 1
ATOM 1703 O O . GLU A 1 220 ? -20.995 -12.364 8.732 1.00 96.62 220 GLU A O 1
ATOM 1708 N N . GLY A 1 221 ? -20.894 -10.308 9.639 1.00 95.81 221 GLY A N 1
ATOM 1709 C CA . GLY A 1 221 ? -21.401 -10.690 10.957 1.00 95.81 221 GLY A CA 1
ATOM 1710 C C . GLY A 1 221 ? -20.450 -11.521 11.829 1.00 95.81 221 GLY A C 1
ATOM 1711 O O . GLY A 1 221 ? -20.866 -11.956 12.905 1.00 95.81 221 GLY A O 1
ATOM 1712 N N . VAL A 1 222 ? -19.203 -11.756 11.409 1.00 95.56 222 VAL A N 1
ATOM 1713 C CA . VAL A 1 222 ? -18.182 -12.449 12.216 1.00 95.56 222 VAL A CA 1
ATOM 1714 C C . VAL A 1 222 ? -17.365 -11.437 13.020 1.00 95.56 222 VAL A C 1
ATOM 1716 O O . VAL A 1 222 ? -16.947 -10.410 12.496 1.00 95.56 222 VAL A O 1
ATOM 1719 N N . ASN A 1 223 ? -17.106 -11.730 14.296 1.00 96.00 223 ASN A N 1
ATOM 1720 C CA . ASN A 1 223 ? -16.312 -10.853 15.156 1.00 96.00 223 ASN A CA 1
ATOM 1721 C C . ASN A 1 223 ? -14.816 -11.118 14.966 1.00 96.00 223 ASN A C 1
ATOM 1723 O O . ASN A 1 223 ? -14.328 -12.215 15.261 1.00 96.00 223 ASN A O 1
ATOM 1727 N N . TYR A 1 224 ? -14.093 -10.086 14.541 1.00 97.62 224 TYR A N 1
ATOM 1728 C CA . TYR A 1 224 ? -12.637 -10.078 14.456 1.00 97.62 224 TYR A CA 1
ATOM 1729 C C . TYR A 1 224 ? -12.060 -9.190 15.551 1.00 97.62 224 TYR A C 1
ATOM 1731 O O . TYR A 1 224 ? -12.520 -8.066 15.755 1.00 97.62 224 TYR A O 1
ATOM 1739 N N . TYR A 1 225 ? -11.033 -9.688 16.233 1.00 98.19 225 TYR A N 1
ATOM 1740 C CA . TYR A 1 225 ? -10.364 -8.990 17.323 1.00 98.19 225 TYR A CA 1
ATOM 1741 C C . TYR A 1 225 ? -8.952 -8.601 16.904 1.00 98.19 225 TYR A C 1
ATOM 1743 O O . TYR A 1 225 ? -8.106 -9.469 16.689 1.00 98.19 225 TYR A O 1
ATOM 1751 N N . PHE A 1 226 ? -8.690 -7.301 16.806 1.00 98.00 226 PHE A N 1
ATOM 1752 C CA . PHE A 1 226 ? -7.358 -6.766 16.549 1.00 98.00 226 PHE A CA 1
ATOM 1753 C C . PHE A 1 226 ? -6.696 -6.473 17.890 1.00 98.00 226 PHE A C 1
ATOM 1755 O O . PHE A 1 226 ? -7.191 -5.652 18.661 1.00 98.00 226 PHE A O 1
ATOM 1762 N N . VAL A 1 227 ? -5.597 -7.161 18.188 1.00 97.50 227 VAL A N 1
ATOM 1763 C CA . VAL A 1 227 ? -4.911 -7.050 19.479 1.00 97.50 227 VAL A CA 1
ATOM 1764 C C . VAL A 1 227 ? -3.553 -6.404 19.285 1.00 97.50 227 VAL A C 1
ATOM 1766 O O . VAL A 1 227 ? -2.672 -6.961 18.628 1.00 97.50 227 VAL A O 1
ATOM 1769 N N . VAL A 1 228 ? -3.389 -5.229 19.882 1.00 95.88 228 VAL A N 1
ATOM 1770 C CA . VAL A 1 228 ? -2.101 -4.551 20.020 1.00 95.88 228 VAL A CA 1
ATOM 1771 C C . VAL A 1 228 ? -1.430 -5.068 21.282 1.00 95.88 228 VAL A C 1
ATOM 1773 O O . VAL A 1 228 ? -2.026 -5.022 22.352 1.00 95.88 228 VAL A O 1
ATOM 1776 N N . SER A 1 229 ? -0.193 -5.540 21.166 1.00 94.69 229 SER A N 1
ATOM 1777 C CA . SER A 1 229 ? 0.596 -6.014 22.306 1.00 94.69 229 SER A CA 1
ATOM 1778 C C . SER A 1 229 ? 2.095 -5.785 22.070 1.00 94.69 229 SER A C 1
ATOM 1780 O O . SER A 1 229 ? 2.514 -5.158 21.095 1.00 94.69 229 SER A O 1
ATOM 1782 N N . SER A 1 230 ? 2.935 -6.267 22.981 1.00 92.25 230 SER A N 1
ATOM 1783 C CA . SER A 1 230 ? 4.381 -6.307 22.851 1.00 92.25 230 SER A CA 1
ATOM 1784 C C . SER A 1 230 ? 5.019 -7.544 23.504 1.00 92.25 230 SER A C 1
ATOM 1786 O O . SER A 1 230 ? 4.393 -8.316 24.233 1.00 92.25 230 SER A O 1
ATOM 1788 N N . GLN A 1 231 ? 6.311 -7.763 23.233 1.00 91.81 231 GLN A N 1
ATOM 1789 C CA . GLN A 1 231 ? 7.059 -8.912 23.767 1.00 91.81 231 GLN A CA 1
ATOM 1790 C C . GLN A 1 231 ? 7.261 -8.884 25.288 1.00 91.81 231 GLN A C 1
ATOM 1792 O O . GLN A 1 231 ? 7.462 -9.914 25.940 1.00 91.81 231 GLN A O 1
ATOM 1797 N N . ILE A 1 232 ? 7.272 -7.683 25.845 1.00 88.25 232 ILE A N 1
ATOM 1798 C CA . ILE A 1 232 ? 7.501 -7.400 27.253 1.00 88.25 232 ILE A CA 1
ATOM 1799 C C . ILE A 1 232 ? 6.528 -6.311 27.668 1.00 88.25 232 ILE A C 1
ATOM 1801 O O . ILE A 1 232 ? 6.143 -5.494 26.846 1.00 88.25 232 ILE A O 1
ATOM 1805 N N . GLN A 1 233 ? 6.189 -6.240 28.949 1.00 89.12 233 GLN A N 1
ATOM 1806 C CA . GLN A 1 233 ? 5.359 -5.162 29.476 1.00 89.12 233 GLN A CA 1
ATOM 1807 C C . GLN A 1 233 ? 6.115 -3.815 29.444 1.00 89.12 233 GLN A C 1
ATOM 1809 O O . GLN A 1 233 ? 6.720 -3.391 30.431 1.00 89.12 233 GLN A O 1
ATOM 1814 N N . GLU A 1 234 ? 6.126 -3.171 28.278 1.00 86.00 234 GLU A N 1
ATOM 1815 C CA . GLU A 1 234 ? 6.689 -1.846 28.022 1.00 86.00 234 GLU A CA 1
ATOM 1816 C C . GLU A 1 234 ? 5.571 -0.834 27.765 1.00 86.00 234 GLU A C 1
ATOM 1818 O O . GLU A 1 234 ? 4.579 -1.144 27.116 1.00 86.00 234 GLU A O 1
ATOM 1823 N N . SER A 1 235 ? 5.725 0.386 28.283 1.00 89.06 235 SER A N 1
ATOM 1824 C CA . SER A 1 235 ? 4.831 1.490 27.929 1.00 89.06 235 SER A CA 1
ATOM 1825 C C . SER A 1 235 ? 5.303 2.095 26.617 1.00 89.06 235 SER A C 1
ATOM 1827 O O . SER A 1 235 ? 6.457 2.517 26.532 1.00 89.06 235 SER A O 1
ATOM 1829 N N . PHE A 1 236 ? 4.411 2.172 25.638 1.00 89.38 236 PHE A N 1
ATOM 1830 C CA . PHE A 1 236 ? 4.646 2.818 24.353 1.00 89.38 236 PHE A CA 1
ATOM 1831 C C . PHE A 1 236 ? 3.381 3.536 23.895 1.00 89.38 236 PHE A C 1
ATOM 1833 O O . PHE A 1 236 ? 2.265 3.134 24.239 1.00 89.38 236 PHE A O 1
ATOM 1840 N N . THR A 1 237 ? 3.570 4.605 23.134 1.00 92.19 237 THR A N 1
ATOM 1841 C CA . THR A 1 237 ? 2.493 5.278 22.412 1.00 92.19 237 THR A CA 1
ATOM 1842 C C . THR A 1 237 ? 2.314 4.585 21.075 1.00 92.19 237 THR A C 1
ATOM 1844 O O . THR A 1 237 ? 3.295 4.271 20.394 1.00 92.19 237 THR A O 1
ATOM 1847 N N . TYR A 1 238 ? 1.070 4.380 20.672 1.00 92.88 238 TYR A N 1
ATOM 1848 C CA . TYR A 1 238 ? 0.746 3.810 19.376 1.00 92.88 238 TYR A CA 1
ATOM 1849 C C . TYR A 1 238 ? -0.444 4.530 18.748 1.00 92.88 238 TYR A C 1
ATOM 1851 O O . TYR A 1 238 ? -1.218 5.203 19.421 1.00 92.88 238 TYR A O 1
ATOM 1859 N N . THR A 1 239 ? -0.567 4.385 17.438 1.00 95.06 239 THR A N 1
ATOM 1860 C CA . THR A 1 239 ? -1.731 4.741 16.631 1.00 95.06 239 THR A CA 1
ATOM 1861 C C . THR A 1 239 ? -2.124 3.482 15.877 1.00 95.06 239 THR A C 1
ATOM 1863 O O . THR A 1 239 ? -1.326 2.975 15.089 1.00 95.06 239 THR A O 1
ATOM 1866 N N . PHE A 1 240 ? -3.301 2.952 16.185 1.00 96.56 240 PHE A N 1
ATOM 1867 C CA . PHE A 1 240 ? -3.921 1.844 15.474 1.00 96.56 240 PHE A CA 1
ATOM 1868 C C . PHE A 1 240 ? -4.870 2.413 14.427 1.00 96.56 240 PHE A C 1
ATOM 1870 O O . PHE A 1 240 ? -5.673 3.293 14.743 1.00 96.56 240 PHE A O 1
ATOM 1877 N N . GLU A 1 241 ? -4.788 1.911 13.203 1.00 97.62 241 GLU A N 1
ATOM 1878 C CA . GLU A 1 241 ? -5.723 2.252 12.139 1.00 97.62 241 GLU A CA 1
ATOM 1879 C C . GLU A 1 241 ? -6.302 0.982 11.527 1.00 97.62 241 GLU A C 1
ATOM 1881 O O . GLU A 1 241 ? -5.593 -0.004 11.322 1.00 97.62 241 GLU A O 1
ATOM 1886 N N . LEU A 1 242 ? -7.590 1.025 11.200 1.00 98.19 242 LEU A N 1
ATOM 1887 C CA . LEU A 1 242 ? -8.271 -0.020 10.447 1.00 98.19 242 LEU A CA 1
ATOM 1888 C C . LEU A 1 242 ? -8.967 0.634 9.260 1.00 98.19 242 LEU A C 1
ATOM 1890 O O . LEU A 1 242 ? -9.734 1.584 9.421 1.00 98.19 242 LEU A O 1
ATOM 1894 N N . ASN A 1 243 ? -8.681 0.144 8.061 1.00 97.31 243 ASN A N 1
ATOM 1895 C CA . ASN A 1 243 ? -9.180 0.728 6.824 1.00 97.31 243 ASN A CA 1
ATOM 1896 C C . ASN A 1 243 ? -9.810 -0.343 5.942 1.00 97.31 243 ASN A C 1
ATOM 1898 O O . ASN A 1 243 ? -9.340 -1.481 5.903 1.00 97.31 243 ASN A O 1
ATOM 1902 N N . LEU A 1 244 ? -10.844 0.053 5.198 1.00 95.50 244 LEU A N 1
ATOM 1903 C CA . LEU A 1 244 ? -11.340 -0.737 4.080 1.00 95.50 244 LEU A CA 1
ATOM 1904 C C . LEU A 1 244 ? -10.246 -0.817 3.013 1.00 95.50 244 LEU A C 1
ATOM 1906 O O . LEU A 1 244 ? -9.683 0.211 2.628 1.00 95.50 244 LEU A O 1
ATOM 1910 N N . THR A 1 245 ? -9.989 -2.020 2.515 1.00 91.50 245 THR A N 1
ATOM 1911 C CA . THR A 1 245 ? -8.981 -2.255 1.485 1.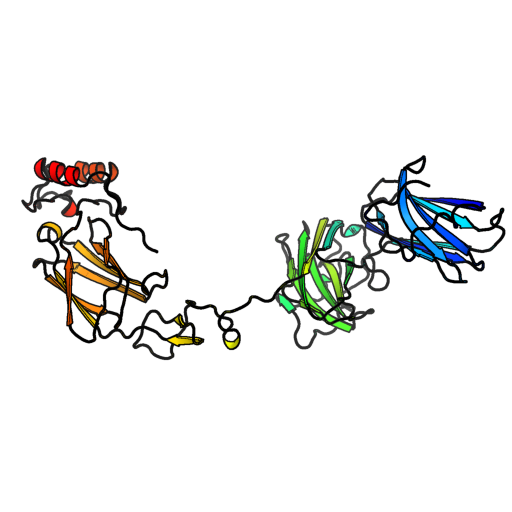00 91.50 245 THR A CA 1
ATOM 1912 C C . THR A 1 245 ? -9.626 -2.939 0.293 1.00 91.50 245 THR A C 1
ATOM 1914 O O . THR A 1 245 ? -10.209 -4.011 0.408 1.00 91.50 245 THR A O 1
ATOM 1917 N N . GLU A 1 246 ? -9.497 -2.338 -0.885 1.00 84.81 246 GLU A N 1
ATOM 1918 C CA . GLU A 1 246 ? -9.893 -2.984 -2.135 1.00 84.81 246 GLU A CA 1
ATOM 1919 C C . GLU A 1 246 ? -8.738 -3.848 -2.651 1.00 84.81 246 GLU A C 1
ATOM 1921 O O . GLU A 1 246 ? -7.581 -3.420 -2.639 1.00 84.81 246 GLU A O 1
ATOM 1926 N N . LEU A 1 247 ? -9.037 -5.066 -3.117 1.00 77.31 247 LEU A N 1
ATOM 1927 C CA . LEU A 1 247 ? -8.033 -5.882 -3.798 1.00 77.31 247 LEU A CA 1
ATOM 1928 C C . LEU A 1 247 ? -7.520 -5.142 -5.044 1.00 77.31 247 LEU A C 1
ATOM 1930 O O . LEU A 1 247 ? -8.323 -4.535 -5.762 1.00 77.31 247 LEU A O 1
ATOM 1934 N N . PRO A 1 248 ? -6.212 -5.216 -5.349 1.00 74.69 248 PRO A N 1
ATOM 1935 C CA . PRO A 1 248 ? -5.690 -4.663 -6.587 1.00 74.69 248 PRO A CA 1
ATOM 1936 C C . PRO A 1 248 ? -6.411 -5.302 -7.779 1.00 74.69 248 PRO A C 1
ATOM 1938 O O . PRO A 1 248 ? -6.425 -6.522 -7.948 1.00 74.69 248 PRO A O 1
ATOM 1941 N N . VAL A 1 249 ? -7.034 -4.464 -8.609 1.00 81.50 249 VAL A N 1
ATOM 1942 C CA . VAL A 1 249 ? -7.670 -4.911 -9.848 1.00 81.50 249 VAL A CA 1
ATOM 1943 C C . VAL A 1 249 ? -6.578 -5.070 -10.894 1.00 81.50 249 VAL A C 1
ATOM 1945 O O . VAL A 1 249 ? -6.090 -4.083 -11.439 1.00 81.50 249 VAL A O 1
ATOM 1948 N N . TYR A 1 250 ? -6.190 -6.316 -11.146 1.00 86.81 250 TYR A N 1
ATOM 1949 C CA . TYR A 1 250 ? -5.286 -6.657 -12.235 1.00 86.81 250 TYR A CA 1
ATOM 1950 C C . TYR A 1 250 ? -6.039 -6.740 -13.558 1.00 86.81 250 TYR A C 1
ATOM 1952 O O . TYR A 1 250 ? -7.126 -7.323 -13.617 1.00 86.81 250 TYR A O 1
ATOM 1960 N N . ASP A 1 251 ? -5.433 -6.229 -14.631 1.00 91.38 251 ASP A N 1
ATOM 1961 C CA . ASP A 1 251 ? -5.969 -6.399 -15.986 1.00 91.38 251 ASP A CA 1
ATOM 1962 C C . ASP A 1 251 ? -6.100 -7.889 -16.366 1.00 91.38 251 ASP A C 1
ATOM 1964 O O . ASP A 1 251 ? -7.039 -8.284 -17.061 1.00 91.38 251 ASP A O 1
ATOM 1968 N N . CYS A 1 252 ? -5.194 -8.726 -15.841 1.00 91.81 252 CYS A N 1
ATOM 1969 C CA . CYS A 1 252 ? -5.203 -10.182 -15.963 1.00 91.81 252 CYS A CA 1
ATOM 1970 C C . CYS A 1 252 ? -5.275 -10.853 -14.580 1.00 91.81 252 CYS A C 1
ATOM 1972 O O . CYS A 1 252 ? -4.235 -11.219 -14.022 1.00 91.81 252 CYS A O 1
ATOM 1974 N N . PRO A 1 253 ? -6.486 -11.061 -14.019 1.00 89.38 253 PRO A N 1
ATOM 1975 C CA . PRO A 1 253 ? -6.662 -11.547 -12.647 1.00 89.38 253 PRO A CA 1
ATOM 1976 C C . PRO A 1 253 ? -6.032 -12.913 -12.369 1.00 89.38 253 PRO A C 1
ATOM 1978 O O . PRO A 1 253 ? -5.456 -13.109 -11.309 1.00 89.38 253 PRO A O 1
ATOM 1981 N N . GLU A 1 254 ? -6.091 -13.850 -13.322 1.00 88.19 254 GLU A N 1
ATOM 1982 C CA . GLU A 1 254 ? -5.512 -15.194 -13.143 1.00 88.19 254 GLU A CA 1
ATOM 1983 C C . GLU A 1 254 ? -3.979 -15.184 -13.055 1.00 88.19 254 GLU A C 1
ATOM 1985 O O . GLU A 1 254 ? -3.384 -16.146 -12.569 1.00 88.19 254 GLU A O 1
ATOM 1990 N N . LEU A 1 255 ? -3.342 -14.114 -13.538 1.00 88.12 255 LEU A N 1
ATOM 1991 C CA . LEU A 1 255 ? -1.892 -13.945 -13.529 1.00 88.12 255 LEU A CA 1
ATOM 1992 C C . LEU A 1 255 ? -1.413 -12.982 -12.441 1.00 88.12 255 LEU A C 1
ATOM 1994 O O . LEU A 1 255 ? -0.205 -12.898 -12.237 1.00 88.12 255 LEU A O 1
ATOM 1998 N N . GLU A 1 256 ? -2.325 -12.252 -11.787 1.00 89.94 256 GLU A N 1
ATOM 1999 C CA . GLU A 1 256 ? -2.007 -11.134 -10.886 1.00 89.94 256 GLU A CA 1
ATOM 2000 C C . GLU A 1 256 ? -1.044 -10.123 -11.544 1.00 89.94 256 GLU A C 1
ATOM 2002 O O . GLU A 1 256 ? -0.046 -9.683 -10.966 1.00 89.94 256 GLU A O 1
ATOM 2007 N N . LYS A 1 257 ? -1.317 -9.802 -12.817 1.00 89.94 257 LYS A N 1
ATOM 2008 C CA . LYS A 1 257 ? -0.485 -8.946 -13.675 1.00 89.94 257 LYS A CA 1
ATOM 2009 C C . LYS A 1 257 ? -1.323 -7.923 -14.435 1.00 89.94 257 LYS A C 1
ATOM 2011 O O . LYS A 1 257 ? -2.461 -8.202 -14.814 1.00 89.94 257 LYS A O 1
ATOM 2016 N N . ASN A 1 258 ? -0.738 -6.760 -14.689 1.00 91.00 258 ASN A N 1
ATOM 2017 C CA . ASN A 1 258 ? -1.312 -5.712 -15.530 1.00 91.00 258 ASN A CA 1
ATOM 2018 C C . ASN A 1 258 ? -0.778 -5.789 -16.960 1.00 91.00 258 ASN A C 1
ATOM 2020 O O . ASN A 1 258 ? 0.266 -6.397 -17.223 1.00 91.00 258 ASN A O 1
ATOM 2024 N N . PHE A 1 259 ? -1.475 -5.149 -17.896 1.00 90.19 259 PHE A N 1
ATOM 2025 C CA . PHE A 1 259 ? -0.989 -5.048 -19.267 1.00 90.19 259 PHE A CA 1
ATOM 2026 C C . PHE A 1 259 ? 0.344 -4.289 -19.316 1.00 90.19 259 PHE A C 1
ATOM 2028 O O . PHE A 1 259 ? 0.512 -3.235 -18.703 1.00 90.19 259 PHE A O 1
ATOM 2035 N N . GLY A 1 260 ? 1.300 -4.826 -20.072 1.00 87.94 260 GLY A N 1
ATOM 2036 C CA . GLY A 1 260 ? 2.657 -4.293 -20.180 1.00 87.94 260 GLY A CA 1
ATOM 2037 C C . GLY A 1 260 ? 3.625 -4.762 -19.091 1.00 87.94 260 GLY A C 1
ATOM 2038 O O . GLY A 1 260 ? 4.812 -4.454 -19.195 1.00 87.94 260 GLY A O 1
ATOM 2039 N N . ASP A 1 261 ? 3.167 -5.525 -18.093 1.00 90.38 261 ASP A N 1
ATOM 2040 C CA . ASP A 1 261 ? 4.067 -6.139 -17.117 1.00 90.38 261 ASP A CA 1
ATOM 2041 C C . ASP A 1 261 ? 5.000 -7.150 -17.792 1.00 90.38 261 ASP A C 1
ATOM 2043 O O . ASP A 1 261 ? 4.571 -7.938 -18.638 1.00 90.38 261 ASP A O 1
ATOM 2047 N N . GLU A 1 262 ? 6.265 -7.177 -17.364 1.00 90.38 262 GLU A N 1
ATOM 2048 C CA . GLU A 1 262 ? 7.242 -8.165 -17.826 1.00 90.38 262 GLU A CA 1
ATOM 2049 C C . GLU A 1 262 ? 6.800 -9.596 -17.474 1.00 90.38 262 GLU A C 1
ATOM 2051 O O . GLU A 1 262 ? 6.337 -9.886 -16.355 1.00 90.38 262 GLU A O 1
ATOM 2056 N N . CYS A 1 263 ? 6.998 -10.505 -18.426 1.00 91.94 263 CYS A N 1
ATOM 2057 C CA . CYS A 1 263 ? 6.708 -11.929 -18.293 1.00 91.94 263 CYS A CA 1
ATOM 2058 C C . CYS A 1 263 ? 7.758 -12.777 -19.046 1.00 91.94 263 CYS A C 1
ATOM 2060 O O . CYS A 1 263 ? 8.789 -12.262 -19.465 1.00 91.94 263 CYS A O 1
ATOM 2062 N N . PHE A 1 264 ? 7.560 -14.096 -19.145 1.00 89.44 264 PHE A N 1
ATOM 2063 C CA . PHE A 1 264 ? 8.401 -14.987 -19.956 1.00 89.44 264 PHE A CA 1
ATOM 2064 C C . PHE A 1 264 ? 7.509 -15.895 -20.802 1.00 89.44 264 PHE A C 1
ATOM 2066 O O . PHE A 1 264 ? 6.754 -16.694 -20.242 1.00 89.44 264 PHE A O 1
ATOM 2073 N N . ASP A 1 265 ? 7.610 -15.806 -22.129 1.00 86.81 265 ASP A N 1
ATOM 2074 C CA . ASP A 1 265 ? 6.712 -16.499 -23.071 1.00 86.81 265 ASP A CA 1
ATOM 2075 C C . ASP A 1 265 ? 7.023 -18.000 -23.252 1.00 86.81 265 ASP A C 1
ATOM 2077 O O . ASP A 1 265 ? 6.412 -18.709 -24.056 1.00 86.81 265 ASP A O 1
ATOM 2081 N N . GLY A 1 266 ? 7.985 -18.518 -22.483 1.00 85.44 266 GLY A N 1
ATOM 2082 C CA . GLY A 1 266 ? 8.416 -19.911 -22.539 1.00 85.44 266 GLY A CA 1
ATOM 2083 C C . GLY A 1 266 ? 9.517 -20.182 -23.566 1.00 85.44 266 GLY A C 1
ATOM 2084 O O . GLY A 1 266 ? 9.958 -21.334 -23.681 1.00 85.44 266 GLY A O 1
ATOM 2085 N N . THR A 1 267 ? 9.996 -19.168 -24.293 1.00 81.75 267 THR A N 1
ATOM 2086 C CA . THR A 1 267 ? 11.042 -19.300 -25.313 1.00 81.75 267 THR A CA 1
ATOM 2087 C C . THR A 1 267 ? 12.200 -18.322 -25.093 1.00 81.75 267 THR A C 1
ATOM 2089 O O . THR A 1 267 ? 12.087 -17.322 -24.409 1.00 81.75 267 THR A O 1
ATOM 2092 N N . TYR A 1 268 ? 13.369 -18.624 -25.667 1.00 82.62 268 TYR A N 1
ATOM 2093 C CA . TYR A 1 268 ? 14.532 -17.714 -25.656 1.00 82.62 268 TYR A CA 1
ATOM 2094 C C . TYR A 1 268 ? 14.770 -17.060 -27.026 1.00 82.62 268 TYR A C 1
ATOM 2096 O O . TYR A 1 268 ? 15.867 -16.579 -27.309 1.00 82.62 268 TYR A O 1
ATOM 2104 N N . THR A 1 269 ? 13.790 -17.157 -27.926 1.00 81.75 269 THR A N 1
ATOM 2105 C CA . THR A 1 269 ? 13.870 -16.647 -29.308 1.00 81.75 269 THR A CA 1
ATOM 2106 C C . THR A 1 269 ? 13.235 -15.270 -29.478 1.00 81.75 269 THR A C 1
ATOM 2108 O O . THR A 1 269 ? 13.351 -14.665 -30.546 1.00 81.75 269 THR A O 1
ATOM 2111 N N . THR A 1 270 ? 12.585 -14.794 -28.428 1.00 86.56 270 THR A N 1
ATOM 2112 C CA . THR A 1 270 ? 11.892 -13.519 -28.308 1.00 86.56 270 THR A CA 1
ATOM 2113 C C . THR A 1 270 ? 12.604 -12.628 -27.287 1.00 86.56 270 THR A C 1
ATOM 2115 O O . THR A 1 270 ? 13.473 -13.083 -26.534 1.00 86.56 270 THR A O 1
ATOM 2118 N N . ALA A 1 271 ? 12.318 -11.330 -27.329 1.00 85.62 271 ALA A N 1
ATOM 2119 C CA . ALA A 1 271 ? 12.746 -10.377 -26.315 1.00 85.62 271 ALA A CA 1
ATOM 2120 C C . ALA A 1 271 ? 11.645 -9.358 -26.035 1.00 85.62 271 ALA A C 1
ATOM 2122 O O . ALA A 1 271 ? 10.815 -9.076 -26.905 1.00 85.62 271 ALA A O 1
ATOM 2123 N N . GLY A 1 272 ? 11.705 -8.766 -24.840 1.00 84.50 272 GLY A N 1
ATOM 2124 C CA . GLY A 1 272 ? 10.708 -7.804 -24.391 1.00 84.50 272 GLY A CA 1
ATOM 2125 C C . GLY A 1 272 ? 9.347 -8.454 -24.221 1.00 84.50 272 GLY A C 1
ATOM 2126 O O . GLY A 1 272 ? 8.389 -7.967 -24.803 1.00 84.50 272 GLY A O 1
ATOM 2127 N N . ASP A 1 273 ? 9.290 -9.581 -23.518 1.00 92.19 273 ASP A N 1
ATOM 2128 C CA . ASP A 1 273 ? 8.059 -10.323 -23.266 1.00 92.19 273 ASP A CA 1
ATOM 2129 C C . ASP A 1 273 ? 7.194 -9.550 -22.263 1.00 92.19 273 ASP A C 1
ATOM 2131 O O . ASP A 1 273 ? 7.652 -9.220 -21.161 1.00 92.19 273 ASP A O 1
ATOM 2135 N N . TYR A 1 274 ? 5.942 -9.274 -22.627 1.00 90.69 274 TYR A N 1
ATOM 2136 C CA . TYR A 1 274 ? 4.999 -8.576 -21.753 1.00 90.69 274 TYR A CA 1
ATOM 2137 C C . TYR A 1 274 ? 3.585 -9.150 -21.835 1.00 90.69 274 TYR A C 1
ATOM 2139 O O . TYR A 1 274 ? 3.208 -9.810 -22.808 1.00 90.69 274 TYR A O 1
ATOM 2147 N N . ILE A 1 275 ? 2.797 -8.884 -20.792 1.00 93.62 275 ILE A N 1
ATOM 2148 C CA . ILE A 1 275 ? 1.382 -9.251 -20.734 1.00 93.62 275 ILE A CA 1
ATOM 2149 C C . ILE A 1 275 ? 0.579 -8.351 -21.667 1.00 93.62 275 ILE A C 1
ATOM 2151 O O . ILE A 1 275 ? 0.555 -7.127 -21.515 1.00 93.62 275 ILE A O 1
ATOM 2155 N N . ARG A 1 276 ? -0.098 -8.956 -22.637 1.00 88.94 276 ARG A N 1
ATOM 2156 C CA . ARG A 1 276 ? -0.943 -8.243 -23.600 1.00 88.94 276 ARG A CA 1
ATOM 2157 C C . ARG A 1 276 ? -2.394 -8.133 -23.136 1.00 88.94 276 ARG A C 1
ATOM 2159 O O . ARG A 1 276 ? -2.794 -8.748 -22.156 1.00 88.94 276 ARG A O 1
ATOM 2166 N N . GLU A 1 277 ? -3.196 -7.393 -23.906 1.00 90.88 277 GLU A N 1
ATOM 2167 C CA . GLU A 1 277 ? -4.639 -7.204 -23.675 1.00 90.88 277 GLU A CA 1
ATOM 2168 C C . GLU A 1 277 ? -5.451 -8.514 -23.661 1.00 90.88 277 GLU A C 1
ATOM 2170 O O . GLU A 1 277 ? -6.549 -8.561 -23.110 1.00 90.88 277 GLU A O 1
ATOM 2175 N N . ASP A 1 278 ? -4.934 -9.578 -24.280 1.00 92.81 278 ASP A N 1
ATOM 2176 C CA . ASP A 1 278 ? -5.521 -10.921 -24.270 1.00 92.81 278 ASP A CA 1
ATOM 2177 C C . ASP A 1 278 ? -5.013 -11.805 -23.119 1.00 92.81 278 ASP A C 1
ATOM 2179 O O . ASP A 1 278 ? -5.351 -12.985 -23.068 1.00 92.81 278 ASP A O 1
ATOM 2183 N N . CYS A 1 279 ? -4.241 -11.240 -22.186 1.00 92.38 279 CYS A N 1
ATOM 2184 C CA . CYS A 1 279 ? -3.617 -11.925 -21.052 1.00 92.38 279 CYS A CA 1
ATOM 2185 C C . CYS A 1 279 ? -2.653 -13.056 -21.424 1.00 92.38 279 CYS A C 1
ATOM 2187 O O . CYS A 1 279 ? -2.300 -13.875 -20.577 1.00 92.38 279 CYS A O 1
ATOM 2189 N N . GLU A 1 280 ? -2.176 -13.069 -22.666 1.00 93.94 280 GLU A N 1
ATOM 2190 C CA . GLU A 1 280 ? -1.080 -13.930 -23.088 1.00 93.94 280 GLU A CA 1
ATOM 2191 C C . GLU A 1 280 ? 0.258 -13.207 -22.889 1.00 93.94 280 GLU A C 1
ATOM 2193 O O . GLU A 1 280 ? 0.371 -11.986 -23.050 1.00 93.94 280 GLU A O 1
ATOM 2198 N N . CYS A 1 281 ? 1.280 -13.982 -22.533 1.00 92.06 281 CYS A N 1
ATOM 2199 C CA . CYS A 1 281 ? 2.655 -13.510 -22.489 1.00 92.06 281 CYS A CA 1
ATOM 2200 C C . CYS A 1 281 ? 3.312 -13.766 -23.844 1.00 92.06 281 CYS A C 1
ATOM 2202 O O . CYS A 1 281 ? 3.494 -14.923 -24.227 1.00 92.06 281 CYS A O 1
ATOM 2204 N N . GLU A 1 282 ? 3.684 -12.708 -24.557 1.00 90.00 282 GLU A N 1
ATOM 2205 C CA . GLU A 1 282 ? 4.370 -12.823 -25.843 1.00 90.00 282 GLU A CA 1
ATOM 2206 C C . GLU A 1 282 ? 5.503 -11.801 -25.952 1.00 90.00 282 GLU A C 1
ATOM 2208 O O . GLU A 1 282 ? 5.354 -10.650 -25.538 1.00 90.00 282 GLU A O 1
ATOM 2213 N N . GLY A 1 283 ? 6.628 -12.214 -26.537 1.00 87.56 283 GLY A N 1
ATOM 2214 C CA . GLY A 1 283 ? 7.725 -11.317 -26.889 1.00 87.56 283 GLY A CA 1
ATOM 2215 C C . GLY A 1 283 ? 7.892 -11.093 -28.391 1.00 87.56 283 GLY A C 1
ATOM 2216 O O . GLY A 1 283 ? 7.231 -11.698 -29.238 1.00 87.56 283 GLY A O 1
ATOM 2217 N N . HIS A 1 284 ? 8.830 -10.216 -28.747 1.00 86.38 284 HIS A N 1
ATOM 2218 C CA . HIS A 1 284 ? 9.145 -9.901 -30.141 1.00 86.38 284 HIS A CA 1
ATOM 2219 C C . HIS A 1 284 ? 10.248 -10.813 -30.694 1.00 86.38 284 HIS A C 1
ATOM 2221 O O . HIS A 1 284 ? 11.342 -10.886 -30.134 1.00 86.38 284 HIS A O 1
ATOM 2227 N N . LEU A 1 285 ? 10.002 -11.468 -31.835 1.00 88.31 285 LEU A N 1
ATOM 2228 C CA . LEU A 1 285 ? 10.996 -12.309 -32.515 1.00 88.31 285 LEU A CA 1
ATOM 2229 C C . LEU A 1 285 ? 12.200 -11.489 -32.997 1.00 88.31 285 LEU A C 1
ATOM 2231 O O . LEU A 1 285 ? 12.033 -10.490 -33.689 1.00 88.31 285 LEU A O 1
ATOM 2235 N N . LEU A 1 286 ? 13.420 -11.947 -32.709 1.00 88.38 286 LEU A N 1
ATOM 2236 C CA . LEU A 1 286 ? 14.662 -11.243 -33.067 1.00 88.38 286 LEU A CA 1
ATOM 2237 C C . LEU A 1 286 ? 15.260 -11.697 -34.413 1.00 88.38 286 LEU A C 1
ATOM 2239 O O . LEU A 1 286 ? 16.409 -12.143 -34.484 1.00 88.38 286 LEU A O 1
ATOM 2243 N N . ASN A 1 287 ? 14.481 -11.628 -35.492 1.00 90.50 287 ASN A N 1
ATOM 2244 C CA . ASN A 1 287 ? 14.871 -12.102 -36.833 1.00 90.50 287 ASN A CA 1
ATOM 2245 C C . ASN A 1 287 ? 15.040 -10.968 -37.873 1.00 90.50 287 ASN A C 1
ATOM 2247 O O . ASN A 1 287 ? 15.408 -11.234 -39.027 1.00 90.50 287 ASN A O 1
ATOM 2251 N N . ALA A 1 288 ? 14.813 -9.711 -37.483 1.00 92.56 288 ALA A N 1
ATOM 2252 C CA . ALA A 1 288 ? 15.022 -8.554 -38.339 1.00 92.56 288 ALA A CA 1
ATOM 2253 C C . ALA A 1 288 ? 16.468 -8.049 -38.246 1.00 92.56 288 ALA A C 1
ATOM 2255 O O . ALA A 1 288 ? 17.155 -8.159 -37.232 1.00 92.56 288 ALA A O 1
ATOM 2256 N N . ASN A 1 289 ? 16.949 -7.467 -39.335 1.00 93.62 289 ASN A N 1
ATOM 2257 C CA . ASN A 1 289 ? 18.247 -6.814 -39.426 1.00 93.62 289 ASN A CA 1
ATOM 2258 C C . ASN A 1 289 ? 18.046 -5.483 -40.150 1.00 93.62 289 ASN A C 1
ATOM 2260 O O . ASN A 1 289 ? 17.214 -5.389 -41.059 1.00 93.62 289 ASN A O 1
ATOM 2264 N N . ILE A 1 290 ? 18.805 -4.456 -39.779 1.00 93.75 290 ILE A N 1
ATOM 2265 C CA . ILE A 1 290 ? 18.752 -3.144 -40.436 1.00 93.75 290 ILE A CA 1
ATOM 2266 C C . ILE A 1 290 ? 20.124 -2.785 -40.990 1.00 93.75 290 ILE A C 1
ATOM 2268 O O . ILE A 1 290 ? 21.149 -2.927 -40.320 1.00 93.75 290 ILE A O 1
ATOM 2272 N N . ILE A 1 291 ? 20.134 -2.298 -42.224 1.00 93.50 291 ILE A N 1
ATOM 2273 C CA . ILE A 1 291 ? 21.250 -1.544 -42.777 1.00 93.50 291 ILE A CA 1
ATOM 2274 C C . ILE A 1 291 ? 20.948 -0.072 -42.508 1.00 93.50 291 ILE A C 1
ATOM 2276 O O . ILE A 1 291 ? 19.979 0.470 -43.042 1.00 93.50 291 ILE A O 1
ATOM 2280 N N . VAL A 1 292 ? 21.764 0.552 -41.661 1.00 93.19 292 VAL A N 1
ATOM 2281 C CA . VAL A 1 292 ? 21.630 1.969 -41.308 1.00 93.19 292 VAL A CA 1
ATOM 2282 C C . VAL A 1 292 ? 22.620 2.776 -42.125 1.00 93.19 292 VAL A C 1
ATOM 2284 O O . VAL A 1 292 ? 23.812 2.467 -42.115 1.00 93.19 292 VAL A O 1
ATOM 2287 N N . THR A 1 293 ? 22.139 3.821 -42.790 1.00 92.38 293 THR A N 1
ATOM 2288 C CA . THR A 1 293 ? 22.969 4.849 -43.423 1.00 92.38 293 THR A CA 1
ATOM 2289 C C . THR A 1 293 ? 22.881 6.140 -42.612 1.00 92.38 293 THR A C 1
ATOM 2291 O O . THR A 1 293 ? 21.786 6.630 -42.346 1.00 92.38 293 THR A O 1
ATOM 2294 N N . ILE A 1 294 ? 24.033 6.682 -42.211 1.00 90.31 294 ILE A N 1
ATOM 2295 C CA . ILE A 1 294 ? 24.154 7.935 -41.444 1.00 90.31 294 ILE A CA 1
ATOM 2296 C C . ILE A 1 294 ? 24.881 9.017 -42.262 1.00 90.31 294 ILE A C 1
ATOM 2298 O O . ILE A 1 294 ? 25.558 8.688 -43.241 1.00 90.31 294 ILE A O 1
ATOM 2302 N N . PRO A 1 295 ? 24.819 10.304 -41.873 1.00 86.56 295 PRO A N 1
ATOM 2303 C CA . PRO A 1 295 ? 25.568 11.353 -42.558 1.00 86.56 295 PRO A CA 1
ATOM 2304 C C . PRO A 1 295 ? 27.081 11.127 -42.419 1.00 86.56 295 PRO A C 1
ATOM 2306 O O . PRO A 1 295 ? 27.555 10.708 -41.364 1.00 86.56 295 PRO A O 1
ATOM 2309 N N . GLU A 1 296 ? 27.874 11.448 -43.447 1.00 80.06 296 GLU A N 1
ATOM 2310 C CA . GLU A 1 296 ? 29.337 11.244 -43.417 1.00 80.06 296 GLU A CA 1
ATOM 2311 C C . GLU A 1 296 ? 30.015 11.949 -42.229 1.00 80.06 296 GLU A C 1
ATOM 2313 O O . GLU A 1 296 ? 30.938 11.395 -41.633 1.00 80.06 296 GLU A O 1
ATOM 2318 N N . ALA A 1 297 ? 29.518 13.121 -41.819 1.00 76.62 297 ALA A N 1
ATOM 2319 C CA . ALA A 1 297 ? 30.021 13.850 -40.652 1.00 76.62 297 ALA A CA 1
ATOM 2320 C C . ALA A 1 297 ? 29.902 13.041 -39.341 1.00 76.62 297 ALA A C 1
ATOM 2322 O O . ALA A 1 297 ? 30.731 13.173 -38.444 1.00 76.62 297 ALA A O 1
ATOM 2323 N N . ALA A 1 298 ? 28.925 12.135 -39.250 1.00 77.81 298 ALA A N 1
ATOM 2324 C CA . ALA A 1 298 ? 28.725 11.245 -38.109 1.00 77.81 298 ALA A CA 1
ATOM 2325 C C . ALA A 1 298 ? 29.644 10.007 -38.128 1.00 77.81 298 ALA A C 1
ATOM 2327 O O . ALA A 1 298 ? 29.667 9.240 -37.173 1.00 77.81 298 ALA A O 1
ATOM 2328 N N . THR A 1 299 ? 30.434 9.810 -39.189 1.00 77.75 299 THR A N 1
ATOM 2329 C CA . THR A 1 299 ? 31.467 8.755 -39.258 1.00 77.75 299 THR A CA 1
ATOM 2330 C C . THR A 1 299 ? 32.830 9.228 -38.754 1.00 77.75 299 THR A C 1
ATOM 2332 O O . THR A 1 299 ? 33.820 8.494 -38.800 1.00 77.75 299 THR A O 1
ATOM 2335 N N . CYS A 1 300 ? 32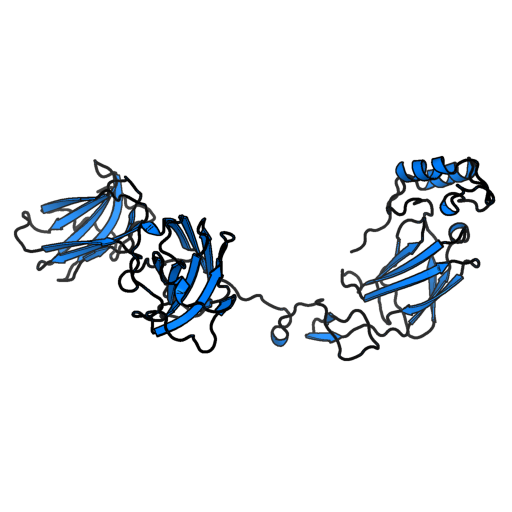.896 10.480 -38.295 1.00 74.56 300 CYS A N 1
ATOM 2336 C CA . CYS A 1 300 ? 34.119 11.096 -37.831 1.00 74.56 300 CYS A CA 1
ATOM 2337 C C . CYS A 1 300 ? 34.546 10.569 -36.467 1.00 74.56 300 CYS A C 1
ATOM 2339 O O . CYS A 1 300 ? 33.882 10.810 -35.453 1.00 74.56 300 CYS A O 1
ATOM 2341 N N . GLY A 1 301 ? 35.701 9.907 -36.444 1.00 70.88 301 GLY A N 1
ATOM 2342 C CA . GLY A 1 301 ? 36.217 9.272 -35.241 1.00 70.88 301 GLY A CA 1
ATOM 2343 C C . GLY A 1 301 ? 35.467 7.986 -34.892 1.00 70.88 301 GLY A C 1
ATOM 2344 O O . GLY A 1 301 ? 34.430 7.665 -35.461 1.00 70.88 301 GLY A O 1
ATOM 2345 N N . ASN A 1 302 ? 36.021 7.225 -33.952 1.00 80.69 302 ASN A N 1
ATOM 2346 C CA . ASN A 1 302 ? 35.352 6.028 -33.461 1.00 80.69 302 ASN A CA 1
ATOM 2347 C C . ASN A 1 302 ? 34.152 6.472 -32.615 1.00 80.69 302 ASN A C 1
ATOM 2349 O O . ASN A 1 302 ? 34.347 7.132 -31.592 1.00 80.69 302 ASN A O 1
ATOM 2353 N N . ARG A 1 303 ? 32.943 6.130 -33.063 1.00 87.50 303 ARG A N 1
ATOM 2354 C CA . ARG A 1 303 ? 31.677 6.383 -32.365 1.00 87.50 303 ARG A CA 1
ATOM 2355 C C . ARG A 1 303 ? 30.934 5.071 -32.176 1.00 87.50 303 ARG A C 1
ATOM 2357 O O . ARG A 1 303 ? 31.114 4.135 -32.954 1.00 87.50 303 ARG A O 1
ATOM 2364 N N . THR A 1 304 ? 30.085 5.012 -31.170 1.00 90.44 304 THR A N 1
ATOM 2365 C CA . THR A 1 304 ? 29.177 3.894 -30.933 1.00 90.44 304 THR A CA 1
ATOM 2366 C C . THR A 1 304 ? 27.780 4.302 -31.360 1.00 90.44 304 THR A C 1
ATOM 2368 O O . THR A 1 304 ? 27.322 5.385 -31.009 1.00 90.44 304 THR A O 1
ATOM 2371 N N . PHE A 1 305 ? 27.118 3.440 -32.122 1.00 92.06 305 PHE A N 1
ATOM 2372 C CA . PHE A 1 305 ? 25.683 3.502 -32.356 1.00 92.06 305 PHE A CA 1
ATOM 2373 C C . PHE A 1 305 ? 24.986 2.630 -31.316 1.00 92.06 305 PHE A C 1
ATOM 2375 O O . PHE A 1 305 ? 25.394 1.485 -31.128 1.00 92.06 305 PHE A O 1
ATOM 2382 N N . LEU A 1 306 ? 23.928 3.126 -30.690 1.00 93.19 306 LEU A N 1
ATOM 2383 C CA . LEU A 1 306 ? 23.045 2.379 -29.804 1.00 93.19 306 LEU A CA 1
ATOM 2384 C C . LEU A 1 306 ? 21.601 2.596 -30.263 1.00 93.19 306 LEU A C 1
ATOM 2386 O O . LEU A 1 306 ? 21.123 3.726 -30.303 1.00 93.19 306 LEU A O 1
ATOM 2390 N N . ALA A 1 307 ? 20.905 1.507 -30.581 1.00 94.50 307 ALA A N 1
ATOM 2391 C CA . ALA A 1 307 ? 19.460 1.508 -30.777 1.00 94.50 307 ALA A CA 1
ATOM 2392 C C . ALA A 1 307 ? 18.780 0.906 -29.551 1.00 94.50 307 ALA A C 1
ATOM 2394 O O . ALA A 1 307 ? 19.149 -0.188 -29.115 1.00 94.50 307 ALA A O 1
ATOM 2395 N N . ARG A 1 308 ? 17.764 1.594 -29.033 1.00 95.56 308 ARG A N 1
ATOM 2396 C CA . ARG A 1 308 ? 16.819 1.065 -28.042 1.00 95.56 308 ARG A CA 1
ATOM 2397 C C . ARG A 1 308 ? 15.443 0.976 -28.687 1.00 95.56 308 ARG A C 1
ATOM 2399 O O . ARG A 1 308 ? 14.959 1.981 -29.204 1.00 95.56 308 ARG A O 1
ATOM 2406 N N . CYS A 1 309 ? 14.852 -0.212 -28.678 1.00 95.25 309 CYS A N 1
ATOM 2407 C CA . CYS A 1 309 ? 13.549 -0.480 -29.279 1.00 95.25 309 CYS A CA 1
ATOM 2408 C C . CYS A 1 309 ? 12.477 -0.554 -28.190 1.00 95.25 309 CYS A C 1
ATOM 2410 O O . CYS A 1 309 ? 12.700 -1.198 -27.163 1.00 95.25 309 CYS A O 1
ATOM 2412 N N . TYR A 1 310 ? 11.330 0.067 -28.444 1.00 94.62 310 TYR A N 1
ATOM 2413 C CA . TYR A 1 310 ? 10.159 0.075 -27.570 1.00 94.62 310 TYR A CA 1
ATOM 2414 C C . TYR A 1 310 ? 8.902 -0.307 -28.355 1.00 94.62 310 TYR A C 1
ATOM 2416 O O . TYR A 1 310 ? 8.853 -0.135 -29.581 1.00 94.62 310 TYR A O 1
ATOM 2424 N N . VAL A 1 311 ? 7.883 -0.808 -27.653 1.00 91.31 311 VAL A N 1
ATOM 2425 C CA . VAL A 1 311 ? 6.553 -1.014 -28.245 1.00 91.31 311 VAL A CA 1
ATOM 2426 C C . VAL A 1 311 ? 5.981 0.359 -28.638 1.00 91.31 311 VAL A C 1
ATOM 2428 O O . VAL A 1 311 ? 6.012 1.270 -27.803 1.00 91.31 311 VAL A O 1
ATOM 2431 N N . PRO A 1 312 ? 5.473 0.540 -29.876 1.00 93.50 312 PRO A N 1
ATOM 2432 C CA . PRO A 1 312 ? 5.106 1.853 -30.404 1.00 93.50 312 PRO A CA 1
ATOM 2433 C C . PRO A 1 312 ? 4.154 2.642 -29.504 1.00 93.50 312 PRO A C 1
ATOM 2435 O O . PRO A 1 312 ? 3.089 2.146 -29.138 1.00 93.50 312 PRO A O 1
ATOM 2438 N N . GLY A 1 313 ? 4.517 3.885 -29.188 1.00 90.62 313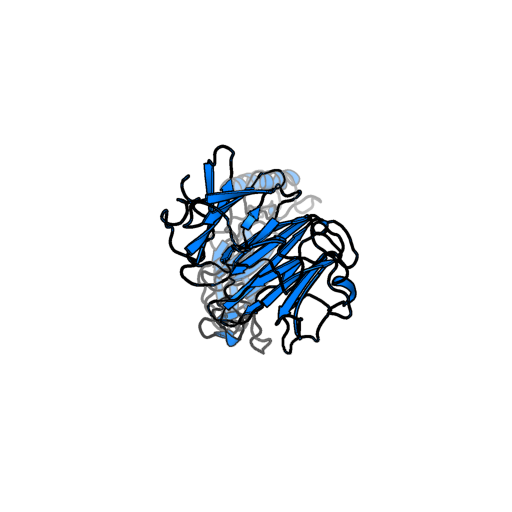 GLY A N 1
ATOM 2439 C CA . GLY A 1 313 ? 3.713 4.793 -28.371 1.00 90.62 313 GLY A CA 1
ATOM 2440 C C . GLY A 1 313 ? 3.633 4.431 -26.884 1.00 90.62 313 GLY A C 1
ATOM 2441 O O . GLY A 1 313 ? 2.784 4.982 -26.185 1.00 90.62 313 GLY A O 1
ATOM 2442 N N . THR A 1 314 ? 4.482 3.523 -26.397 1.00 89.94 314 THR A N 1
ATOM 2443 C CA . THR A 1 314 ? 4.505 3.078 -24.994 1.00 89.94 314 THR A CA 1
ATOM 2444 C C . THR A 1 314 ? 5.908 3.186 -24.388 1.00 89.94 314 THR A C 1
ATOM 2446 O O . THR A 1 314 ? 6.890 3.441 -25.085 1.00 89.94 314 THR A O 1
ATOM 2449 N N . ASN A 1 315 ? 6.012 2.905 -23.087 1.00 90.44 315 ASN A N 1
ATOM 2450 C CA . ASN A 1 315 ? 7.284 2.848 -22.366 1.00 90.44 315 ASN A CA 1
ATOM 2451 C C . ASN A 1 315 ? 7.837 1.417 -22.231 1.00 90.44 315 ASN A C 1
ATOM 2453 O O . ASN A 1 315 ? 8.828 1.203 -21.530 1.00 90.44 315 ASN A O 1
ATOM 2457 N N . ILE A 1 316 ? 7.217 0.434 -22.893 1.00 87.88 316 ILE A N 1
ATOM 2458 C CA . ILE A 1 316 ? 7.604 -0.978 -22.800 1.00 87.88 316 ILE A CA 1
ATOM 2459 C C . ILE A 1 316 ? 8.883 -1.193 -23.612 1.00 87.88 316 ILE A C 1
ATOM 2461 O O . ILE A 1 316 ? 8.890 -1.081 -24.841 1.00 87.88 316 ILE A O 1
ATOM 2465 N N . PHE A 1 317 ? 9.981 -1.474 -22.912 1.00 91.69 317 PHE A N 1
ATOM 2466 C CA . PHE A 1 317 ? 11.286 -1.734 -23.509 1.00 91.69 317 PHE A CA 1
ATOM 2467 C C . PHE A 1 317 ? 11.339 -3.138 -24.116 1.00 91.69 317 PHE A C 1
ATOM 2469 O O . PHE A 1 317 ? 11.053 -4.120 -23.441 1.00 91.69 317 PHE A O 1
ATOM 2476 N N . ILE A 1 318 ? 11.770 -3.235 -25.375 1.00 91.38 318 ILE A N 1
ATOM 2477 C CA . ILE A 1 318 ? 11.917 -4.522 -26.062 1.00 91.38 318 ILE A CA 1
ATOM 2478 C C . ILE A 1 318 ? 13.354 -5.021 -25.942 1.00 91.38 318 ILE A C 1
ATOM 2480 O O . ILE A 1 318 ? 13.631 -6.101 -25.425 1.00 91.38 318 ILE A O 1
ATOM 2484 N N . MET A 1 319 ? 14.294 -4.230 -26.461 1.00 92.31 319 MET A N 1
ATOM 2485 C CA . MET A 1 319 ? 15.710 -4.578 -26.466 1.00 92.31 319 MET A CA 1
ATOM 2486 C C . MET A 1 319 ? 16.592 -3.367 -26.758 1.00 92.31 319 MET A C 1
ATOM 2488 O O . MET A 1 319 ? 16.138 -2.323 -27.231 1.00 92.31 319 MET A O 1
ATOM 2492 N N . SER A 1 320 ? 17.898 -3.541 -26.567 1.00 93.88 320 SER A N 1
ATOM 2493 C CA . SER A 1 320 ? 18.890 -2.604 -27.081 1.00 93.88 320 SER A CA 1
ATOM 2494 C C . SER A 1 320 ? 20.048 -3.331 -27.742 1.00 93.88 320 SER A C 1
ATOM 2496 O O . SER A 1 320 ? 20.371 -4.466 -27.392 1.00 93.88 320 SER A O 1
ATOM 2498 N N . THR A 1 321 ? 20.666 -2.678 -28.717 1.00 93.44 321 THR A N 1
ATOM 2499 C CA . THR A 1 321 ? 21.831 -3.203 -29.426 1.00 93.44 321 THR A CA 1
ATOM 2500 C C . THR A 1 321 ? 22.779 -2.075 -29.772 1.00 93.44 321 THR A C 1
ATOM 2502 O O . THR A 1 321 ? 22.345 -0.972 -30.116 1.00 93.44 321 THR A O 1
ATOM 2505 N N . SER A 1 322 ? 24.078 -2.344 -29.672 1.00 92.12 322 SER A N 1
ATOM 2506 C CA . SER A 1 322 ? 25.113 -1.373 -29.990 1.00 92.12 322 SER A CA 1
ATOM 2507 C C . SER A 1 322 ? 26.120 -1.916 -30.989 1.00 92.12 322 SER A C 1
ATOM 2509 O O . SER A 1 322 ? 26.497 -3.090 -30.965 1.00 92.12 322 SER A O 1
ATOM 2511 N N . VAL A 1 323 ? 26.554 -1.044 -31.895 1.00 91.44 323 VAL A N 1
ATOM 2512 C CA . VAL A 1 323 ? 27.519 -1.366 -32.944 1.00 91.44 323 VAL A CA 1
ATOM 2513 C C . VAL A 1 323 ? 28.537 -0.231 -33.044 1.00 91.44 323 VAL A C 1
ATOM 2515 O O . VAL A 1 323 ? 28.148 0.938 -33.087 1.00 91.44 323 VAL A O 1
ATOM 2518 N N . PRO A 1 324 ? 29.847 -0.528 -33.084 1.00 88.81 324 PRO A N 1
ATOM 2519 C CA . PRO A 1 324 ? 30.844 0.491 -33.376 1.00 88.81 324 PRO A CA 1
ATOM 2520 C C . PRO A 1 324 ? 30.693 0.981 -34.822 1.00 88.81 324 PRO A C 1
ATOM 2522 O O . PRO A 1 324 ? 30.630 0.187 -35.762 1.00 88.81 324 PRO A O 1
ATOM 2525 N N . ILE A 1 325 ? 30.677 2.296 -35.003 1.00 85.06 325 ILE A N 1
ATOM 2526 C CA . ILE A 1 325 ? 30.654 2.942 -36.311 1.00 85.06 325 ILE A CA 1
ATOM 2527 C C . ILE A 1 325 ? 32.099 3.057 -36.803 1.00 85.06 325 ILE A C 1
ATOM 2529 O O . ILE A 1 325 ? 32.932 3.742 -36.204 1.00 85.06 325 ILE A O 1
ATOM 2533 N N . TYR A 1 326 ? 32.381 2.404 -37.928 1.00 75.75 326 TYR A N 1
ATOM 2534 C CA . TYR A 1 326 ? 33.612 2.572 -38.697 1.00 75.75 326 TYR A CA 1
ATOM 2535 C C . TYR A 1 326 ? 33.255 3.091 -40.085 1.00 75.75 326 TYR A C 1
ATOM 2537 O O . TYR A 1 326 ? 32.240 2.681 -40.628 1.00 75.75 326 TYR A O 1
ATOM 2545 N N . ASN A 1 327 ? 34.102 3.926 -40.690 1.00 67.94 327 ASN A N 1
ATOM 2546 C CA . ASN A 1 327 ? 33.955 4.326 -42.094 1.00 67.94 327 ASN A CA 1
ATOM 2547 C C . ASN A 1 327 ? 33.930 3.055 -42.978 1.00 67.94 327 ASN A C 1
ATOM 2549 O O . ASN A 1 327 ? 34.924 2.316 -42.967 1.00 67.94 327 ASN A O 1
ATOM 2553 N N . PRO A 1 328 ? 32.818 2.728 -43.674 1.00 71.38 328 PRO A N 1
ATOM 2554 C CA . PRO A 1 328 ? 31.826 3.616 -44.312 1.00 71.38 328 PRO A CA 1
ATOM 2555 C C . PRO A 1 328 ? 30.626 4.069 -43.461 1.00 71.38 328 PRO A C 1
ATOM 2557 O O . PRO A 1 328 ? 30.300 3.492 -42.437 1.00 71.38 328 PRO A O 1
ATOM 2560 N N . SER A 1 329 ? 29.881 5.065 -43.953 1.00 77.94 329 SER A N 1
ATOM 2561 C CA . SER A 1 329 ? 28.637 5.591 -43.355 1.00 77.94 329 SER A CA 1
ATOM 2562 C C . SER A 1 329 ? 27.450 4.623 -43.332 1.00 77.94 329 SER A C 1
ATOM 2564 O O . SER A 1 329 ? 26.316 5.034 -43.105 1.00 77.94 329 SER A O 1
ATOM 2566 N N . THR A 1 330 ? 27.687 3.341 -43.607 1.00 86.38 330 THR A N 1
ATOM 2567 C CA . THR A 1 330 ? 26.663 2.304 -43.670 1.00 86.38 330 THR A CA 1
ATOM 2568 C C . THR A 1 330 ? 27.129 1.065 -42.923 1.00 86.38 330 THR A C 1
ATOM 2570 O O . THR A 1 330 ? 28.208 0.540 -43.203 1.00 86.38 330 THR A O 1
ATOM 2573 N N . PHE A 1 331 ? 26.311 0.579 -41.994 1.00 89.56 331 PHE A N 1
ATOM 2574 C CA . PHE A 1 331 ? 26.619 -0.582 -41.159 1.00 89.56 331 PHE A CA 1
ATOM 2575 C C . PHE A 1 331 ? 25.371 -1.436 -40.915 1.00 89.56 331 PHE A C 1
ATOM 2577 O O . PHE A 1 331 ? 24.241 -0.992 -41.117 1.00 89.56 331 PHE A O 1
ATOM 2584 N N . LEU A 1 332 ? 25.597 -2.693 -40.529 1.00 90.81 332 LEU A N 1
ATOM 2585 C CA . LEU A 1 332 ? 24.559 -3.700 -40.314 1.00 90.81 332 LEU A CA 1
ATOM 2586 C C . LEU A 1 332 ? 24.347 -3.925 -38.817 1.00 90.81 332 LEU A C 1
ATOM 2588 O O . LEU A 1 332 ? 25.305 -4.186 -38.088 1.00 90.81 332 LEU A O 1
ATOM 2592 N N . ILE A 1 333 ? 23.089 -3.902 -38.394 1.00 91.31 333 ILE A N 1
ATOM 2593 C CA . ILE A 1 333 ? 22.646 -4.322 -37.066 1.00 91.31 333 ILE A CA 1
ATOM 2594 C C . ILE A 1 333 ? 21.800 -5.577 -37.242 1.00 91.31 333 ILE A C 1
ATOM 2596 O O . ILE A 1 333 ? 20.892 -5.598 -38.073 1.00 91.31 333 ILE A O 1
ATOM 2600 N N . ASN A 1 334 ? 22.112 -6.613 -36.465 1.00 91.19 334 ASN A N 1
ATOM 2601 C CA . ASN A 1 334 ? 21.422 -7.898 -36.525 1.00 91.19 334 ASN A CA 1
ATOM 2602 C C . ASN A 1 334 ? 20.581 -8.138 -35.272 1.00 91.19 334 ASN A C 1
ATOM 2604 O O . ASN A 1 334 ? 20.911 -7.611 -34.208 1.00 91.19 334 ASN A O 1
ATOM 2608 N N . GLY A 1 335 ? 19.573 -9.001 -35.398 1.00 89.06 335 GLY A N 1
ATOM 2609 C CA . GLY A 1 335 ? 18.795 -9.505 -34.264 1.00 89.06 335 GLY A CA 1
ATOM 2610 C C . GLY A 1 335 ? 17.891 -8.449 -33.637 1.00 89.06 335 GLY A C 1
ATOM 2611 O O . GLY A 1 335 ? 17.860 -8.322 -32.420 1.00 89.06 335 GLY A O 1
ATOM 2612 N N . LEU A 1 336 ? 17.216 -7.666 -34.473 1.00 91.75 336 LEU A N 1
ATOM 2613 C CA . LEU A 1 336 ? 16.198 -6.699 -34.077 1.00 91.75 336 LEU A CA 1
ATOM 2614 C C . LEU A 1 336 ? 14.802 -7.333 -34.066 1.00 91.75 336 LEU A C 1
ATOM 2616 O O . LEU A 1 336 ? 14.590 -8.324 -34.775 1.00 91.75 336 LEU A O 1
ATOM 2620 N N . PRO A 1 337 ? 13.859 -6.757 -33.298 1.00 92.25 337 PRO A N 1
ATOM 2621 C CA . PRO A 1 337 ? 12.487 -7.240 -33.233 1.00 92.25 337 PRO A CA 1
ATOM 2622 C C . PRO A 1 337 ? 11.779 -7.133 -34.586 1.00 92.25 337 PRO A C 1
ATOM 2624 O O . PRO A 1 337 ? 11.867 -6.110 -35.265 1.00 92.25 337 PRO A O 1
ATOM 2627 N N . GLU A 1 338 ? 11.050 -8.179 -34.962 1.00 92.31 338 GLU A N 1
ATOM 2628 C CA . GLU A 1 338 ? 10.051 -8.133 -36.029 1.00 92.31 338 GLU A CA 1
ATOM 2629 C C . GLU A 1 338 ? 8.818 -7.336 -35.579 1.00 92.31 338 GLU A C 1
ATOM 2631 O O . GLU A 1 338 ? 8.424 -7.364 -34.408 1.00 92.31 338 GLU A O 1
ATOM 2636 N N . GLY A 1 339 ? 8.177 -6.655 -36.527 1.00 90.94 339 GLY A N 1
ATOM 2637 C CA . GLY A 1 339 ? 6.970 -5.872 -36.301 1.00 90.94 339 GLY A CA 1
ATOM 2638 C C . GLY A 1 339 ? 7.238 -4.372 -36.250 1.00 90.94 339 GLY A C 1
ATOM 2639 O O . GLY A 1 339 ? 8.261 -3.877 -36.722 1.00 90.94 339 GLY A O 1
ATOM 2640 N N . THR A 1 340 ? 6.269 -3.620 -35.736 1.00 94.00 340 THR A N 1
ATOM 2641 C CA . THR A 1 340 ? 6.376 -2.164 -35.609 1.00 94.00 340 THR A CA 1
ATOM 2642 C C . THR A 1 340 ? 7.001 -1.806 -34.265 1.00 94.00 340 THR A C 1
ATOM 2644 O O . THR A 1 340 ? 6.532 -2.286 -33.238 1.00 94.00 340 THR A O 1
ATOM 2647 N N . VAL A 1 341 ? 8.032 -0.957 -34.271 1.00 94.94 341 VAL A N 1
ATOM 2648 C CA . VAL A 1 341 ? 8.762 -0.508 -33.075 1.00 94.94 341 VAL A CA 1
ATOM 2649 C C . VAL A 1 341 ? 9.088 0.983 -33.126 1.00 94.94 341 VAL A C 1
ATOM 2651 O O . VAL A 1 341 ? 9.336 1.538 -34.198 1.00 94.94 341 VAL A O 1
ATOM 2654 N N . ASP A 1 342 ? 9.152 1.618 -31.961 1.00 96.62 342 ASP A N 1
ATOM 2655 C CA . ASP A 1 342 ? 9.787 2.928 -31.804 1.00 96.62 342 ASP A CA 1
ATOM 2656 C C . ASP A 1 342 ? 11.275 2.724 -31.506 1.00 96.62 342 ASP A C 1
ATOM 2658 O O . ASP A 1 342 ? 11.633 1.965 -30.601 1.00 96.62 342 ASP A O 1
ATOM 2662 N N . MET A 1 343 ? 12.160 3.381 -32.262 1.00 95.69 343 MET A N 1
ATOM 2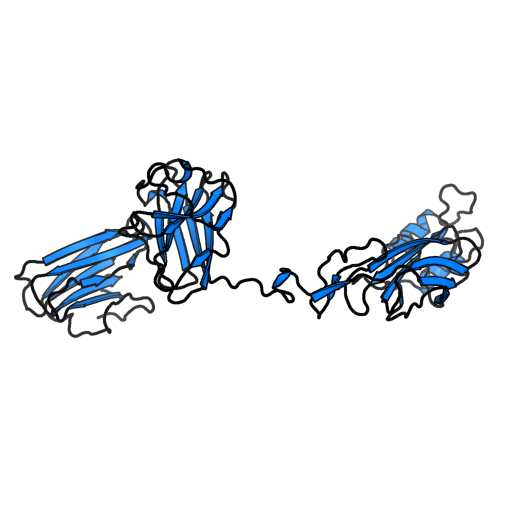663 C CA . MET A 1 343 ? 13.607 3.267 -32.051 1.00 95.69 343 MET A CA 1
ATOM 2664 C C . MET A 1 343 ? 14.222 4.587 -31.612 1.00 95.69 343 MET A C 1
ATOM 2666 O O . MET A 1 343 ? 14.255 5.563 -32.364 1.00 95.69 343 MET A O 1
ATOM 2670 N N . TYR A 1 344 ? 14.800 4.575 -30.418 1.00 96.31 344 TYR A N 1
ATOM 2671 C CA . TYR A 1 344 ? 15.640 5.649 -29.914 1.00 96.31 344 TYR A CA 1
ATOM 2672 C C . TYR A 1 344 ? 17.085 5.376 -30.301 1.00 96.31 344 TYR A C 1
ATOM 2674 O O . TYR A 1 344 ? 17.674 4.373 -29.887 1.00 96.31 344 TYR A O 1
ATOM 2682 N N . ILE A 1 345 ? 17.644 6.272 -31.107 1.00 94.81 345 ILE A N 1
ATOM 2683 C CA . ILE A 1 345 ? 19.001 6.158 -31.627 1.00 94.81 345 ILE A CA 1
ATOM 2684 C C . ILE A 1 345 ? 19.912 7.120 -30.876 1.00 94.81 345 ILE A C 1
ATOM 2686 O O . ILE A 1 345 ? 19.692 8.332 -30.875 1.00 94.81 345 ILE A O 1
ATOM 2690 N N . GLU A 1 346 ? 20.954 6.569 -30.268 1.00 93.69 346 GLU A N 1
ATOM 2691 C CA . GLU A 1 346 ? 22.029 7.292 -29.598 1.00 93.69 346 GLU A CA 1
ATOM 2692 C C . GLU A 1 346 ? 23.328 7.041 -30.371 1.00 93.69 346 GLU A C 1
ATOM 2694 O O . GLU A 1 346 ? 23.704 5.896 -30.627 1.00 93.69 346 GLU A O 1
ATOM 2699 N N . ILE A 1 347 ? 24.009 8.111 -30.772 1.00 92.62 347 ILE A N 1
ATOM 2700 C CA . ILE A 1 347 ? 25.332 8.035 -31.395 1.00 92.62 347 ILE A CA 1
ATOM 2701 C C . ILE A 1 347 ? 26.273 8.872 -30.541 1.00 92.62 347 ILE A C 1
ATOM 2703 O O . ILE A 1 347 ? 25.946 10.017 -30.237 1.00 92.62 347 ILE A O 1
ATOM 2707 N N . ASP A 1 348 ? 27.434 8.326 -30.166 1.00 91.50 348 ASP A N 1
ATOM 2708 C CA . ASP A 1 348 ? 28.421 9.066 -29.369 1.00 91.50 348 ASP A CA 1
ATOM 2709 C C . ASP A 1 348 ? 28.691 10.436 -29.992 1.00 91.50 348 ASP A C 1
ATOM 2711 O O . ASP A 1 348 ? 29.021 10.529 -31.177 1.00 91.50 348 ASP A O 1
ATOM 2715 N N . GLY A 1 349 ? 28.573 11.496 -29.197 1.00 90.81 349 GLY A N 1
ATOM 2716 C CA . GLY A 1 349 ? 28.769 12.859 -29.666 1.00 90.81 349 GLY A CA 1
ATOM 2717 C C . GLY A 1 349 ? 27.592 13.436 -30.450 1.00 90.81 349 GLY A C 1
ATOM 2718 O O . GLY A 1 349 ? 27.809 14.422 -31.135 1.00 90.81 349 GLY A O 1
ATOM 2719 N N . ALA A 1 350 ? 26.402 12.835 -30.439 1.00 92.94 350 ALA A N 1
ATOM 2720 C CA . ALA A 1 350 ? 25.222 13.344 -31.129 1.00 92.94 350 ALA A CA 1
ATOM 2721 C C . ALA A 1 350 ? 23.981 13.356 -30.231 1.00 92.94 350 ALA A C 1
ATOM 2723 O O . ALA A 1 350 ? 23.861 12.552 -29.310 1.00 92.94 350 ALA A O 1
ATOM 2724 N N . LEU A 1 351 ? 23.034 14.243 -30.535 1.00 95.50 351 LEU A N 1
ATOM 2725 C CA . LEU A 1 351 ? 21.734 14.251 -29.870 1.00 95.50 351 LEU A CA 1
ATOM 2726 C C . LEU A 1 351 ? 20.936 12.991 -30.210 1.00 95.50 351 LEU A C 1
ATOM 2728 O O . LEU A 1 351 ? 20.899 12.564 -31.367 1.00 95.50 351 LEU A O 1
ATOM 2732 N N . ARG A 1 352 ? 20.249 12.435 -29.205 1.00 96.19 352 ARG A N 1
ATOM 2733 C CA . ARG A 1 352 ? 19.330 11.310 -29.392 1.00 96.19 352 ARG A CA 1
ATOM 2734 C C . ARG A 1 352 ? 18.204 11.707 -30.341 1.00 96.19 352 ARG A C 1
ATOM 2736 O O . ARG A 1 352 ? 17.619 12.785 -30.198 1.00 96.19 352 ARG A O 1
ATOM 2743 N N . ILE A 1 353 ? 17.852 10.797 -31.244 1.00 95.50 353 ILE A N 1
ATOM 2744 C CA . ILE A 1 353 ? 16.692 10.926 -32.135 1.00 95.50 353 ILE A CA 1
ATOM 2745 C C . ILE A 1 353 ? 15.707 9.775 -31.916 1.00 95.50 353 ILE A C 1
ATOM 2747 O O . ILE A 1 353 ? 16.094 8.698 -31.459 1.00 95.50 353 ILE A O 1
ATOM 2751 N N . LEU A 1 354 ? 14.443 10.011 -32.264 1.00 95.44 354 LEU A N 1
ATOM 2752 C CA . LEU A 1 354 ? 13.377 9.014 -32.265 1.00 95.44 354 LEU A CA 1
ATOM 2753 C C . LEU A 1 354 ? 12.964 8.725 -33.709 1.00 95.44 354 LEU A C 1
ATOM 2755 O O . LEU A 1 354 ? 12.644 9.643 -34.464 1.00 95.44 354 LEU A O 1
ATOM 2759 N N . LEU A 1 355 ? 12.965 7.449 -34.075 1.00 95.19 355 LEU A N 1
ATOM 2760 C CA . LEU A 1 355 ? 12.333 6.941 -35.284 1.00 95.19 355 LEU A CA 1
ATOM 2761 C C . LEU A 1 355 ? 11.025 6.264 -34.871 1.00 95.19 355 LEU A C 1
ATOM 2763 O O . LEU A 1 355 ? 11.037 5.127 -34.399 1.00 95.19 355 LEU A O 1
ATOM 2767 N N . GLU A 1 356 ? 9.914 6.983 -35.013 1.00 95.12 356 GLU A N 1
ATOM 2768 C CA . GLU A 1 356 ? 8.586 6.505 -34.611 1.00 95.12 356 GLU A CA 1
ATOM 2769 C C . GLU A 1 356 ? 8.060 5.436 -35.578 1.00 95.12 356 GLU A C 1
ATOM 2771 O O . GLU A 1 356 ? 8.211 5.554 -36.799 1.00 95.12 356 GLU A O 1
ATOM 2776 N N . SER A 1 357 ? 7.409 4.412 -35.029 1.00 94.25 357 SER A N 1
ATOM 2777 C CA . SER A 1 357 ? 6.607 3.402 -35.725 1.00 94.25 357 SER A CA 1
ATOM 2778 C C . SER A 1 357 ? 7.311 2.751 -36.922 1.00 94.25 357 SER A C 1
ATOM 2780 O O . SER A 1 357 ? 6.732 2.560 -37.998 1.00 94.25 357 SER A O 1
ATOM 2782 N N . GLN A 1 358 ? 8.579 2.388 -36.746 1.00 95.31 358 GLN A N 1
ATOM 2783 C CA . GLN A 1 358 ? 9.368 1.705 -37.763 1.00 95.31 358 GLN A CA 1
ATOM 2784 C C . GLN A 1 358 ? 8.906 0.258 -37.891 1.00 95.31 358 GLN A C 1
ATOM 2786 O O . GLN A 1 358 ? 8.922 -0.496 -36.927 1.00 95.31 358 GLN A O 1
ATOM 2791 N N . THR A 1 359 ? 8.483 -0.137 -39.090 1.00 94.62 359 THR A N 1
ATOM 2792 C CA . THR A 1 359 ? 8.045 -1.513 -39.357 1.00 94.62 359 THR A CA 1
ATOM 2793 C C . THR A 1 359 ? 9.216 -2.333 -39.877 1.00 94.62 359 THR A C 1
ATOM 2795 O O . THR A 1 359 ? 9.694 -2.103 -40.989 1.00 94.62 359 THR A O 1
ATOM 2798 N N . LEU A 1 360 ? 9.668 -3.285 -39.068 1.00 94.75 360 LEU A N 1
ATOM 2799 C CA . LEU A 1 360 ? 10.746 -4.211 -39.373 1.00 94.75 360 LEU A CA 1
ATOM 2800 C C . LEU A 1 360 ? 10.160 -5.558 -39.795 1.00 94.75 360 LEU A C 1
ATOM 2802 O O . LEU A 1 360 ? 9.341 -6.152 -39.098 1.00 94.75 360 LEU A O 1
ATOM 2806 N N . THR A 1 361 ? 10.582 -6.036 -40.959 1.00 93.50 361 THR A N 1
ATOM 2807 C CA . THR A 1 361 ? 10.231 -7.370 -41.464 1.00 93.50 361 THR A CA 1
ATOM 2808 C C . THR A 1 361 ? 11.387 -8.342 -41.258 1.00 93.50 361 THR A C 1
ATOM 2810 O O . THR A 1 361 ? 12.539 -7.912 -41.126 1.00 93.50 361 THR A O 1
ATOM 2813 N N . GLU A 1 362 ? 11.101 -9.645 -41.257 1.00 93.44 362 GLU A N 1
ATOM 2814 C CA . GLU A 1 362 ? 12.137 -10.681 -41.251 1.00 93.44 362 GLU A CA 1
ATOM 2815 C C . GLU A 1 362 ? 13.193 -10.414 -42.346 1.00 93.44 362 GLU A C 1
ATOM 2817 O O . GLU A 1 362 ? 12.874 -10.132 -43.506 1.00 93.44 362 GLU A O 1
ATOM 2822 N N . GLY A 1 363 ? 14.477 -10.531 -41.997 1.00 92.25 363 GLY A N 1
ATOM 2823 C CA . GLY A 1 363 ? 15.571 -10.325 -42.946 1.00 92.25 363 GLY A CA 1
ATOM 2824 C C . GLY A 1 363 ? 16.126 -8.901 -42.932 1.00 92.25 363 GLY A C 1
ATOM 2825 O O . GLY A 1 363 ? 16.444 -8.388 -41.867 1.00 92.25 363 GLY A O 1
ATOM 2826 N N . ILE A 1 364 ? 16.383 -8.303 -44.101 1.00 94.81 364 ILE A N 1
ATOM 2827 C CA . ILE A 1 364 ? 17.104 -7.021 -44.217 1.00 94.81 364 ILE A CA 1
ATOM 2828 C C . ILE A 1 364 ? 16.127 -5.875 -44.482 1.00 94.81 364 ILE A C 1
ATOM 2830 O O . ILE A 1 364 ? 15.427 -5.871 -45.494 1.00 94.81 364 ILE A O 1
ATOM 2834 N N . ASN A 1 365 ? 16.182 -4.863 -43.624 1.00 95.31 365 ASN A N 1
ATOM 2835 C CA . ASN A 1 365 ? 15.473 -3.592 -43.734 1.00 95.31 365 ASN A CA 1
ATOM 2836 C C . ASN A 1 365 ? 16.491 -2.446 -43.913 1.00 95.31 365 ASN A C 1
ATOM 2838 O O . ASN A 1 365 ? 17.690 -2.625 -43.678 1.00 95.31 365 ASN A O 1
ATOM 2842 N N . PHE A 1 366 ? 16.030 -1.263 -44.326 1.00 94.00 366 PHE A N 1
ATOM 2843 C CA . PHE A 1 366 ? 16.887 -0.103 -44.603 1.00 94.00 366 PHE A CA 1
ATOM 2844 C C . PHE A 1 366 ? 16.383 1.129 -43.861 1.00 94.00 366 PHE A C 1
ATOM 2846 O O . PHE A 1 366 ? 15.200 1.451 -43.953 1.00 94.00 366 PHE A O 1
ATOM 2853 N N . ILE A 1 367 ? 17.284 1.823 -43.167 1.00 93.19 367 ILE A N 1
ATOM 2854 C CA . ILE A 1 367 ? 16.998 3.074 -42.457 1.00 93.19 367 ILE A CA 1
ATOM 2855 C C . ILE A 1 367 ? 18.050 4.104 -42.852 1.00 93.19 367 ILE A C 1
ATOM 2857 O O . ILE A 1 367 ? 19.250 3.844 -42.772 1.00 93.19 367 ILE A O 1
ATOM 2861 N N . GLU A 1 368 ? 17.595 5.283 -43.255 1.00 92.31 368 GLU A N 1
ATOM 2862 C CA . GLU A 1 368 ? 18.454 6.421 -43.564 1.00 92.31 368 GLU A CA 1
ATOM 2863 C C . GLU A 1 368 ? 18.213 7.526 -42.533 1.00 92.31 368 GLU A C 1
ATOM 2865 O O . GLU A 1 368 ? 17.084 7.976 -42.345 1.00 92.31 368 GLU A O 1
ATOM 2870 N N . ILE A 1 369 ? 19.281 7.949 -41.857 1.00 91.38 369 ILE A N 1
ATOM 2871 C CA . ILE A 1 369 ? 19.273 9.071 -40.918 1.00 91.38 369 ILE A CA 1
ATOM 2872 C C . ILE A 1 369 ? 19.912 10.257 -41.635 1.00 91.38 369 ILE A C 1
ATOM 2874 O O . ILE A 1 369 ? 21.103 10.228 -41.945 1.00 91.38 369 ILE A O 1
ATOM 2878 N N . THR A 1 370 ? 19.128 11.297 -41.909 1.00 85.44 370 THR A N 1
ATOM 2879 C CA . THR A 1 370 ? 19.590 12.472 -42.667 1.00 85.44 370 THR A CA 1
ATOM 2880 C C . THR A 1 370 ? 19.956 13.653 -41.776 1.00 85.44 370 THR A C 1
ATOM 2882 O O . THR A 1 370 ? 20.923 14.353 -42.068 1.00 85.44 370 THR A O 1
ATOM 2885 N N . ASP A 1 371 ? 19.230 13.844 -40.674 1.00 82.44 371 ASP A N 1
ATOM 2886 C CA . ASP A 1 371 ? 19.376 14.992 -39.779 1.00 82.44 371 ASP A CA 1
ATOM 2887 C C . ASP A 1 371 ? 19.878 14.533 -38.407 1.00 82.44 371 ASP A C 1
ATOM 2889 O O . ASP A 1 371 ? 19.121 14.022 -37.583 1.00 82.44 371 ASP A O 1
ATOM 2893 N N . LEU A 1 372 ? 21.180 14.702 -38.169 1.00 89.44 372 LEU A N 1
ATOM 2894 C CA . LEU A 1 372 ? 21.829 14.346 -36.911 1.00 89.44 372 LEU A CA 1
ATOM 2895 C C . LEU A 1 372 ? 22.679 15.518 -36.411 1.00 89.44 372 LEU A C 1
ATOM 2897 O O . LEU A 1 372 ? 23.612 15.949 -37.089 1.00 89.44 372 LEU A O 1
ATOM 2901 N N . ALA A 1 373 ? 22.373 16.017 -35.214 1.00 92.50 373 ALA A N 1
ATOM 2902 C CA . ALA A 1 373 ? 23.169 17.046 -34.551 1.00 92.50 373 ALA A CA 1
ATOM 2903 C C . ALA A 1 373 ? 24.317 16.380 -33.781 1.00 92.50 373 ALA A C 1
ATOM 2905 O O . ALA A 1 373 ? 24.070 15.732 -32.768 1.00 92.50 373 ALA A O 1
ATOM 2906 N N . ILE A 1 374 ? 25.553 16.519 -34.266 1.00 88.94 374 ILE A N 1
ATOM 2907 C CA . ILE A 1 374 ? 26.744 15.779 -33.802 1.00 88.94 374 ILE A CA 1
ATOM 2908 C C . ILE A 1 374 ? 27.640 16.586 -32.845 1.00 88.94 374 ILE A C 1
ATOM 2910 O O . ILE A 1 374 ? 28.863 16.427 -32.856 1.00 88.94 374 ILE A O 1
ATOM 2914 N N . ASP A 1 375 ? 27.035 17.441 -32.018 1.00 92.19 375 ASP A N 1
ATOM 2915 C CA . ASP A 1 375 ? 27.750 18.428 -31.196 1.00 92.19 375 ASP A CA 1
ATOM 2916 C C . ASP A 1 375 ? 27.584 18.222 -29.674 1.00 92.19 375 ASP A C 1
ATOM 2918 O O . ASP A 1 375 ? 28.003 19.069 -28.884 1.00 92.19 375 ASP A O 1
ATOM 2922 N N . ASP A 1 376 ? 26.994 17.100 -29.247 1.00 94.38 376 ASP A N 1
ATOM 2923 C CA . ASP A 1 376 ? 26.833 16.723 -27.829 1.00 94.38 376 ASP A CA 1
ATOM 2924 C C . ASP A 1 376 ? 28.084 16.002 -27.310 1.00 94.38 376 ASP A C 1
ATOM 2926 O O . ASP A 1 376 ? 28.128 14.784 -27.132 1.00 94.38 376 ASP A O 1
ATOM 2930 N N . LEU A 1 377 ? 29.161 16.761 -27.129 1.00 93.50 377 LEU A N 1
ATOM 2931 C CA . LEU A 1 377 ? 30.502 16.238 -26.867 1.00 93.50 377 LEU A CA 1
ATOM 2932 C C . LEU A 1 377 ? 30.653 15.541 -25.511 1.00 93.50 377 LEU A C 1
ATOM 2934 O O . LEU A 1 377 ? 31.638 14.824 -25.313 1.00 93.50 377 LEU A O 1
ATOM 2938 N N . ASN A 1 378 ? 29.749 15.789 -24.563 1.00 92.31 378 ASN A N 1
ATOM 2939 C CA . ASN A 1 378 ? 29.766 15.162 -23.238 1.00 92.31 378 ASN A CA 1
ATOM 2940 C C . ASN A 1 378 ? 28.691 14.074 -23.051 1.00 92.31 378 ASN A C 1
ATOM 2942 O O . ASN A 1 378 ? 28.668 13.455 -21.986 1.00 92.31 378 ASN A O 1
ATOM 2946 N N . GLY A 1 379 ? 27.844 13.828 -24.059 1.00 92.94 379 GLY A N 1
ATOM 2947 C CA . GLY A 1 379 ? 26.792 12.811 -24.011 1.00 92.94 379 GLY A CA 1
ATOM 2948 C C . GLY A 1 379 ? 25.654 13.145 -23.043 1.00 92.94 379 GLY A C 1
ATOM 2949 O O . GLY A 1 379 ? 25.038 12.237 -22.483 1.00 92.94 379 GLY A O 1
ATOM 2950 N N . SER A 1 380 ? 25.395 14.430 -22.789 1.00 94.50 380 SER A N 1
ATOM 2951 C CA . SER A 1 380 ? 24.323 14.883 -21.889 1.00 94.50 380 SER A CA 1
ATOM 2952 C C . SER A 1 380 ? 22.951 14.933 -22.558 1.00 94.50 380 SER A C 1
ATOM 2954 O O . SER A 1 380 ? 21.963 15.284 -21.910 1.00 94.50 380 SER A O 1
ATOM 2956 N N . ASN A 1 381 ? 22.876 14.591 -23.845 1.00 96.12 381 ASN A N 1
ATOM 2957 C CA . ASN A 1 381 ? 21.711 14.742 -24.705 1.00 96.12 381 ASN A CA 1
ATOM 2958 C C . ASN A 1 381 ? 21.253 16.208 -24.841 1.00 96.12 381 ASN A C 1
ATOM 2960 O O . ASN A 1 381 ? 20.071 16.494 -25.053 1.00 96.12 381 ASN A O 1
ATOM 2964 N N . SER A 1 382 ? 22.170 17.162 -24.670 1.00 96.56 382 SER A N 1
ATOM 2965 C CA . SER A 1 382 ? 21.898 18.601 -24.716 1.00 96.56 382 SER A CA 1
ATOM 2966 C C . SER A 1 382 ? 23.133 19.365 -25.167 1.00 96.56 382 SER A C 1
ATOM 2968 O O . SER A 1 382 ? 24.134 19.352 -24.467 1.00 96.56 382 SER A O 1
ATOM 2970 N N . ILE A 1 383 ? 23.037 20.126 -26.258 1.00 96.50 383 ILE A N 1
ATOM 2971 C CA . ILE A 1 383 ? 24.157 20.924 -26.769 1.00 96.50 383 ILE A CA 1
ATOM 2972 C C . ILE A 1 383 ? 24.155 22.282 -26.067 1.00 96.50 383 ILE A C 1
ATOM 2974 O O . ILE A 1 383 ? 23.327 23.151 -26.354 1.00 96.50 383 ILE A O 1
ATOM 2978 N N . ASN A 1 384 ? 25.070 22.487 -25.124 1.00 96.44 384 ASN A N 1
ATOM 2979 C CA . ASN A 1 384 ? 25.130 23.700 -24.311 1.00 96.44 384 ASN A CA 1
ATOM 2980 C C . ASN A 1 384 ? 26.572 24.111 -23.942 1.00 96.44 384 ASN A C 1
ATOM 2982 O O . ASN A 1 384 ? 27.559 23.708 -24.556 1.00 96.44 384 ASN A O 1
ATOM 2986 N N . ILE A 1 385 ? 26.716 25.00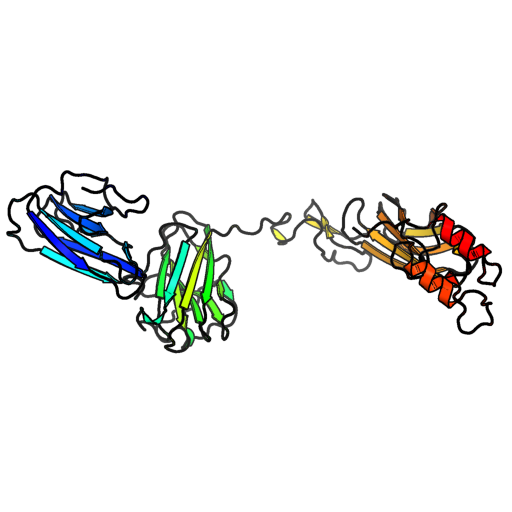9 -22.959 1.00 96.19 385 ILE A N 1
ATOM 2987 C CA . ILE A 1 385 ? 28.021 25.545 -22.534 1.00 96.19 385 ILE A CA 1
ATOM 2988 C C . ILE A 1 385 ? 28.970 24.460 -21.995 1.00 96.19 385 ILE A C 1
ATOM 2990 O O . ILE A 1 385 ? 30.193 24.628 -22.027 1.00 96.19 385 ILE A O 1
ATOM 2994 N N . SER A 1 386 ? 28.426 23.342 -21.521 1.00 96.62 386 SER A N 1
ATOM 2995 C CA . SER A 1 386 ? 29.205 22.181 -21.100 1.00 96.62 386 SER A CA 1
ATOM 2996 C C . SER A 1 386 ? 29.929 21.547 -22.286 1.00 96.62 386 SER A C 1
ATOM 2998 O O . SER A 1 386 ? 31.101 21.201 -22.154 1.00 96.62 386 SER A O 1
ATOM 3000 N N . ASP A 1 387 ? 29.315 21.486 -23.468 1.00 96.56 387 ASP A N 1
ATOM 3001 C CA . ASP A 1 387 ? 29.965 20.989 -24.689 1.00 96.56 387 ASP A CA 1
ATOM 3002 C C . ASP A 1 387 ? 31.049 21.941 -25.172 1.00 96.56 387 ASP A C 1
ATOM 3004 O O . ASP A 1 387 ? 32.139 21.506 -25.534 1.00 96.56 387 ASP A O 1
ATOM 3008 N N . ILE A 1 388 ? 30.819 23.253 -25.060 1.00 95.25 388 ILE A N 1
ATOM 3009 C CA . ILE A 1 388 ? 31.866 24.257 -25.301 1.00 95.25 388 ILE A CA 1
ATOM 3010 C C . ILE A 1 388 ? 33.050 24.055 -24.345 1.00 95.25 388 ILE A C 1
ATOM 3012 O O . ILE A 1 388 ? 34.203 24.217 -24.744 1.00 95.25 388 ILE A O 1
ATOM 3016 N N . SER A 1 389 ? 32.787 23.693 -23.089 1.00 95.75 389 SER A N 1
ATOM 3017 C CA . SER A 1 389 ? 33.841 23.429 -22.101 1.00 95.75 389 SER A CA 1
ATOM 3018 C C . SER A 1 389 ? 34.645 22.176 -22.466 1.00 95.75 389 SER A C 1
ATOM 3020 O O . SER A 1 389 ? 35.878 22.201 -22.418 1.00 95.75 389 SER A O 1
ATOM 3022 N N . THR A 1 390 ? 33.969 21.113 -22.914 1.00 94.81 390 THR A N 1
ATOM 3023 C CA . THR A 1 390 ? 34.607 19.903 -23.460 1.00 94.81 390 THR A CA 1
ATOM 3024 C C . THR A 1 390 ? 35.443 20.231 -24.695 1.00 94.81 390 THR A C 1
ATOM 3026 O O . THR A 1 390 ? 36.609 19.839 -24.772 1.00 94.81 390 THR A O 1
ATOM 3029 N N . PHE A 1 391 ? 34.902 21.019 -25.623 1.00 95.69 391 PHE A N 1
ATOM 3030 C CA . PHE A 1 391 ? 35.603 21.483 -26.816 1.00 95.69 391 PHE A CA 1
ATOM 3031 C C . PHE A 1 391 ? 36.868 22.286 -26.466 1.00 95.69 391 PHE A C 1
ATOM 3033 O O . PHE A 1 391 ? 37.959 21.998 -26.959 1.00 95.69 391 PHE A O 1
ATOM 3040 N N . ALA A 1 392 ? 36.764 23.252 -25.549 1.00 96.00 392 ALA A N 1
ATOM 3041 C CA . ALA A 1 392 ? 37.876 24.117 -25.153 1.00 96.00 392 ALA A CA 1
ATOM 3042 C C . ALA A 1 392 ? 39.073 23.338 -24.580 1.00 96.00 392 ALA A C 1
ATOM 3044 O O . ALA A 1 392 ? 40.217 23.761 -24.751 1.00 96.00 392 ALA A O 1
ATOM 3045 N N . SER A 1 393 ? 38.832 22.182 -23.951 1.00 95.50 393 SER A N 1
ATOM 3046 C CA . SER A 1 393 ? 39.888 21.324 -23.394 1.00 95.50 393 SER A CA 1
ATOM 3047 C C . SER A 1 393 ? 40.814 20.693 -24.453 1.00 95.50 393 SER A C 1
ATOM 3049 O O . SER A 1 393 ? 41.944 20.299 -24.141 1.00 95.50 393 SER A O 1
ATOM 3051 N N . CYS A 1 394 ? 40.363 20.633 -25.710 1.00 94.69 394 CYS A N 1
ATOM 3052 C CA . CYS A 1 394 ? 41.077 20.030 -26.836 1.00 94.69 394 CYS A CA 1
ATOM 3053 C C . CYS A 1 394 ? 41.272 20.996 -28.020 1.00 94.69 394 CYS A C 1
ATOM 3055 O O . CYS A 1 394 ? 41.731 20.589 -29.087 1.00 94.69 394 CYS A O 1
ATOM 3057 N N . PHE A 1 395 ? 40.982 22.287 -27.846 1.00 96.31 395 PHE A N 1
ATOM 3058 C CA . PHE A 1 395 ? 41.170 23.283 -28.897 1.00 96.31 395 PHE A CA 1
ATOM 3059 C C . PHE A 1 395 ? 42.642 23.408 -29.319 1.00 96.31 395 PHE A C 1
ATOM 3061 O O . PHE A 1 395 ? 43.547 23.493 -28.486 1.00 96.31 395 PHE A O 1
ATOM 3068 N N . GLY A 1 396 ? 42.884 23.453 -30.629 1.00 95.75 396 GLY A N 1
ATOM 3069 C CA . GLY A 1 396 ? 44.216 23.531 -31.228 1.00 95.75 396 GLY A CA 1
ATOM 3070 C C . GLY A 1 396 ? 44.967 22.197 -31.267 1.00 95.75 396 GLY A C 1
ATOM 3071 O O . GLY A 1 396 ? 46.166 22.188 -31.552 1.00 95.75 396 GLY A O 1
ATOM 3072 N N . THR A 1 397 ? 44.299 21.081 -30.965 1.00 96.75 397 THR A N 1
ATOM 3073 C CA . THR A 1 397 ? 44.902 19.742 -31.004 1.00 96.75 397 THR A CA 1
ATOM 3074 C C . THR A 1 397 ? 44.788 19.093 -32.383 1.00 96.75 397 THR A C 1
ATOM 3076 O O . THR A 1 397 ? 43.978 19.486 -33.222 1.00 96.75 397 THR A O 1
ATOM 3079 N N . THR A 1 398 ? 45.618 18.076 -32.614 1.00 94.75 398 THR A N 1
ATOM 3080 C CA . THR A 1 398 ? 45.588 17.213 -33.809 1.00 94.75 398 THR A CA 1
ATOM 3081 C C . THR A 1 398 ? 45.522 15.755 -33.377 1.00 94.75 398 THR A C 1
ATOM 3083 O O . THR A 1 398 ? 45.783 15.462 -32.216 1.00 94.75 398 THR A O 1
ATOM 3086 N N . THR A 1 399 ? 45.294 14.819 -34.296 1.00 90.50 399 THR A N 1
ATOM 3087 C CA . THR A 1 399 ? 45.271 13.366 -34.008 1.00 90.50 399 THR A CA 1
ATOM 3088 C C . THR A 1 399 ? 46.517 12.812 -33.299 1.00 90.50 399 THR A C 1
ATOM 3090 O O . THR A 1 399 ? 46.464 11.734 -32.714 1.00 90.50 399 THR A O 1
ATOM 3093 N N . SER A 1 400 ? 47.642 13.535 -33.324 1.00 91.06 400 SER A N 1
ATOM 3094 C CA . SER A 1 400 ? 48.875 13.174 -32.606 1.00 91.06 400 SER A CA 1
ATOM 3095 C C . SER A 1 400 ? 48.953 13.705 -31.167 1.00 91.06 400 SER A C 1
ATOM 3097 O O . SER A 1 400 ? 49.849 13.326 -30.409 1.00 91.06 400 SER A O 1
ATOM 3099 N N . SER A 1 401 ? 48.049 14.607 -30.787 1.00 94.94 401 SER A N 1
ATOM 3100 C CA . SER A 1 401 ? 48.028 15.254 -29.480 1.00 94.94 401 SER A CA 1
ATOM 3101 C C . SER A 1 401 ? 47.421 14.322 -28.420 1.00 94.94 401 SER A C 1
ATOM 3103 O O . SER A 1 401 ? 46.356 13.757 -28.654 1.00 94.94 401 SER A O 1
ATOM 3105 N N . PRO A 1 402 ? 48.022 14.197 -27.220 1.00 91.88 402 PRO A N 1
ATOM 3106 C CA . PRO A 1 402 ? 47.493 13.333 -26.158 1.00 91.88 402 PRO A CA 1
ATOM 3107 C C . PRO A 1 402 ? 46.088 13.699 -25.657 1.00 91.88 402 PRO A C 1
ATOM 3109 O O . PRO A 1 402 ? 45.384 12.839 -25.146 1.00 91.88 402 PRO A O 1
ATOM 3112 N N . ASN A 1 403 ? 45.694 14.969 -25.774 1.00 91.44 403 ASN A N 1
ATOM 3113 C CA . ASN A 1 403 ? 44.386 15.497 -25.372 1.00 91.44 403 ASN A CA 1
ATOM 3114 C C . ASN A 1 403 ? 43.446 15.737 -26.567 1.00 91.44 403 ASN A C 1
ATOM 3116 O O . ASN A 1 403 ? 42.510 16.526 -26.460 1.00 91.44 403 ASN A O 1
ATOM 3120 N N . TYR A 1 404 ? 43.718 15.115 -27.714 1.00 92.75 404 TYR A N 1
ATOM 3121 C CA . TYR A 1 404 ? 42.821 15.164 -28.862 1.00 92.75 404 TYR A CA 1
ATOM 3122 C C . TYR A 1 404 ? 41.506 14.451 -28.542 1.00 92.75 404 TYR A C 1
ATOM 3124 O O . TYR A 1 404 ? 41.513 13.289 -28.139 1.00 92.75 404 TYR A O 1
ATOM 3132 N N . ASN A 1 405 ? 40.386 15.140 -28.751 1.00 90.94 405 ASN A N 1
ATOM 3133 C CA . ASN A 1 405 ? 39.058 14.547 -28.691 1.00 90.94 405 ASN A CA 1
ATOM 3134 C C . ASN A 1 405 ? 38.521 14.417 -30.120 1.00 90.94 405 ASN A C 1
ATOM 3136 O O . ASN A 1 405 ? 38.296 15.419 -30.797 1.00 90.94 405 ASN A O 1
ATOM 3140 N N . ASN A 1 406 ? 38.303 13.185 -30.577 1.00 88.75 406 ASN A N 1
ATOM 3141 C CA . ASN A 1 406 ? 37.800 12.916 -31.922 1.00 88.75 406 ASN A CA 1
ATOM 3142 C C . ASN A 1 406 ? 36.364 13.409 -32.138 1.00 88.75 406 ASN A C 1
ATOM 3144 O O . ASN A 1 406 ? 36.015 13.715 -33.274 1.00 88.75 406 ASN A O 1
ATOM 3148 N N . LEU A 1 407 ? 35.554 13.511 -31.080 1.00 90.75 407 LEU A N 1
ATOM 3149 C CA . LEU A 1 407 ? 34.187 14.029 -31.176 1.00 90.75 407 LEU A CA 1
ATOM 3150 C C . LEU A 1 407 ? 34.171 15.541 -31.445 1.00 90.75 407 LEU A C 1
ATOM 3152 O O . LEU A 1 407 ? 33.239 16.032 -32.066 1.00 90.75 407 LEU A O 1
ATOM 3156 N N . ALA A 1 408 ? 35.220 16.263 -31.033 1.00 92.06 408 ALA A N 1
ATOM 3157 C CA . ALA A 1 408 ? 35.351 17.710 -31.219 1.00 92.06 408 ALA A CA 1
ATOM 3158 C C . ALA A 1 408 ? 35.882 18.123 -32.611 1.00 92.06 408 ALA A C 1
ATOM 3160 O O . ALA A 1 408 ? 35.935 19.313 -32.910 1.00 92.06 408 ALA A O 1
ATOM 3161 N N . ASN A 1 409 ? 36.296 17.168 -33.451 1.00 91.06 409 ASN A N 1
ATOM 3162 C CA . ASN A 1 409 ? 36.710 17.386 -34.844 1.00 91.06 409 ASN A CA 1
ATOM 3163 C C . ASN A 1 409 ? 35.493 17.190 -35.763 1.00 91.06 409 ASN A C 1
ATOM 3165 O O . ASN A 1 409 ? 35.295 16.116 -36.332 1.00 91.06 409 ASN A O 1
ATOM 3169 N N . LEU A 1 410 ? 34.647 18.213 -35.848 1.00 89.50 410 LEU A N 1
ATOM 3170 C CA . LEU A 1 410 ? 33.312 18.153 -36.448 1.00 89.50 410 LEU A CA 1
ATOM 3171 C C . LEU A 1 410 ? 33.341 18.185 -37.981 1.00 89.50 410 LEU A C 1
ATOM 3173 O O . LEU A 1 410 ? 32.407 17.707 -38.623 1.00 89.50 410 LEU A O 1
ATOM 3177 N N . ASN A 1 411 ? 34.408 18.718 -38.585 1.00 89.31 411 ASN A N 1
ATOM 3178 C CA . ASN A 1 411 ? 34.580 18.751 -40.044 1.00 89.31 411 ASN A CA 1
ATOM 3179 C C . ASN A 1 411 ? 35.481 17.625 -40.598 1.00 89.31 411 ASN A C 1
ATOM 3181 O O . ASN A 1 411 ? 35.728 17.575 -41.805 1.00 89.31 411 ASN A O 1
ATOM 3185 N N . CYS A 1 412 ? 35.990 16.747 -39.731 1.00 88.44 412 CYS A N 1
ATOM 3186 C CA . CYS A 1 412 ? 36.889 15.645 -40.072 1.00 88.44 412 CYS A CA 1
ATOM 3187 C C . CYS A 1 412 ? 38.237 16.015 -40.699 1.00 88.44 412 CYS A C 1
ATOM 3189 O O . CYS A 1 412 ? 38.872 15.161 -41.323 1.00 88.44 412 CYS A O 1
ATOM 3191 N N . ASP A 1 413 ? 38.743 17.230 -40.491 1.00 91.31 413 ASP A N 1
ATOM 3192 C CA . ASP A 1 413 ? 40.016 17.667 -41.077 1.00 91.31 413 ASP A CA 1
ATOM 3193 C C . ASP A 1 413 ? 41.265 17.223 -40.282 1.00 91.31 413 ASP A C 1
ATOM 3195 O O . ASP A 1 413 ? 42.399 17.481 -40.693 1.00 91.31 413 ASP A O 1
ATOM 3199 N N . SER A 1 414 ? 41.057 16.475 -39.190 1.00 91.06 414 SER A N 1
ATOM 3200 C CA . SER A 1 414 ? 42.071 15.969 -38.243 1.00 91.06 414 SER A CA 1
ATOM 3201 C C . SER A 1 414 ? 42.653 17.018 -37.289 1.00 91.06 414 SER A C 1
ATOM 3203 O O . SER A 1 414 ? 43.582 16.700 -36.536 1.00 91.06 414 SER A O 1
ATOM 3205 N N . ASN A 1 415 ? 42.098 18.229 -37.264 1.00 93.44 415 ASN A N 1
ATOM 3206 C CA . ASN A 1 415 ? 42.472 19.304 -36.351 1.00 93.44 415 ASN A CA 1
ATOM 3207 C C . ASN A 1 415 ? 41.224 19.812 -35.629 1.00 93.44 415 ASN A C 1
ATOM 3209 O O . ASN A 1 415 ? 40.196 20.004 -36.253 1.00 93.44 415 ASN A O 1
ATOM 3213 N N . VAL A 1 416 ? 41.329 20.098 -34.332 1.00 94.94 416 VAL A N 1
ATOM 3214 C CA . VAL A 1 416 ? 40.250 20.760 -33.581 1.00 94.94 416 VAL A CA 1
ATOM 3215 C C . VAL A 1 416 ? 40.536 22.256 -33.557 1.00 94.94 416 VAL A C 1
ATOM 3217 O O . VAL A 1 416 ? 41.485 22.697 -32.902 1.00 94.94 416 VAL A O 1
ATOM 3220 N N . ASN A 1 417 ? 39.770 23.057 -34.293 1.00 95.69 417 ASN A N 1
ATOM 3221 C CA . ASN A 1 417 ? 40.049 24.480 -34.488 1.00 95.69 417 ASN A CA 1
ATOM 3222 C C . ASN A 1 417 ? 38.778 25.355 -34.569 1.00 95.69 417 ASN A C 1
ATOM 3224 O O . ASN A 1 417 ? 37.679 24.951 -34.206 1.00 95.69 417 ASN A O 1
ATOM 3228 N N . LEU A 1 418 ? 38.927 26.624 -34.967 1.00 96.12 418 LEU A N 1
ATOM 3229 C CA . LEU A 1 418 ? 37.818 27.588 -34.990 1.00 96.12 418 LEU A CA 1
ATOM 3230 C C . LEU A 1 418 ? 36.693 27.196 -35.968 1.00 96.12 418 LEU A C 1
ATOM 3232 O O . LEU A 1 418 ? 35.549 27.614 -35.778 1.00 96.12 418 LEU A O 1
ATOM 3236 N N . VAL A 1 419 ? 37.002 26.409 -37.002 1.00 95.00 419 VAL A N 1
ATOM 3237 C CA . VAL A 1 419 ? 36.005 25.863 -37.929 1.00 95.00 419 VAL A CA 1
ATOM 3238 C C . VAL A 1 419 ? 35.081 24.899 -37.189 1.00 95.00 419 VAL A C 1
ATOM 3240 O O . VAL A 1 419 ? 33.870 25.075 -37.268 1.00 95.00 419 VAL A O 1
ATOM 3243 N N . ASP A 1 420 ? 35.623 23.977 -36.391 1.00 93.56 420 ASP A N 1
ATOM 3244 C CA . ASP A 1 420 ? 34.821 23.064 -35.567 1.00 93.56 420 ASP A CA 1
ATOM 3245 C C . ASP A 1 420 ? 33.994 23.826 -34.533 1.00 93.56 420 ASP A C 1
ATOM 3247 O O . ASP A 1 420 ? 32.802 23.585 -34.391 1.00 93.56 420 ASP A O 1
ATOM 3251 N N . PHE A 1 421 ? 34.574 24.837 -33.881 1.00 94.25 421 PHE A N 1
ATOM 3252 C CA . PHE A 1 421 ? 33.813 25.678 -32.951 1.00 94.25 421 PHE A CA 1
ATOM 3253 C C . PHE A 1 421 ? 32.615 26.365 -33.625 1.00 94.25 421 PHE A C 1
ATOM 3255 O O . PHE A 1 421 ? 31.554 26.523 -33.024 1.00 94.25 421 PHE A O 1
ATOM 3262 N N . SER A 1 422 ? 32.781 26.777 -34.886 1.00 93.94 422 SER A N 1
ATOM 3263 C CA . SER A 1 422 ? 31.703 27.394 -35.661 1.00 93.94 422 SER A CA 1
ATOM 3264 C C . SER A 1 422 ? 30.602 26.388 -36.004 1.00 93.94 422 SER A C 1
ATOM 3266 O O . SER A 1 422 ? 29.439 26.780 -36.035 1.00 93.94 422 SER A O 1
ATOM 3268 N N . LEU A 1 423 ? 30.954 25.116 -36.230 1.00 91.12 423 LEU A N 1
ATOM 3269 C CA . LEU A 1 423 ? 29.999 24.025 -36.452 1.00 91.12 423 LEU A CA 1
ATOM 3270 C C . LEU A 1 423 ? 29.223 23.687 -35.175 1.00 91.12 423 LEU A C 1
ATOM 3272 O O . LEU A 1 423 ? 27.998 23.650 -35.229 1.00 91.12 423 LEU A O 1
ATOM 3276 N N . LEU A 1 424 ? 29.903 23.609 -34.025 1.00 91.19 424 LEU A N 1
ATOM 3277 C CA . LEU A 1 424 ? 29.257 23.435 -32.716 1.00 91.19 424 LEU A CA 1
ATOM 3278 C C . LEU A 1 424 ? 28.205 24.524 -32.463 1.00 91.19 424 LEU A C 1
ATOM 3280 O O . LEU A 1 424 ? 27.110 24.262 -31.967 1.00 91.19 424 LEU A O 1
ATOM 3284 N N . GLY A 1 425 ? 28.516 25.763 -32.856 1.00 91.56 425 GLY A N 1
ATOM 3285 C CA . GLY A 1 425 ? 27.603 26.898 -32.741 1.00 91.56 425 GLY A CA 1
ATOM 3286 C C . GLY A 1 425 ? 26.309 26.780 -33.560 1.00 91.56 425 GLY A C 1
ATOM 3287 O O . GLY A 1 425 ? 25.347 27.469 -33.225 1.00 91.56 425 GLY A O 1
ATOM 3288 N N . VAL A 1 426 ? 26.252 25.933 -34.597 1.00 91.31 426 VAL A N 1
ATOM 3289 C CA . VAL A 1 426 ? 25.056 25.756 -35.448 1.00 91.31 426 VAL A CA 1
ATOM 3290 C C . VAL A 1 426 ? 23.910 25.115 -34.667 1.00 91.31 426 VAL A C 1
ATOM 3292 O O . VAL A 1 426 ? 22.765 25.537 -34.813 1.00 91.31 426 VAL A O 1
ATOM 3295 N N . ASN A 1 427 ? 24.227 24.143 -33.813 1.00 92.56 427 ASN A N 1
ATOM 3296 C CA . ASN A 1 427 ? 23.252 23.341 -33.073 1.00 92.56 427 ASN A CA 1
ATOM 3297 C C . ASN A 1 427 ? 23.170 23.723 -31.583 1.00 92.56 427 ASN A C 1
ATOM 3299 O O . ASN A 1 427 ? 22.558 23.016 -30.781 1.00 92.56 427 ASN A O 1
ATOM 3303 N N . PHE A 1 428 ? 23.777 24.848 -31.189 1.00 95.31 428 PHE A N 1
ATOM 3304 C CA . PHE A 1 428 ? 23.808 25.283 -29.795 1.00 95.31 428 PHE A CA 1
ATOM 3305 C C . PHE A 1 428 ? 22.403 25.564 -29.245 1.00 95.31 428 PHE A C 1
ATOM 3307 O O . PHE A 1 428 ? 21.627 26.324 -29.825 1.00 95.31 428 PHE A O 1
ATOM 3314 N N . GLY A 1 429 ? 22.102 24.997 -28.078 1.00 95.00 429 GLY A N 1
ATOM 3315 C CA . GLY A 1 429 ? 20.808 25.103 -27.408 1.00 95.00 429 GLY A CA 1
ATOM 3316 C C . GLY A 1 429 ? 19.804 24.015 -27.794 1.00 95.00 429 GLY A C 1
ATOM 3317 O O . GLY A 1 429 ? 18.719 23.991 -27.214 1.00 95.00 429 GLY A O 1
ATOM 3318 N N . LEU A 1 430 ? 20.139 23.119 -28.731 1.00 96.50 430 LEU A N 1
ATOM 3319 C CA . LEU A 1 430 ? 19.302 21.963 -29.050 1.00 96.50 430 LEU A CA 1
ATOM 3320 C C . LEU A 1 430 ? 19.400 20.884 -27.963 1.00 96.50 430 LEU A C 1
ATOM 3322 O O . LEU A 1 430 ? 20.422 20.731 -27.291 1.00 96.50 430 LEU A O 1
ATOM 3326 N N . GLN A 1 431 ? 18.323 20.116 -27.819 1.00 96.50 431 GLN A N 1
ATOM 3327 C CA . GLN A 1 431 ? 18.232 18.955 -26.936 1.00 96.50 431 GLN A CA 1
ATOM 3328 C C . GLN A 1 431 ? 17.689 17.779 -27.737 1.00 96.50 431 GLN A C 1
ATOM 3330 O O . GLN A 1 431 ? 16.842 17.967 -28.614 1.00 96.50 431 GLN A O 1
ATOM 3335 N N . GLY A 1 432 ? 18.203 16.585 -27.463 1.00 95.50 432 GLY A N 1
ATOM 3336 C CA . GLY A 1 432 ? 17.699 15.369 -28.085 1.00 95.50 432 GLY A CA 1
ATOM 3337 C C . GLY A 1 432 ? 16.414 14.907 -27.414 1.00 95.50 432 GLY A C 1
ATOM 3338 O O . GLY A 1 432 ? 16.044 15.379 -26.336 1.00 95.50 432 GLY A O 1
ATOM 3339 N N . VAL A 1 433 ? 15.742 13.941 -28.030 1.00 95.62 433 VAL A N 1
ATOM 3340 C CA . VAL A 1 433 ? 14.535 13.342 -27.441 1.00 95.62 433 VAL A CA 1
ATOM 3341 C C . VAL A 1 433 ? 14.873 12.648 -26.113 1.00 95.62 433 VAL A C 1
ATOM 3343 O O . VAL A 1 433 ? 15.955 12.070 -25.954 1.00 95.62 433 VAL A O 1
ATOM 3346 N N . SER A 1 434 ? 13.978 12.712 -25.129 1.00 94.25 434 SER A N 1
ATOM 3347 C CA . SER A 1 434 ? 14.091 11.912 -23.904 1.00 94.25 434 SER A CA 1
ATOM 3348 C C . SER A 1 434 ? 13.674 10.469 -24.179 1.00 94.25 434 SER A C 1
ATOM 3350 O O . SER A 1 434 ? 12.886 10.223 -25.088 1.00 94.25 434 SER A O 1
ATOM 3352 N N . LEU A 1 435 ? 14.204 9.523 -23.401 1.00 92.81 435 LEU A N 1
ATOM 3353 C CA . LEU A 1 435 ? 13.632 8.177 -23.375 1.00 92.81 435 LEU A CA 1
ATOM 3354 C C . LEU A 1 435 ? 12.210 8.231 -22.778 1.00 92.81 435 LEU A C 1
ATOM 3356 O O . LEU A 1 435 ? 11.922 9.202 -22.065 1.00 92.81 435 LEU A O 1
ATOM 3360 N N . PRO A 1 436 ? 11.355 7.246 -23.101 1.00 86.31 436 PRO A N 1
ATOM 3361 C CA . PRO A 1 436 ? 9.998 7.157 -22.572 1.00 86.31 436 PRO A CA 1
ATOM 3362 C C . PRO A 1 436 ? 9.953 7.047 -21.045 1.00 86.31 436 PRO A C 1
ATOM 3364 O O . PRO A 1 436 ? 10.880 6.425 -20.469 1.00 86.31 436 PRO A O 1
#

Organism: NCBI:txid101383

pLDDT: mean 90.23, std 6.52, range [64.56, 98.19]

Sequence (436 aa):
MPPASNDAIYDEPYSTNYLNGAELVFAYTPLSDGFLEARLSTTVIGTSMWVFTGCPFESTIGWDYSTAQEDQVIDNIPVTAGETYYFVLSSPYQELAYGFTFTLKALGIDCESPIEVQDLPFSHQSEASQYGNDYSAIDLPPTALDPVADGVLVANYINGFDVVYQYTPEEDQFVSASLVGDGTAMALFVFTECPFEETYGWDLLSSPSGLEINYVPVLEGVNYYFVVSSQIQESFTYTFELNLTELPVYDCPELEKNFGDECFDGTYTTAGDYIREDCECEGHLLNANIIVTIPEAATCGNRTFLARCYVPGTNIFIMSTSVPIYNPSTFLINGLPEGTVDMYIEIDGALRILLESQTLTEGINFIEITDLAIDDLNGSNSINISDISTFASCFGTTTSSPNYNNLANLNCDSNVNLVDFSLLGVNFGLQGVSLP

Radius of gyration: 37.19 Å; Cα contacts (8 Å, |Δi|>4): 1107; chains: 1; bounding box: 90×50×90 Å

Foldseek 3Di:
DAEADPQAFEPDPDDPLQAPADKDKDKDADQAWAWKKKKKQFPDASKKKWKAFDVVGHHTRYMYHGNDRDMTIGTGRTHHHGTMMMIMIGDPYNDPPGDMDIDMGTAQQFPVRAREDPDPFDKDKTKLLVHALPDALVLAAEADPDAQEDDDDDSLFSRERKGKYKYADQAWAWKKKKKAKQDQWKKKWKAFDVSGHHTRYIDTHRGRPITMRGGRTHHHGTIIMIMIGGNYHDIMIMMMTMHTDDDDDALQVVVSHHFLDDDDQPDPQFFLWTQHNVRHTDGFGQQFKEKEAEDQLLQFPWKKKKKWKADAPDQRTGDMDIDIRHPDRIDMDGRHGAAWIWIWIDMAQWAIEIDGGDHTHGYYDYYYDYDIGRQNNPRPQWLEVVSVVLLVQQEQHFPPDPSHDRSLPSVNPRGNYVVSVVSSVVCYGDGHDDRD